Protein AF-A0A523TCB6-F1 (afdb_monomer_lite)

Foldseek 3Di:
DDDPPPDPDKWWQAKWKAAPQQKTADDPSQCVVLVHPDFDKWAFDPDQFGFIAPPPHHHIWGQDPNRMTHDDVSNVVLQVDDGTWMWIWIDDPGGTTIATEEEDEAEDCDWFWKWKDFRHHTYTYTYFYDPPVVNVVVVVVVVVVDDDPDDLLVVLPPDLDLVSLVVCVVVVNDDPCSVVSLVVLLCVLLVQQDPQLAHVQFLLRLLLSLVSVLVSPDACVDPSSVSSLVSNQPADDAPLQALADARHNVLSVLLVVLVVVQVVDPDDDRGWSDPDDVVLLVVLCVSPVVPPDDPQLSRCSSVVSSLVSCVSRPNCVPPSSVSNVQQCQFLPSGNCCVTRRSVPTDDPDDDDPVNVVVVVVQQVVCNRRVRDSDPVCVVVDSPDPQQTFDDWDDDPSIIMTTGHGPDDPPRD

pLDDT: mean 80.34, std 15.34, range [31.17, 98.25]

Radius of gyration: 29.37 Å; chains: 1; bounding box: 73×42×81 Å

Structure (mmCIF, N/CA/C/O backbone):
data_AF-A0A523TCB6-F1
#
_entry.id   AF-A0A523TCB6-F1
#
loop_
_atom_site.group_PDB
_atom_site.id
_atom_site.type_symbol
_atom_site.label_atom_id
_atom_site.label_alt_id
_atom_site.label_comp_id
_atom_site.label_asym_id
_atom_site.label_entity_id
_atom_site.label_seq_id
_atom_site.pdbx_PDB_ins_code
_atom_site.Cartn_x
_atom_site.Cartn_y
_atom_site.Cartn_z
_atom_site.occupancy
_atom_site.B_iso_or_equiv
_atom_site.auth_seq_id
_atom_site.auth_comp_id
_atom_site.auth_asym_id
_atom_site.auth_atom_id
_atom_site.pdbx_PDB_model_num
ATOM 1 N N . MET A 1 1 ? 29.777 -9.462 -5.651 1.00 33.03 1 MET A N 1
ATOM 2 C CA . MET A 1 1 ? 28.846 -9.167 -6.765 1.00 33.03 1 MET A CA 1
ATOM 3 C C . MET A 1 1 ? 27.921 -10.362 -6.953 1.00 33.03 1 MET A C 1
ATOM 5 O O . MET A 1 1 ? 28.385 -11.404 -7.393 1.00 33.03 1 MET A O 1
ATOM 9 N N . GLY A 1 2 ? 26.654 -10.264 -6.543 1.00 31.17 2 GLY A N 1
ATOM 10 C CA . GLY A 1 2 ? 25.704 -11.373 -6.681 1.00 31.17 2 GLY A CA 1
ATOM 11 C C . GLY A 1 2 ? 25.395 -11.647 -8.153 1.00 31.17 2 GLY A C 1
ATOM 12 O O . GLY A 1 2 ? 25.030 -10.721 -8.879 1.00 31.17 2 GLY A O 1
ATOM 13 N N . LYS A 1 3 ? 25.551 -12.901 -8.597 1.00 32.06 3 LYS A N 1
ATOM 14 C CA . LYS A 1 3 ? 25.082 -13.360 -9.911 1.00 32.06 3 LYS A CA 1
ATOM 15 C C . LYS A 1 3 ? 23.586 -13.045 -10.004 1.00 32.06 3 LYS A C 1
ATOM 17 O O . LYS A 1 3 ? 22.783 -13.670 -9.315 1.00 32.06 3 LYS A O 1
ATOM 22 N N . ARG A 1 4 ? 23.210 -12.048 -10.815 1.00 41.09 4 ARG A N 1
ATOM 23 C CA . ARG A 1 4 ? 21.805 -11.810 -11.169 1.00 41.09 4 ARG A CA 1
ATOM 24 C C . ARG A 1 4 ? 21.294 -13.102 -11.790 1.00 41.09 4 ARG A C 1
ATOM 26 O O . ARG A 1 4 ? 21.827 -13.528 -12.810 1.00 41.09 4 ARG A O 1
ATOM 33 N N . ILE A 1 5 ? 20.290 -13.716 -11.168 1.00 38.19 5 ILE A N 1
ATOM 34 C CA . ILE A 1 5 ? 19.489 -14.758 -11.806 1.00 38.19 5 ILE A CA 1
ATOM 35 C C . ILE A 1 5 ? 19.061 -14.168 -13.150 1.00 38.19 5 ILE A C 1
ATOM 37 O O . ILE A 1 5 ? 18.393 -13.130 -13.181 1.00 38.19 5 ILE A O 1
ATOM 41 N N . ILE A 1 6 ? 19.524 -14.760 -14.251 1.00 47.12 6 ILE A N 1
ATOM 42 C CA . ILE A 1 6 ? 19.037 -14.411 -15.580 1.00 47.12 6 ILE A CA 1
ATOM 43 C C . ILE A 1 6 ? 17.585 -14.866 -15.572 1.00 47.12 6 ILE A C 1
ATOM 45 O O . ILE A 1 6 ? 17.283 -16.043 -15.745 1.00 47.12 6 ILE A O 1
ATOM 49 N N . SER A 1 7 ? 16.689 -13.933 -15.265 1.00 58.53 7 SER A N 1
ATOM 50 C CA . SER A 1 7 ? 15.270 -14.090 -15.528 1.00 58.53 7 SER A CA 1
ATOM 51 C C . SER A 1 7 ? 15.149 -14.576 -16.972 1.00 58.53 7 SER A C 1
ATOM 53 O O . SER A 1 7 ? 15.644 -13.908 -17.880 1.00 58.53 7 SER A O 1
ATOM 55 N N . THR A 1 8 ? 14.502 -15.720 -17.190 1.00 80.06 8 THR A N 1
ATOM 56 C CA . THR A 1 8 ? 14.211 -16.252 -18.535 1.00 80.06 8 THR A CA 1
ATOM 57 C C . THR A 1 8 ? 13.394 -15.270 -19.379 1.00 80.06 8 THR A C 1
ATOM 59 O O . THR A 1 8 ? 13.322 -15.395 -20.598 1.00 80.06 8 THR A O 1
ATOM 62 N N . ILE A 1 9 ? 12.798 -14.264 -18.738 1.00 89.69 9 ILE A N 1
ATOM 63 C CA . ILE A 1 9 ? 12.055 -13.180 -19.361 1.00 89.69 9 ILE A CA 1
ATOM 64 C C . ILE A 1 9 ? 13.012 -12.021 -19.699 1.00 89.69 9 ILE A C 1
ATOM 66 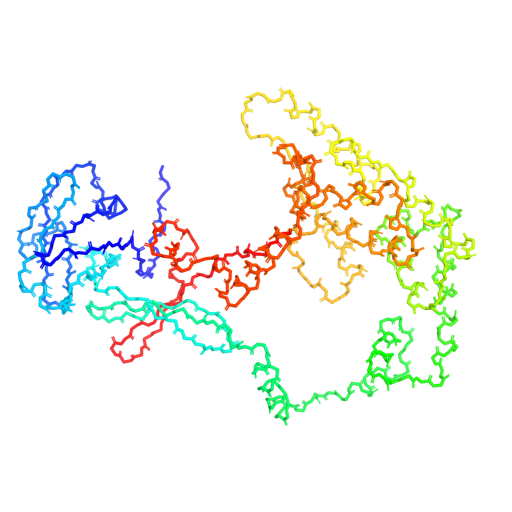O O . ILE A 1 9 ? 13.638 -11.468 -18.787 1.00 89.69 9 ILE A O 1
ATOM 70 N N . PRO A 1 10 ? 13.102 -11.606 -20.978 1.00 91.81 10 PRO A N 1
ATOM 71 C CA . PRO A 1 10 ? 13.858 -10.430 -21.404 1.00 91.81 10 PRO A CA 1
ATOM 72 C C . PRO A 1 10 ? 13.468 -9.170 -20.634 1.00 91.81 10 PRO A C 1
ATOM 74 O O . PRO A 1 10 ? 12.295 -8.798 -20.634 1.00 91.81 10 PRO A O 1
ATOM 77 N N . GLN A 1 11 ? 14.439 -8.491 -20.022 1.00 92.06 11 GLN A N 1
ATOM 78 C CA . GLN A 1 11 ? 14.220 -7.263 -19.252 1.00 92.06 11 GLN A CA 1
ATOM 79 C C . GLN A 1 11 ? 14.565 -6.005 -20.057 1.00 92.06 11 GLN A C 1
ATOM 81 O O . GLN A 1 11 ? 15.458 -6.018 -20.906 1.00 92.06 11 GLN A O 1
ATOM 86 N N . VAL A 1 12 ? 13.887 -4.894 -19.753 1.00 91.12 12 VAL A N 1
ATOM 87 C CA . VAL A 1 12 ? 14.255 -3.564 -20.259 1.00 91.12 12 VAL A CA 1
ATOM 88 C C . VAL A 1 12 ? 15.440 -3.048 -19.438 1.00 91.12 12 VAL A C 1
ATOM 90 O O . VAL A 1 12 ? 15.314 -2.805 -18.242 1.00 91.12 12 VAL A O 1
ATOM 93 N N . LEU A 1 13 ? 16.599 -2.865 -20.069 1.00 88.56 13 LEU A N 1
ATOM 94 C CA . LEU A 1 13 ? 17.822 -2.361 -19.428 1.00 88.56 13 LEU A CA 1
ATOM 95 C C . LEU A 1 13 ? 17.817 -0.832 -19.266 1.00 88.56 13 LEU A C 1
ATOM 97 O O . LEU A 1 13 ? 18.594 -0.273 -18.488 1.00 88.56 13 LEU A O 1
ATOM 101 N N . GLY A 1 14 ? 16.961 -0.153 -20.026 1.00 88.00 14 GLY A N 1
ATOM 102 C CA . GLY A 1 14 ? 16.728 1.283 -19.966 1.00 88.00 14 GLY A CA 1
ATOM 103 C C . GLY A 1 14 ? 16.179 1.815 -21.284 1.00 88.00 14 GLY A C 1
ATOM 104 O O . GLY A 1 14 ? 15.978 1.063 -22.235 1.00 88.00 14 GLY A O 1
ATOM 105 N N . TYR A 1 15 ? 15.971 3.123 -21.346 1.00 88.94 15 TYR A N 1
ATOM 106 C CA . TYR A 1 15 ? 15.574 3.832 -22.557 1.00 88.94 15 TYR A CA 1
ATOM 107 C C . TYR A 1 15 ? 16.334 5.157 -22.665 1.00 88.94 15 TYR A C 1
ATOM 109 O O . TYR A 1 15 ? 16.896 5.666 -21.688 1.00 88.94 15 TYR A O 1
ATOM 117 N N . THR A 1 16 ? 16.388 5.716 -23.863 1.00 90.06 16 THR A N 1
ATOM 118 C CA . THR A 1 16 ? 16.982 7.024 -24.143 1.00 90.06 16 THR A CA 1
ATOM 119 C C . THR A 1 16 ? 16.274 7.662 -25.325 1.00 90.06 16 THR A C 1
ATOM 121 O O . THR A 1 16 ? 15.690 6.965 -26.150 1.00 90.06 16 THR A O 1
ATOM 124 N N . SER A 1 17 ? 16.352 8.981 -25.434 1.00 90.88 17 SER A N 1
ATOM 125 C CA . SER A 1 17 ? 15.972 9.659 -26.668 1.00 90.88 17 SER A CA 1
ATOM 126 C C . SER A 1 17 ? 17.083 9.507 -27.706 1.00 90.88 17 SER A C 1
ATOM 128 O O . SER A 1 17 ? 18.267 9.452 -27.351 1.00 90.88 17 SER A O 1
ATOM 130 N N . ILE A 1 18 ? 16.688 9.433 -28.973 1.00 91.19 18 ILE A N 1
ATOM 131 C CA . ILE A 1 18 ? 17.582 9.448 -30.130 1.00 91.19 18 ILE A CA 1
ATOM 132 C C . ILE A 1 18 ? 17.396 10.758 -30.902 1.00 91.19 18 ILE A C 1
ATOM 134 O O . ILE A 1 18 ? 16.274 11.257 -31.043 1.00 91.19 18 ILE A O 1
ATOM 138 N N . SER A 1 19 ? 18.503 11.345 -31.359 1.00 91.31 19 SER A N 1
ATOM 139 C CA . SER A 1 19 ? 18.480 12.548 -32.193 1.00 91.31 19 SER A CA 1
ATOM 140 C C . SER A 1 19 ? 17.991 12.235 -33.618 1.00 91.31 19 SER A C 1
ATOM 142 O O . SER A 1 19 ? 17.995 11.066 -34.020 1.00 91.31 19 SER A O 1
ATOM 144 N N . PRO A 1 20 ? 17.598 13.248 -34.415 1.00 87.75 20 PRO A N 1
ATOM 145 C CA . PRO A 1 20 ? 17.244 13.058 -35.828 1.00 87.75 20 PRO A CA 1
ATOM 146 C C . PRO A 1 20 ? 18.348 12.371 -36.657 1.00 87.75 20 PRO A C 1
ATOM 148 O O . PRO A 1 20 ? 18.071 11.572 -37.551 1.00 87.75 20 PRO A O 1
ATOM 151 N N . GLU A 1 21 ? 19.615 12.604 -36.313 1.00 90.19 21 GLU A N 1
ATOM 152 C CA . GLU A 1 21 ? 20.785 12.005 -36.968 1.00 90.19 21 GLU A CA 1
ATOM 153 C C . GLU A 1 21 ? 21.036 10.550 -36.532 1.00 90.19 21 GLU A C 1
ATOM 155 O O . GLU A 1 21 ? 21.986 9.923 -36.990 1.00 90.19 21 GLU A O 1
ATOM 160 N N . GLY A 1 22 ? 20.202 9.986 -35.650 1.00 91.50 22 GLY A N 1
ATOM 161 C CA . GLY A 1 22 ? 20.390 8.637 -35.113 1.00 91.50 22 GLY A CA 1
ATOM 162 C C . GLY A 1 22 ? 21.366 8.562 -33.946 1.00 91.50 22 GLY A C 1
ATOM 163 O O . GLY A 1 22 ? 21.805 7.465 -33.599 1.00 91.50 22 GLY A O 1
ATOM 164 N N . LYS A 1 23 ? 21.732 9.701 -33.350 1.00 93.81 23 LYS A N 1
ATOM 165 C CA . LYS A 1 23 ? 22.704 9.757 -32.260 1.00 93.81 23 LYS A CA 1
ATOM 166 C C . LYS A 1 23 ? 22.016 9.548 -30.913 1.00 93.81 23 LYS A C 1
ATOM 168 O O . LYS A 1 23 ? 21.053 10.240 -30.582 1.00 93.81 23 LYS A O 1
ATOM 173 N N . PHE A 1 24 ? 22.522 8.620 -30.106 1.00 93.38 24 PHE A N 1
ATOM 174 C CA . PHE A 1 24 ? 22.008 8.349 -28.760 1.00 93.38 24 PHE A CA 1
ATOM 175 C C . PHE A 1 24 ? 23.120 7.925 -27.799 1.00 93.38 24 PHE A C 1
ATOM 177 O O . PHE A 1 24 ? 24.187 7.471 -28.212 1.00 93.38 24 PHE A O 1
ATOM 184 N N . LYS A 1 25 ? 22.871 8.084 -26.498 1.00 92.56 25 LYS A N 1
ATOM 185 C CA . LYS A 1 25 ? 23.820 7.719 -25.443 1.00 92.56 25 LYS A CA 1
ATOM 186 C C . LYS A 1 25 ? 23.478 6.344 -24.878 1.00 92.56 25 LYS A C 1
ATOM 188 O O . LYS A 1 25 ? 22.365 6.138 -24.386 1.00 92.56 25 LYS A O 1
ATOM 193 N N . LEU A 1 26 ? 24.437 5.422 -24.888 1.00 90.50 26 LEU A N 1
ATOM 194 C CA . LEU A 1 26 ? 24.302 4.144 -24.196 1.00 90.50 26 LEU A CA 1
ATOM 195 C C . LEU A 1 26 ? 24.239 4.364 -22.684 1.00 90.50 26 LEU A C 1
ATOM 197 O O . LEU A 1 26 ? 25.014 5.121 -22.094 1.00 90.50 26 LEU A O 1
ATOM 201 N N . LYS A 1 27 ? 23.296 3.681 -22.034 1.00 88.25 27 LYS A N 1
ATOM 202 C CA . LYS A 1 27 ? 23.156 3.725 -20.578 1.00 88.25 27 LYS A CA 1
ATOM 203 C C . LYS A 1 27 ? 24.218 2.845 -19.920 1.00 88.25 27 LYS A C 1
ATOM 205 O O . LYS A 1 27 ? 24.549 1.777 -20.429 1.00 88.25 27 LYS A O 1
ATOM 210 N N . LYS A 1 28 ? 24.675 3.240 -18.727 1.00 87.44 28 LYS A N 1
ATOM 211 C CA . LYS A 1 28 ? 25.612 2.448 -17.909 1.00 87.44 28 LYS A CA 1
ATOM 212 C C . LYS A 1 28 ? 25.103 1.022 -17.657 1.00 87.44 28 LYS A C 1
ATOM 214 O O . LYS A 1 28 ? 25.888 0.089 -17.643 1.00 87.44 28 LYS A O 1
ATOM 219 N N . THR A 1 29 ? 23.790 0.835 -17.527 1.00 86.56 29 THR A N 1
ATOM 220 C CA . THR A 1 29 ? 23.154 -0.486 -17.386 1.00 86.56 29 THR A CA 1
ATOM 221 C C . THR A 1 29 ? 23.371 -1.397 -18.595 1.00 86.56 29 THR A C 1
ATOM 223 O O . THR A 1 29 ? 23.552 -2.595 -18.406 1.00 86.56 29 THR A O 1
ATOM 226 N N . VAL A 1 30 ? 23.391 -0.844 -19.812 1.00 89.44 30 VAL A N 1
ATOM 227 C CA . VAL A 1 30 ? 23.678 -1.583 -21.053 1.00 89.44 30 VAL A CA 1
ATOM 228 C C . VAL A 1 30 ? 25.160 -1.946 -21.133 1.00 89.44 30 VAL A C 1
ATOM 230 O O . VAL A 1 30 ? 25.495 -3.079 -21.450 1.00 89.44 30 VAL A O 1
ATOM 233 N N . LEU A 1 31 ? 26.054 -1.023 -20.770 1.00 88.38 31 LEU A N 1
ATOM 234 C CA . LEU A 1 31 ? 27.498 -1.295 -20.722 1.00 88.38 31 LEU A CA 1
ATOM 235 C C . LEU A 1 31 ? 27.831 -2.385 -19.698 1.00 88.38 3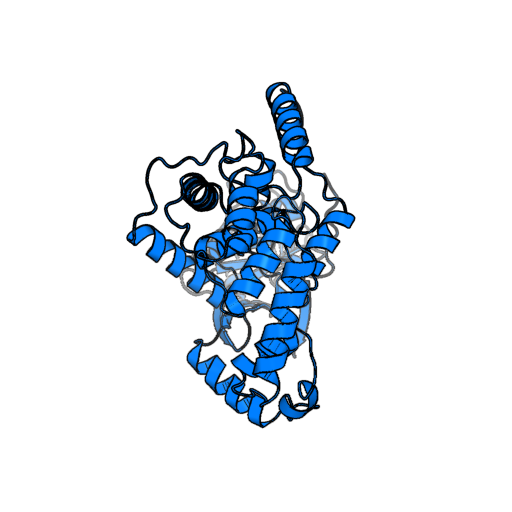1 LEU A C 1
ATOM 237 O O . LEU A 1 31 ? 28.520 -3.349 -20.017 1.00 88.38 31 LEU A O 1
ATOM 241 N N . ASN A 1 32 ? 27.251 -2.284 -18.499 1.00 88.00 32 ASN A N 1
ATOM 242 C CA . ASN A 1 32 ? 27.378 -3.303 -17.463 1.00 88.00 32 ASN A CA 1
ATOM 243 C C . ASN A 1 32 ? 26.829 -4.660 -17.925 1.00 88.00 32 ASN A C 1
ATOM 245 O O . ASN A 1 32 ? 27.355 -5.690 -17.516 1.00 88.00 32 ASN A O 1
ATOM 249 N N . TYR A 1 33 ? 25.777 -4.676 -18.755 1.00 88.38 33 TYR A N 1
ATOM 250 C CA . TYR A 1 33 ? 25.232 -5.912 -19.318 1.00 88.38 33 TYR A CA 1
ATOM 251 C C . TYR A 1 33 ? 26.236 -6.617 -20.239 1.00 88.38 33 TYR A C 1
ATOM 253 O O . TYR A 1 33 ? 26.362 -7.835 -20.179 1.00 88.38 33 TYR A O 1
ATOM 261 N N . PHE A 1 34 ? 27.000 -5.854 -21.023 1.00 87.94 34 PHE A N 1
ATOM 262 C CA . PHE A 1 34 ? 28.107 -6.381 -21.823 1.00 87.94 34 PHE A CA 1
ATOM 263 C C . PHE A 1 34 ? 29.382 -6.673 -21.011 1.00 87.94 34 PHE A C 1
ATOM 265 O O . PHE A 1 34 ? 30.342 -7.204 -21.561 1.00 87.94 34 PHE A O 1
ATOM 272 N N . GLY A 1 35 ? 29.413 -6.345 -19.713 1.00 85.00 35 GLY A N 1
ATOM 273 C CA . GLY A 1 35 ? 30.605 -6.496 -18.872 1.00 85.00 35 GLY A CA 1
ATOM 274 C C . GLY A 1 35 ? 31.699 -5.464 -19.163 1.00 85.00 35 GLY A C 1
ATOM 275 O O . GLY A 1 35 ? 32.868 -5.713 -18.881 1.00 85.00 35 GLY A O 1
ATOM 276 N N . PHE A 1 36 ? 31.343 -4.318 -19.746 1.00 81.62 36 PHE A N 1
ATOM 277 C CA . PHE A 1 36 ? 32.303 -3.291 -20.141 1.00 81.62 36 PHE A CA 1
ATOM 278 C C . PHE A 1 36 ? 32.562 -2.274 -19.034 1.00 81.62 36 PHE A C 1
ATOM 280 O O . PHE A 1 36 ? 31.624 -1.711 -18.467 1.00 81.62 36 PHE A O 1
ATOM 287 N N . ASN A 1 37 ? 33.844 -1.974 -18.819 1.00 66.69 37 ASN A N 1
ATOM 288 C CA . ASN A 1 37 ? 34.292 -0.827 -18.027 1.00 66.69 37 ASN A CA 1
ATOM 289 C C . ASN A 1 37 ? 34.747 0.352 -18.913 1.00 66.69 37 ASN A C 1
ATOM 291 O O . ASN A 1 37 ? 34.739 1.486 -18.443 1.00 66.69 37 ASN A O 1
ATOM 295 N N . GLU A 1 38 ? 35.076 0.108 -20.191 1.00 64.06 38 GLU A N 1
ATOM 296 C CA . GLU A 1 38 ? 35.568 1.105 -21.157 1.00 64.06 38 GLU A CA 1
ATOM 297 C C . GLU A 1 38 ? 35.067 0.836 -22.592 1.00 64.06 38 GLU A C 1
ATOM 299 O O . GLU A 1 38 ? 34.414 -0.174 -22.863 1.00 64.06 38 GLU A O 1
ATOM 304 N N . VAL A 1 39 ? 35.345 1.778 -23.503 1.00 57.06 39 VAL A N 1
ATOM 305 C CA . VAL A 1 39 ? 34.859 1.825 -24.892 1.00 57.06 39 VAL A CA 1
ATOM 306 C C . VAL A 1 39 ? 35.381 0.632 -25.705 1.00 57.06 39 VAL A C 1
ATOM 308 O O . VAL A 1 39 ? 36.575 0.525 -25.966 1.00 57.06 39 VAL A O 1
ATOM 311 N N . GLN A 1 40 ? 34.475 -0.240 -26.156 1.00 73.75 40 GLN A N 1
ATOM 312 C CA . GLN A 1 40 ? 34.773 -1.352 -27.066 1.00 73.75 40 GLN A CA 1
ATOM 313 C C . GLN A 1 40 ? 34.027 -1.217 -28.397 1.00 73.75 40 GLN A C 1
ATOM 315 O O . GLN A 1 40 ? 33.056 -0.467 -28.524 1.00 73.75 40 GLN A O 1
ATOM 320 N N . ILE A 1 41 ? 34.490 -1.973 -29.394 1.00 83.81 41 ILE A N 1
ATOM 321 C CA . ILE A 1 41 ? 33.798 -2.149 -30.672 1.00 83.81 41 ILE A CA 1
ATOM 322 C C . ILE A 1 41 ? 32.519 -2.953 -30.429 1.00 83.81 41 ILE A C 1
ATOM 324 O O . ILE A 1 41 ? 32.567 -4.039 -29.853 1.00 83.81 41 ILE A O 1
ATOM 328 N N . LEU A 1 42 ? 31.397 -2.440 -30.922 1.00 92.38 42 LEU A N 1
ATOM 329 C CA . LEU A 1 42 ? 30.125 -3.152 -30.967 1.00 92.38 42 LEU A CA 1
ATOM 330 C C . LEU A 1 42 ? 29.773 -3.475 -32.417 1.00 92.38 42 LEU A C 1
ATOM 332 O O . LEU A 1 42 ? 30.272 -2.838 -33.342 1.00 92.38 42 LEU A O 1
ATOM 336 N N . TYR A 1 43 ? 28.899 -4.449 -32.611 1.00 94.69 43 TYR A N 1
ATOM 337 C CA . TYR A 1 43 ? 28.332 -4.784 -33.909 1.00 94.69 43 TYR A CA 1
ATOM 338 C C . TYR A 1 43 ? 26.813 -4.676 -33.839 1.00 94.69 43 TYR A C 1
ATOM 340 O O . TYR A 1 43 ? 26.211 -4.924 -32.790 1.00 94.69 43 TYR A O 1
ATOM 348 N N . LEU A 1 44 ? 26.207 -4.262 -34.945 1.00 95.75 44 LEU A N 1
ATOM 349 C CA . LEU A 1 44 ? 24.767 -4.171 -35.105 1.00 95.75 44 LEU A CA 1
ATOM 350 C C . LEU A 1 44 ? 24.321 -5.168 -36.167 1.00 95.75 44 LEU A C 1
ATOM 352 O O . LEU A 1 44 ? 24.521 -4.952 -37.366 1.00 95.75 44 LEU A O 1
ATOM 356 N N . ASP A 1 45 ? 23.681 -6.240 -35.718 1.00 94.75 45 ASP A N 1
ATOM 357 C CA . ASP A 1 45 ? 22.892 -7.080 -36.605 1.00 94.75 45 ASP A CA 1
ATOM 358 C C . ASP A 1 45 ? 21.535 -6.410 -36.825 1.00 94.75 45 ASP A C 1
ATOM 360 O O . ASP A 1 45 ? 20.925 -5.877 -35.897 1.00 94.75 45 ASP A O 1
ATOM 364 N N . THR A 1 46 ? 21.089 -6.392 -38.075 1.00 92.50 46 THR A N 1
ATOM 365 C CA . THR A 1 46 ? 19.826 -5.773 -38.471 1.00 92.50 46 THR A CA 1
ATOM 366 C C . THR A 1 46 ? 18.883 -6.749 -39.154 1.00 92.50 46 THR A C 1
ATOM 368 O O . THR A 1 46 ? 17.822 -6.303 -39.580 1.00 92.50 46 THR A O 1
ATOM 371 N N . LYS A 1 47 ? 19.226 -8.038 -39.301 1.00 88.31 47 LYS A N 1
ATOM 372 C CA . LYS A 1 47 ? 18.431 -9.001 -40.083 1.00 88.31 47 LYS A CA 1
ATOM 373 C C . LYS A 1 47 ? 17.013 -9.158 -39.535 1.00 88.31 47 LYS A C 1
ATOM 375 O O . LYS A 1 47 ? 16.070 -8.706 -40.185 1.00 88.31 47 LYS A O 1
ATOM 380 N N . ASP A 1 48 ? 16.902 -9.714 -38.331 1.00 89.00 48 ASP A N 1
ATOM 381 C CA . ASP A 1 48 ? 15.617 -10.053 -37.713 1.00 89.00 48 ASP A CA 1
ATOM 382 C C . ASP A 1 48 ? 15.160 -8.983 -36.724 1.00 89.00 48 ASP A C 1
ATOM 384 O O . ASP A 1 48 ? 14.026 -8.535 -36.775 1.00 89.00 48 ASP A O 1
ATOM 388 N N . GLU A 1 49 ? 16.055 -8.508 -35.861 1.00 93.94 49 GLU A N 1
ATOM 389 C CA . GLU A 1 49 ? 15.845 -7.366 -34.969 1.00 93.94 49 GLU A CA 1
ATOM 390 C C . GLU A 1 49 ? 17.104 -6.489 -34.971 1.00 93.94 49 GLU A C 1
ATOM 392 O O . GLU A 1 49 ? 18.151 -6.902 -35.465 1.00 93.94 49 GLU A O 1
ATOM 397 N N . LEU A 1 50 ? 17.025 -5.265 -34.441 1.00 96.00 50 LEU A N 1
ATOM 398 C CA . LEU A 1 50 ? 18.216 -4.426 -34.279 1.00 96.00 50 LEU A CA 1
ATOM 399 C C . LEU A 1 50 ? 18.983 -4.862 -33.036 1.00 96.00 50 LEU A C 1
ATOM 401 O O . LEU A 1 50 ? 18.721 -4.378 -31.933 1.00 96.00 50 LEU A O 1
ATOM 405 N N . LEU A 1 51 ? 19.904 -5.801 -33.210 1.00 96.38 51 LEU A N 1
ATOM 406 C CA . LEU A 1 51 ? 20.634 -6.431 -32.124 1.00 96.38 51 LEU A CA 1
ATOM 407 C C . LEU A 1 51 ? 22.039 -5.843 -32.008 1.00 96.38 51 LEU A C 1
ATOM 409 O O . LEU A 1 51 ? 22.908 -6.080 -32.844 1.00 96.38 51 LEU A O 1
ATOM 413 N N . LEU A 1 52 ? 22.270 -5.107 -30.925 1.00 95.19 52 LEU A N 1
ATOM 414 C CA . LEU A 1 52 ? 23.596 -4.654 -30.535 1.00 95.19 52 LEU A CA 1
ATOM 415 C C . LEU A 1 52 ? 24.328 -5.802 -29.832 1.00 95.19 52 LEU A C 1
ATOM 417 O O . LEU A 1 52 ? 23.828 -6.344 -28.844 1.00 95.19 52 LEU A O 1
ATOM 421 N N . THR A 1 53 ? 25.503 -6.180 -30.319 1.00 93.38 53 THR A N 1
ATOM 422 C CA . THR A 1 53 ? 26.257 -7.331 -29.806 1.00 93.38 53 THR A CA 1
ATOM 423 C C . THR A 1 53 ? 27.763 -7.078 -29.808 1.00 93.38 53 THR A C 1
ATOM 425 O O . THR A 1 53 ? 28.267 -6.161 -30.454 1.00 93.38 53 THR A O 1
ATOM 428 N N . THR A 1 54 ? 28.490 -7.887 -29.045 1.00 90.81 54 THR A N 1
ATOM 429 C CA . THR A 1 54 ? 29.959 -7.927 -29.025 1.00 90.81 54 THR A CA 1
ATOM 430 C C . THR A 1 54 ? 30.515 -8.956 -30.008 1.00 90.81 54 THR A C 1
ATOM 432 O O . THR A 1 54 ? 31.690 -8.903 -30.372 1.00 90.81 54 THR A O 1
ATOM 435 N N . ASN A 1 55 ? 29.669 -9.879 -30.470 1.00 88.44 55 ASN A N 1
ATOM 436 C CA . ASN A 1 55 ? 30.023 -10.854 -31.489 1.00 88.44 55 ASN A CA 1
ATOM 437 C C . ASN A 1 55 ? 30.179 -10.149 -32.837 1.00 88.44 55 ASN A C 1
ATOM 439 O O . ASN A 1 55 ? 29.447 -9.209 -33.124 1.00 88.44 55 ASN A O 1
ATOM 443 N N . LYS A 1 56 ? 31.102 -10.616 -33.686 1.00 87.06 56 LYS A N 1
ATOM 444 C CA . LYS A 1 56 ? 31.350 -10.057 -35.028 1.00 87.06 56 LYS A CA 1
ATOM 445 C C . LYS A 1 56 ? 30.224 -10.410 -36.016 1.00 87.06 56 LYS A C 1
ATOM 447 O O . LYS A 1 56 ? 30.459 -11.071 -37.022 1.00 87.06 56 LYS A O 1
ATOM 452 N N . LEU A 1 57 ? 28.996 -10.019 -35.692 1.00 83.50 57 LEU A N 1
ATOM 453 C CA . LEU A 1 57 ? 27.781 -10.266 -36.458 1.00 83.50 57 LEU A CA 1
ATOM 454 C C . LEU A 1 57 ? 27.166 -8.921 -36.848 1.00 83.50 57 LEU A C 1
ATOM 456 O O . LEU A 1 57 ? 26.769 -8.147 -35.982 1.00 83.50 57 LEU A O 1
ATOM 460 N N . GLY A 1 58 ? 27.091 -8.656 -38.153 1.00 89.38 58 GLY A N 1
ATOM 461 C CA . GLY A 1 58 ? 26.531 -7.417 -38.692 1.00 89.38 58 GLY A CA 1
ATOM 462 C C . GLY A 1 58 ? 27.554 -6.294 -38.878 1.00 89.38 58 GLY A C 1
ATOM 463 O O . GLY A 1 58 ? 28.754 -6.531 -39.030 1.00 89.38 58 GLY A O 1
ATOM 464 N N . GLU A 1 59 ? 27.059 -5.060 -38.918 1.00 92.69 59 GLU A N 1
ATOM 465 C CA . GLU A 1 59 ? 27.860 -3.867 -39.197 1.00 92.69 59 GLU A CA 1
ATOM 466 C C . GLU A 1 59 ? 28.632 -3.425 -37.949 1.00 92.69 59 GLU A C 1
ATOM 468 O O . GLU A 1 59 ? 28.079 -3.345 -36.852 1.00 92.69 59 GLU A O 1
ATOM 473 N N . LYS A 1 60 ? 29.922 -3.122 -38.105 1.00 93.44 60 LYS A N 1
ATOM 474 C CA . LYS A 1 60 ? 30.766 -2.631 -37.012 1.00 93.44 60 LYS A CA 1
ATOM 475 C C . LYS A 1 60 ? 30.373 -1.197 -36.641 1.00 93.44 60 LYS A C 1
ATOM 477 O O . LYS A 1 60 ? 30.460 -0.301 -37.473 1.00 93.44 60 LYS A O 1
ATOM 482 N N . LEU A 1 61 ? 30.041 -0.963 -35.373 1.00 91.38 61 LEU A N 1
ATOM 483 C CA . LEU A 1 61 ? 29.744 0.357 -34.822 1.00 91.38 61 LEU A CA 1
ATOM 484 C C . LEU A 1 61 ? 30.880 0.868 -33.929 1.00 91.38 61 LEU A C 1
ATOM 486 O O . LEU A 1 61 ? 31.325 0.198 -32.992 1.00 91.38 61 LEU A O 1
ATOM 490 N N . SER A 1 62 ? 31.301 2.106 -34.183 1.00 84.38 62 SER A N 1
ATOM 491 C CA . SER A 1 62 ? 32.238 2.829 -33.322 1.00 84.38 62 SER A CA 1
ATOM 492 C C . SER A 1 62 ? 31.487 3.512 -32.181 1.00 84.38 62 SER A C 1
ATOM 494 O O . SER A 1 62 ? 30.666 4.401 -32.412 1.00 84.38 62 SER A O 1
ATOM 496 N N . VAL A 1 63 ? 31.789 3.123 -30.942 1.00 85.50 63 VAL A N 1
ATOM 497 C CA . VAL A 1 63 ? 31.319 3.833 -29.747 1.00 85.50 63 VAL A CA 1
ATOM 498 C C . VAL A 1 63 ? 32.167 5.096 -29.575 1.00 85.50 63 VAL A C 1
ATOM 500 O O . VAL A 1 63 ? 33.376 5.031 -29.370 1.00 85.50 63 VAL A O 1
ATOM 503 N N . LEU A 1 64 ? 31.531 6.257 -29.694 1.00 86.12 64 LEU A N 1
ATOM 504 C CA . LEU A 1 64 ? 32.151 7.572 -29.546 1.00 86.12 64 LEU A CA 1
ATOM 505 C C . LEU A 1 64 ? 32.428 7.893 -28.059 1.00 86.12 64 LEU A C 1
ATOM 507 O O . LEU A 1 64 ? 31.804 7.287 -27.175 1.00 86.12 64 LEU A O 1
ATOM 511 N N . PRO A 1 65 ? 33.289 8.892 -27.752 1.00 84.75 65 PRO A N 1
ATOM 512 C CA . PRO A 1 65 ? 33.521 9.353 -26.382 1.00 84.75 65 PRO A CA 1
ATOM 513 C C . PRO A 1 65 ? 32.214 9.632 -25.641 1.00 84.75 65 PRO A C 1
ATOM 515 O O . PRO A 1 65 ? 31.241 10.076 -26.246 1.00 84.75 65 PRO A O 1
ATOM 518 N N . ASN A 1 66 ? 32.181 9.397 -24.328 1.00 85.25 66 ASN A N 1
ATOM 519 C CA . ASN A 1 66 ? 30.971 9.496 -23.498 1.00 85.25 66 ASN A CA 1
ATOM 520 C C . ASN A 1 66 ? 29.847 8.502 -23.864 1.00 85.25 66 ASN A C 1
ATOM 522 O O . ASN A 1 66 ? 28.681 8.753 -23.542 1.00 85.25 66 ASN A O 1
ATOM 526 N N . ASN A 1 67 ? 30.198 7.361 -24.470 1.00 89.44 67 ASN A N 1
ATOM 527 C CA . ASN A 1 67 ? 29.299 6.247 -24.796 1.00 89.44 67 ASN A CA 1
ATOM 528 C C . ASN A 1 67 ? 28.199 6.612 -25.803 1.00 89.44 67 ASN A C 1
ATOM 530 O O . ASN A 1 67 ? 27.068 6.129 -25.706 1.00 89.44 67 ASN A O 1
ATOM 534 N N . TRP A 1 68 ? 28.507 7.500 -26.746 1.00 91.94 68 TRP A N 1
ATOM 535 C CA . TRP A 1 68 ? 27.579 7.847 -27.817 1.00 91.94 68 TRP A CA 1
ATOM 536 C C . TRP A 1 68 ? 27.682 6.844 -28.967 1.00 91.94 68 TRP A C 1
ATOM 538 O O . TRP A 1 68 ? 28.767 6.398 -29.324 1.00 91.94 68 TRP A O 1
ATOM 548 N N . LEU A 1 69 ? 26.545 6.516 -29.568 1.00 93.56 69 LEU A N 1
ATOM 549 C CA . LEU A 1 69 ? 26.444 5.711 -30.779 1.00 93.56 69 LEU A CA 1
ATOM 550 C C . LEU A 1 69 ? 25.618 6.454 -31.822 1.00 93.56 69 LEU A C 1
ATOM 552 O O . LEU A 1 69 ? 24.756 7.266 -31.475 1.00 93.56 69 LEU A O 1
ATOM 556 N N . ILE A 1 70 ? 25.882 6.155 -33.091 1.00 93.88 70 ILE A N 1
ATOM 557 C CA . ILE A 1 70 ? 25.111 6.640 -34.235 1.00 93.88 70 ILE A CA 1
ATOM 558 C C . ILE A 1 70 ? 24.578 5.413 -34.972 1.00 93.88 70 ILE A C 1
ATOM 560 O O . ILE A 1 70 ? 25.357 4.535 -35.337 1.00 93.88 70 ILE A O 1
ATOM 564 N N . LEU A 1 71 ? 23.257 5.330 -35.152 1.00 93.31 71 LEU A N 1
ATOM 565 C CA . LEU A 1 71 ? 22.651 4.249 -35.933 1.00 93.31 71 LEU A CA 1
ATOM 566 C C . LEU A 1 71 ? 22.820 4.491 -37.442 1.00 93.31 71 LEU A C 1
ATOM 568 O O . LEU A 1 71 ? 22.552 5.607 -37.904 1.00 93.31 71 LEU A O 1
ATOM 572 N N . PRO A 1 72 ? 23.168 3.454 -38.227 1.00 93.19 72 PRO A N 1
ATOM 573 C CA . PRO A 1 72 ? 23.167 3.543 -39.684 1.00 93.19 72 PRO A CA 1
ATOM 574 C C . PRO A 1 72 ? 21.748 3.818 -40.196 1.00 93.19 72 PRO A C 1
ATOM 576 O O . PRO A 1 72 ? 20.757 3.534 -39.516 1.00 93.19 72 PRO A O 1
ATOM 579 N N . VAL A 1 73 ? 21.618 4.401 -41.394 1.00 90.44 73 VAL A N 1
ATOM 580 C CA . VAL A 1 73 ? 20.297 4.832 -41.900 1.00 90.44 73 VAL A CA 1
ATOM 581 C C . VAL A 1 73 ? 19.331 3.657 -42.087 1.00 90.44 73 VAL A C 1
ATOM 583 O O . VAL A 1 73 ? 18.171 3.784 -41.712 1.00 90.44 73 VAL A O 1
ATOM 586 N N . SER A 1 74 ? 19.825 2.483 -42.482 1.00 90.75 74 SER A N 1
ATOM 587 C CA . SER A 1 74 ? 19.030 1.249 -42.569 1.00 90.75 74 SER A CA 1
ATOM 588 C C . SER A 1 74 ? 18.377 0.855 -41.234 1.00 90.75 74 SER A C 1
ATOM 590 O O . SER A 1 74 ? 17.212 0.463 -41.185 1.00 90.75 74 SER A O 1
ATOM 592 N N . ALA A 1 75 ? 19.092 1.003 -40.115 1.00 92.31 75 ALA A N 1
ATOM 593 C CA . ALA A 1 75 ? 18.545 0.751 -38.784 1.00 92.31 75 ALA A CA 1
ATOM 594 C C . ALA A 1 75 ? 17.534 1.831 -38.367 1.00 92.31 75 ALA A C 1
ATOM 596 O O . ALA A 1 75 ? 16.530 1.534 -37.715 1.00 92.31 75 ALA A O 1
ATOM 597 N N . ARG A 1 76 ? 17.773 3.086 -38.770 1.00 90.81 76 ARG A N 1
ATOM 598 C CA . ARG A 1 76 ? 16.850 4.201 -38.520 1.00 90.81 76 ARG A CA 1
ATOM 599 C C . ARG A 1 76 ? 15.507 4.014 -39.225 1.00 90.81 76 ARG A C 1
ATOM 601 O O . ARG A 1 76 ? 14.468 4.261 -38.616 1.00 90.81 76 ARG A O 1
ATOM 608 N N . GLU A 1 77 ? 15.532 3.542 -40.466 1.00 90.12 77 GLU A N 1
ATOM 609 C CA . GLU A 1 77 ? 14.334 3.245 -41.256 1.00 90.12 77 GLU A CA 1
ATOM 610 C C . GLU A 1 77 ? 13.501 2.128 -40.618 1.00 90.12 77 GLU A C 1
ATOM 612 O O . GLU A 1 77 ? 12.291 2.285 -40.452 1.00 90.12 77 GLU A O 1
ATOM 617 N N . LYS A 1 78 ? 14.144 1.047 -40.147 1.00 91.38 78 LYS A N 1
ATOM 618 C CA . LYS A 1 78 ? 13.455 -0.059 -39.452 1.00 91.38 78 LYS A CA 1
ATOM 619 C C . LYS A 1 78 ? 12.762 0.374 -38.159 1.00 91.38 78 LYS A C 1
ATOM 621 O O . LYS A 1 78 ? 11.693 -0.138 -37.836 1.00 91.38 78 LYS A O 1
ATOM 626 N N . LEU A 1 79 ? 13.333 1.337 -37.432 1.00 89.69 79 LEU A N 1
ATOM 627 C CA . LEU A 1 79 ? 12.710 1.911 -36.232 1.00 89.69 79 LEU A CA 1
ATOM 628 C C . LEU A 1 79 ? 11.630 2.950 -36.541 1.00 89.69 79 LEU A C 1
ATOM 630 O O . LEU A 1 79 ? 10.958 3.397 -35.611 1.00 89.69 79 LEU A O 1
ATOM 634 N N . GLN A 1 80 ? 11.443 3.326 -37.812 1.00 88.62 80 GLN A N 1
ATOM 635 C CA . GLN A 1 80 ? 10.444 4.301 -38.257 1.00 88.62 80 GLN A CA 1
ATOM 636 C C . GLN A 1 80 ? 10.471 5.579 -37.401 1.00 88.62 80 GLN A C 1
ATOM 638 O O . GLN A 1 80 ? 9.475 5.953 -36.769 1.00 88.62 80 GLN A O 1
ATOM 643 N N . PHE A 1 81 ? 11.643 6.206 -37.292 1.00 78.69 81 PHE A N 1
ATOM 644 C CA . PHE A 1 81 ? 11.821 7.375 -36.435 1.00 78.69 81 PHE A CA 1
ATOM 645 C C . PHE A 1 81 ? 11.023 8.595 -36.905 1.00 78.69 81 PHE A C 1
ATOM 647 O O . PHE A 1 81 ? 10.982 8.925 -38.086 1.00 78.69 81 PHE A O 1
ATOM 654 N N . LYS A 1 82 ? 10.467 9.321 -35.933 1.00 73.38 82 LYS A N 1
ATOM 655 C CA . LYS A 1 82 ? 10.047 10.725 -36.066 1.00 73.38 82 LYS A CA 1
ATOM 656 C C . LYS A 1 82 ? 11.035 11.621 -35.306 1.00 73.38 82 LYS A C 1
ATOM 658 O O . LYS A 1 82 ? 11.863 11.124 -34.533 1.00 73.38 82 LYS A O 1
ATOM 663 N N . SER A 1 83 ? 10.951 12.943 -35.474 1.00 73.06 83 SER A N 1
ATOM 664 C CA . SER A 1 83 ? 11.746 13.891 -34.678 1.00 73.06 83 SER A CA 1
ATOM 665 C C . SER A 1 83 ? 11.540 13.642 -33.173 1.00 73.06 83 SER A C 1
ATOM 667 O O . SER A 1 83 ? 10.406 13.692 -32.704 1.00 73.06 83 SER A O 1
ATOM 669 N N . ARG A 1 84 ? 12.632 13.401 -32.426 1.00 71.00 84 ARG A N 1
ATOM 670 C CA . ARG A 1 84 ? 12.656 13.089 -30.976 1.00 71.00 84 ARG A CA 1
ATOM 671 C C . ARG A 1 84 ? 11.934 11.789 -30.587 1.00 71.00 84 ARG A C 1
ATOM 673 O O . ARG A 1 84 ? 11.016 11.786 -29.771 1.00 71.00 84 ARG A O 1
ATOM 680 N N . THR A 1 85 ? 12.396 10.667 -31.131 1.00 87.31 85 THR A N 1
ATOM 681 C CA . THR A 1 85 ? 11.903 9.335 -30.745 1.00 87.31 85 THR A CA 1
ATOM 682 C C . THR A 1 85 ? 12.619 8.817 -29.488 1.00 87.31 85 THR A C 1
ATOM 684 O O . THR A 1 85 ? 13.787 9.130 -29.253 1.00 87.31 85 THR A O 1
ATOM 687 N N . ASN A 1 86 ? 11.938 8.006 -28.675 1.00 91.56 86 ASN A N 1
ATOM 688 C CA . ASN A 1 86 ? 12.572 7.243 -27.602 1.00 91.56 86 ASN A CA 1
ATOM 689 C C . ASN A 1 86 ? 12.854 5.815 -28.068 1.00 91.56 86 ASN A C 1
ATOM 691 O O . ASN A 1 86 ? 12.060 5.217 -28.792 1.00 91.56 86 ASN A O 1
ATOM 695 N N . ILE A 1 87 ? 13.979 5.263 -27.633 1.00 93.69 87 ILE A N 1
ATOM 696 C CA . ILE A 1 87 ? 14.347 3.863 -27.834 1.00 93.69 87 ILE A CA 1
ATOM 697 C C . ILE A 1 87 ? 14.549 3.192 -26.481 1.00 93.69 87 ILE A C 1
ATOM 699 O O . ILE A 1 87 ? 15.024 3.828 -25.540 1.00 93.69 87 ILE A O 1
ATOM 703 N N . CYS A 1 88 ? 14.221 1.911 -26.384 1.00 93.38 88 CYS A N 1
ATOM 704 C CA . CYS A 1 88 ? 14.526 1.062 -25.244 1.00 93.38 88 CYS A CA 1
ATOM 705 C C . CYS A 1 88 ? 15.524 -0.034 -25.620 1.00 93.38 88 CYS A C 1
ATOM 707 O O . CYS A 1 88 ? 15.595 -0.480 -26.766 1.00 93.38 88 CYS A O 1
ATOM 709 N N . PHE A 1 89 ? 16.264 -0.478 -24.612 1.00 94.12 89 PHE A N 1
ATOM 710 C CA . PHE A 1 89 ? 17.260 -1.535 -24.694 1.00 94.12 89 PHE A CA 1
ATOM 711 C C . PHE A 1 89 ? 16.698 -2.791 -24.038 1.00 94.12 89 PHE A C 1
ATOM 713 O O . PHE A 1 89 ? 16.450 -2.783 -22.831 1.00 94.12 89 PHE A O 1
ATOM 720 N N . ILE A 1 90 ? 16.485 -3.857 -24.807 1.00 94.44 90 ILE A N 1
ATOM 721 C CA . ILE A 1 90 ? 15.919 -5.113 -24.308 1.00 94.44 90 ILE A CA 1
ATOM 722 C C . ILE A 1 90 ? 17.001 -6.182 -24.244 1.00 94.44 90 ILE A C 1
ATOM 724 O O . ILE A 1 90 ? 17.724 -6.420 -25.208 1.00 94.44 90 ILE A O 1
ATOM 728 N N . GLN A 1 91 ? 17.092 -6.853 -23.103 1.00 93.81 91 GLN A N 1
ATOM 729 C CA . GLN A 1 91 ? 18.009 -7.960 -22.890 1.00 93.81 91 GLN A CA 1
ATOM 730 C C . GLN A 1 91 ? 17.755 -9.112 -23.881 1.00 93.81 91 GLN A C 1
ATOM 732 O O . GLN A 1 91 ? 16.618 -9.559 -24.046 1.00 93.81 91 GLN A O 1
ATOM 737 N N . ARG A 1 92 ? 18.818 -9.641 -24.495 1.00 94.12 92 ARG A N 1
ATOM 738 C CA . ARG A 1 92 ? 18.819 -10.884 -25.283 1.00 94.12 92 ARG A CA 1
ATOM 739 C C . ARG A 1 92 ? 19.983 -11.768 -24.868 1.00 94.12 92 ARG A C 1
ATOM 741 O O . ARG A 1 92 ? 20.985 -11.268 -24.368 1.00 94.12 92 ARG A O 1
ATOM 748 N N . GLN A 1 93 ? 19.879 -13.072 -25.118 1.00 89.88 93 GLN A N 1
ATOM 749 C CA . GLN A 1 93 ? 20.938 -14.028 -24.773 1.00 89.88 93 GLN A CA 1
ATOM 750 C C . GLN A 1 93 ? 22.303 -13.633 -25.364 1.00 89.88 93 GLN A C 1
ATOM 752 O O . GLN A 1 93 ? 23.311 -13.746 -24.678 1.00 89.88 93 GLN A O 1
ATOM 757 N N . ASN A 1 94 ? 22.317 -13.093 -26.589 1.00 88.62 94 ASN A N 1
ATOM 758 C CA . ASN A 1 94 ? 23.540 -12.779 -27.339 1.00 88.62 94 ASN A CA 1
ATOM 759 C C . ASN A 1 94 ? 23.742 -11.276 -27.598 1.00 88.62 94 ASN A C 1
ATOM 761 O O . ASN A 1 94 ? 24.521 -10.896 -28.474 1.00 88.62 94 ASN A O 1
ATOM 765 N N . GLY A 1 95 ? 23.023 -10.406 -26.886 1.00 93.38 95 GLY A N 1
ATOM 766 C CA . GLY A 1 95 ? 23.122 -8.969 -27.112 1.00 93.38 95 GLY A CA 1
ATOM 767 C C . GLY A 1 95 ? 22.019 -8.154 -26.455 1.00 93.38 95 GLY A C 1
ATOM 768 O O . GLY A 1 95 ? 21.380 -8.575 -25.489 1.00 93.38 95 GLY A O 1
ATOM 769 N N . VAL A 1 96 ? 21.802 -6.963 -26.996 1.00 95.19 96 VAL A N 1
ATOM 770 C CA . VAL A 1 96 ? 20.784 -6.017 -26.551 1.00 95.19 96 VAL A CA 1
ATOM 771 C C . VAL A 1 96 ? 20.002 -5.543 -27.763 1.00 95.19 96 VAL A C 1
ATOM 773 O O . VAL A 1 96 ? 20.554 -4.893 -28.647 1.00 95.19 96 VAL A O 1
ATOM 776 N N . ALA A 1 97 ? 18.712 -5.859 -27.803 1.00 96.94 97 ALA A N 1
ATOM 777 C CA . ALA A 1 97 ? 17.838 -5.383 -28.860 1.00 96.94 97 ALA A CA 1
ATOM 778 C C . ALA A 1 97 ? 17.512 -3.899 -28.641 1.00 96.94 97 ALA A C 1
ATOM 780 O O . ALA A 1 97 ? 17.153 -3.484 -27.535 1.00 96.94 97 ALA A O 1
ATOM 781 N N . ILE A 1 98 ? 17.625 -3.104 -29.699 1.00 96.75 98 ILE A N 1
ATOM 782 C CA . ILE A 1 98 ? 17.243 -1.695 -29.737 1.00 96.75 98 ILE A CA 1
ATOM 783 C C . ILE A 1 98 ? 15.860 -1.612 -30.370 1.00 96.75 98 ILE A C 1
ATOM 785 O O . ILE A 1 98 ? 15.670 -2.003 -31.519 1.00 96.75 98 ILE A O 1
ATOM 789 N N . LYS A 1 99 ? 14.884 -1.097 -29.622 1.00 96.38 99 LYS A N 1
ATOM 790 C CA . LYS A 1 99 ? 13.498 -0.978 -30.091 1.00 96.38 99 LYS A CA 1
ATOM 791 C C . LYS A 1 99 ? 12.981 0.426 -29.864 1.00 96.38 99 LYS A C 1
ATOM 793 O O . LYS A 1 99 ? 13.355 1.064 -28.882 1.00 96.38 99 LYS A O 1
ATOM 798 N N . ARG A 1 100 ? 12.111 0.915 -30.743 1.00 95.06 100 ARG A N 1
ATOM 799 C CA . ARG A 1 100 ? 11.391 2.170 -30.517 1.00 95.06 100 ARG A CA 1
ATOM 800 C C . ARG A 1 100 ? 10.461 1.972 -29.325 1.00 95.06 100 ARG A C 1
ATOM 802 O O . ARG A 1 100 ? 9.810 0.937 -29.211 1.00 95.06 100 ARG A O 1
ATOM 809 N N . PHE A 1 101 ? 10.435 2.950 -28.433 1.00 92.56 101 PHE A N 1
ATOM 810 C CA . PHE A 1 101 ? 9.722 2.881 -27.170 1.00 92.56 101 PHE A CA 1
ATOM 811 C C . PHE A 1 101 ? 8.677 3.983 -27.075 1.00 92.56 101 PHE A C 1
ATOM 813 O O . PHE A 1 101 ? 8.990 5.166 -27.224 1.00 92.56 101 PHE A O 1
ATOM 820 N N . GLU A 1 102 ? 7.449 3.585 -26.777 1.00 91.19 102 GLU A N 1
ATOM 821 C CA . GLU A 1 102 ? 6.317 4.485 -26.592 1.00 91.19 102 GLU A CA 1
ATOM 822 C C . GLU A 1 102 ? 5.580 4.147 -25.302 1.00 91.19 102 GLU A C 1
ATOM 824 O O . GLU A 1 102 ? 5.547 2.992 -24.875 1.00 91.19 102 GLU A O 1
ATOM 829 N N . ILE A 1 103 ? 4.966 5.160 -24.695 1.00 87.88 103 ILE A N 1
ATOM 830 C CA . ILE A 1 103 ? 4.036 4.979 -23.584 1.00 87.88 103 ILE A CA 1
ATOM 831 C C . ILE A 1 103 ? 2.640 5.326 -24.081 1.00 87.88 103 ILE A C 1
ATOM 833 O O . ILE A 1 103 ? 2.432 6.398 -24.644 1.00 87.88 103 ILE A O 1
ATOM 837 N N . ALA A 1 104 ? 1.694 4.429 -23.833 1.00 88.25 104 ALA A N 1
ATOM 838 C CA . ALA A 1 104 ? 0.278 4.653 -24.061 1.00 88.25 104 ALA A CA 1
ATOM 839 C C . ALA A 1 104 ? -0.471 4.499 -22.735 1.00 88.25 104 ALA A C 1
ATOM 841 O O . ALA A 1 104 ? -0.212 3.560 -21.984 1.00 88.25 104 ALA A O 1
ATOM 842 N N . VAL A 1 105 ? -1.405 5.405 -22.456 1.00 83.00 105 VAL A N 1
ATOM 843 C CA . VAL A 1 105 ? -2.304 5.307 -21.299 1.00 83.00 105 VAL A CA 1
ATOM 844 C C . VAL A 1 105 ? -3.662 4.829 -21.797 1.00 83.00 105 VAL A C 1
ATOM 846 O O . VAL A 1 105 ? -4.150 5.322 -22.813 1.00 83.00 105 VAL A O 1
ATOM 849 N N . LYS A 1 106 ? -4.250 3.843 -21.118 1.00 84.00 106 LYS A N 1
ATOM 850 C CA . LYS A 1 106 ? -5.558 3.290 -21.476 1.00 84.00 106 LYS A CA 1
ATOM 851 C C . LYS A 1 106 ? -6.413 3.076 -20.235 1.00 84.00 106 LYS A C 1
ATOM 853 O O . LYS A 1 106 ? -5.968 2.468 -19.273 1.00 84.00 106 LYS A O 1
ATOM 858 N N . GLU A 1 107 ? -7.666 3.494 -20.278 1.00 78.12 107 GLU A N 1
ATOM 859 C CA . GLU A 1 107 ? -8.588 3.268 -19.165 1.00 78.12 107 GLU A CA 1
ATOM 860 C C . GLU A 1 107 ? -9.129 1.836 -19.179 1.00 78.12 107 GLU A C 1
ATOM 862 O O . GLU A 1 107 ? -9.458 1.281 -20.237 1.00 78.12 107 GLU A O 1
ATOM 867 N N . ARG A 1 108 ? -9.154 1.199 -18.002 1.00 77.12 108 ARG A N 1
ATOM 868 C CA . ARG A 1 108 ? -9.574 -0.191 -17.800 1.00 77.12 108 ARG A CA 1
ATOM 869 C C . ARG A 1 108 ? -10.151 -0.408 -16.400 1.00 77.12 108 ARG A C 1
ATOM 871 O O . ARG A 1 108 ? -9.993 0.395 -15.493 1.00 77.12 108 ARG A O 1
ATOM 878 N N . LYS A 1 109 ? -10.746 -1.588 -16.197 1.00 68.25 109 LYS A N 1
ATOM 879 C CA . LYS A 1 109 ? -11.301 -2.013 -14.900 1.00 68.25 109 LYS A CA 1
ATOM 880 C C . LYS A 1 109 ? -10.254 -2.192 -13.793 1.00 68.25 109 LYS A C 1
ATOM 882 O O . LYS A 1 109 ? -10.601 -2.184 -12.618 1.00 68.25 109 LYS A O 1
ATOM 887 N N . ARG A 1 110 ? -8.990 -2.452 -14.147 1.00 69.62 110 ARG A N 1
ATOM 888 C CA . ARG A 1 110 ? -7.903 -2.688 -13.187 1.00 69.62 110 ARG A CA 1
ATOM 889 C C . ARG A 1 110 ? -6.614 -2.060 -13.692 1.00 69.62 110 ARG A C 1
ATOM 891 O O . ARG A 1 110 ? -6.292 -2.265 -14.866 1.00 69.62 110 ARG A O 1
ATOM 898 N N . PRO A 1 111 ? -5.853 -1.372 -12.828 1.00 77.62 111 PRO A N 1
ATOM 899 C CA . PRO A 1 111 ? -4.584 -0.825 -13.231 1.00 77.62 111 PRO A CA 1
ATOM 900 C C . PRO A 1 111 ? -3.583 -1.954 -13.455 1.00 77.62 111 PRO A C 1
ATOM 902 O O . PRO A 1 111 ? -3.462 -2.882 -12.651 1.00 77.62 111 PRO A O 1
ATOM 905 N N . ARG A 1 112 ? -2.856 -1.878 -14.564 1.00 83.75 112 ARG A N 1
ATOM 906 C CA . ARG A 1 112 ? -1.719 -2.757 -14.852 1.00 83.75 112 ARG A CA 1
ATOM 907 C C . ARG A 1 112 ? -0.746 -2.053 -15.775 1.00 83.75 112 ARG A C 1
ATOM 909 O O . ARG A 1 112 ? -1.139 -1.218 -16.580 1.00 83.75 112 ARG A O 1
ATOM 916 N N . ILE A 1 113 ? 0.519 -2.438 -15.707 1.00 85.56 113 ILE A N 1
ATOM 917 C CA . ILE A 1 113 ? 1.533 -1.975 -16.651 1.00 85.56 113 ILE A CA 1
ATOM 918 C C . ILE A 1 113 ? 1.962 -3.173 -17.493 1.00 85.56 113 ILE A C 1
ATOM 920 O O . ILE A 1 113 ? 2.332 -4.222 -16.961 1.00 85.56 113 ILE A O 1
ATOM 924 N N . VAL A 1 114 ? 1.895 -3.026 -18.813 1.00 90.69 114 VAL A N 1
ATOM 925 C CA . VAL A 1 114 ? 2.234 -4.082 -19.771 1.00 90.69 114 VAL A CA 1
ATOM 926 C C . VAL A 1 114 ? 3.157 -3.511 -20.835 1.00 90.69 114 VAL A C 1
ATOM 928 O O . VAL A 1 114 ? 2.861 -2.473 -21.411 1.00 90.69 114 VAL A O 1
ATOM 931 N N . ASP A 1 115 ? 4.253 -4.197 -21.138 1.00 93.44 115 ASP A N 1
ATOM 932 C CA . ASP A 1 115 ? 5.031 -3.920 -22.343 1.00 93.44 115 ASP A CA 1
ATOM 933 C C . ASP A 1 115 ? 4.506 -4.812 -23.470 1.00 93.44 115 ASP A C 1
ATOM 935 O O . ASP A 1 115 ? 4.604 -6.034 -23.393 1.00 93.44 115 ASP A O 1
ATOM 939 N N . VAL A 1 116 ? 3.967 -4.215 -24.527 1.00 95.38 116 VAL A N 1
ATOM 940 C CA . VAL A 1 116 ? 3.610 -4.919 -25.761 1.00 95.38 116 VAL A CA 1
ATOM 941 C C . VAL A 1 116 ? 4.787 -4.808 -26.715 1.00 95.38 116 VAL A C 1
ATOM 943 O O . VAL A 1 116 ? 5.088 -3.729 -27.222 1.00 95.38 116 VAL A O 1
ATOM 946 N N . GLU A 1 117 ? 5.489 -5.913 -26.917 1.00 96.31 117 GLU A N 1
ATOM 947 C CA . GLU A 1 117 ? 6.698 -5.984 -27.726 1.00 96.31 117 GLU A CA 1
ATOM 948 C C . GLU A 1 117 ? 6.419 -6.632 -29.085 1.00 96.31 117 GLU A C 1
ATOM 950 O O . GLU A 1 117 ? 5.814 -7.697 -29.179 1.00 96.31 117 GLU A O 1
ATOM 955 N N . SER A 1 118 ? 6.920 -5.986 -30.131 1.00 95.19 118 SER A N 1
ATOM 956 C CA . SER A 1 118 ? 7.062 -6.504 -31.494 1.00 95.19 118 SER A CA 1
ATOM 957 C C . SER A 1 118 ? 8.548 -6.577 -31.850 1.00 95.19 118 SER A C 1
ATOM 959 O O . SER A 1 118 ? 9.408 -6.255 -31.027 1.00 95.19 118 SER A O 1
ATOM 961 N N . THR A 1 119 ? 8.880 -6.931 -33.087 1.00 94.75 119 THR A N 1
ATOM 962 C CA . THR A 1 119 ? 10.261 -6.978 -33.582 1.00 94.75 119 THR A CA 1
ATOM 963 C C . THR A 1 119 ? 11.026 -5.662 -33.384 1.00 94.75 119 THR A C 1
ATOM 965 O O . THR A 1 119 ? 12.128 -5.683 -32.839 1.00 94.75 119 THR A O 1
ATOM 968 N N . PHE A 1 120 ? 10.426 -4.513 -33.716 1.00 94.81 120 PHE A N 1
ATOM 969 C CA . PHE A 1 120 ? 11.108 -3.206 -33.697 1.00 94.81 120 PHE A CA 1
ATOM 970 C C . PHE A 1 120 ? 10.528 -2.198 -32.695 1.00 94.81 120 PHE A C 1
ATOM 972 O O . PHE A 1 120 ? 11.118 -1.138 -32.480 1.00 94.81 120 PHE A O 1
ATOM 979 N N . PHE A 1 121 ? 9.408 -2.524 -32.046 1.00 94.81 121 PHE A N 1
ATOM 980 C CA . PHE A 1 121 ? 8.677 -1.597 -31.179 1.00 94.81 121 PHE A CA 1
ATOM 981 C C . PHE A 1 121 ? 8.334 -2.228 -29.836 1.00 94.81 121 PHE A C 1
ATOM 983 O O . PHE A 1 121 ? 8.007 -3.412 -29.760 1.00 94.81 121 PHE A O 1
ATOM 990 N N . VAL A 1 122 ? 8.351 -1.410 -28.790 1.00 95.00 122 VAL A N 1
ATOM 991 C CA . VAL A 1 122 ? 7.778 -1.711 -27.482 1.00 95.00 122 VAL A CA 1
ATOM 992 C C . VAL A 1 122 ? 6.836 -0.575 -27.109 1.00 95.00 122 VAL A C 1
ATOM 994 O O . VAL A 1 122 ? 7.260 0.573 -26.973 1.00 95.00 122 VAL A O 1
ATOM 997 N N . THR A 1 123 ? 5.568 -0.904 -26.895 1.00 93.81 123 THR A N 1
ATOM 998 C CA . THR A 1 123 ? 4.588 0.025 -26.332 1.00 93.81 123 THR A CA 1
ATOM 999 C C . THR A 1 123 ? 4.327 -0.359 -24.886 1.00 93.81 123 THR A C 1
ATOM 1001 O O . THR A 1 123 ? 3.736 -1.403 -24.613 1.00 93.81 123 THR A O 1
ATOM 1004 N N . ARG A 1 124 ? 4.736 0.492 -23.947 1.00 91.25 124 ARG A N 1
ATOM 1005 C CA . ARG A 1 124 ? 4.339 0.374 -22.547 1.00 91.25 124 ARG A CA 1
ATOM 1006 C C . ARG A 1 124 ? 2.926 0.909 -22.381 1.00 91.25 124 ARG A C 1
ATOM 1008 O O . ARG A 1 124 ? 2.699 2.115 -22.416 1.00 91.25 124 ARG A O 1
ATOM 1015 N N . GLN A 1 125 ? 1.986 -0.001 -22.201 1.00 90.38 125 GLN A N 1
ATOM 1016 C CA . GLN A 1 125 ? 0.602 0.299 -21.887 1.00 90.38 125 GLN A CA 1
ATOM 1017 C C . GLN A 1 125 ? 0.457 0.443 -20.375 1.00 90.38 125 GLN A C 1
ATOM 1019 O O . GLN A 1 125 ? 0.691 -0.509 -19.629 1.00 90.38 125 GLN A O 1
ATOM 1024 N N . ILE A 1 126 ? 0.090 1.642 -19.933 1.00 85.19 126 ILE A N 1
ATOM 1025 C CA . ILE A 1 126 ? -0.304 1.910 -18.556 1.00 85.19 126 ILE A CA 1
ATOM 1026 C C . ILE A 1 126 ? -1.817 1.909 -18.531 1.00 85.19 126 ILE A C 1
ATOM 1028 O O . ILE A 1 126 ? -2.469 2.815 -19.051 1.00 85.19 126 ILE A O 1
ATOM 1032 N N . GLU A 1 127 ? -2.364 0.852 -17.963 1.00 85.88 127 GLU A N 1
ATOM 1033 C CA . GLU A 1 127 ? -3.784 0.749 -17.736 1.00 85.88 127 GLU A CA 1
ATOM 1034 C C . GLU A 1 127 ? -4.123 1.360 -16.379 1.00 85.88 127 GLU A C 1
ATOM 1036 O O . GLU A 1 127 ? -3.445 1.075 -15.390 1.00 85.88 127 GLU A O 1
ATOM 1041 N N . THR A 1 128 ? -5.133 2.222 -16.346 1.00 80.44 128 THR A N 1
ATOM 1042 C CA . THR A 1 128 ? -5.579 2.966 -15.156 1.00 80.44 128 THR A CA 1
ATOM 1043 C C . THR A 1 128 ? -6.995 2.561 -14.790 1.00 80.44 128 THR A C 1
ATOM 1045 O O . THR A 1 128 ? -7.709 2.040 -15.647 1.00 80.44 128 THR A O 1
ATOM 1048 N N . PHE A 1 129 ? -7.424 2.826 -13.554 1.00 71.25 129 PHE A N 1
ATOM 1049 C CA . PHE A 1 129 ? -8.847 2.722 -13.219 1.00 71.25 129 PHE A CA 1
ATOM 1050 C C . PHE A 1 129 ? -9.674 3.679 -14.092 1.00 71.25 129 PHE A C 1
ATOM 1052 O O . PHE A 1 129 ? -9.254 4.819 -14.331 1.00 71.25 129 PHE A O 1
ATOM 1059 N N . SER A 1 130 ? -10.834 3.207 -14.555 1.00 67.31 130 SER A N 1
ATOM 1060 C CA . SER A 1 130 ? -11.927 4.071 -15.012 1.00 67.31 130 SER A CA 1
ATOM 1061 C C . SER A 1 130 ? -12.403 4.954 -13.857 1.00 67.31 130 SER A C 1
ATOM 1063 O O . SER A 1 130 ? -12.135 4.650 -12.689 1.00 67.31 130 SER A O 1
ATOM 1065 N N . GLU A 1 131 ? -13.082 6.061 -14.155 1.00 64.50 131 GLU A N 1
ATOM 1066 C CA . GLU A 1 131 ? -13.586 6.930 -13.092 1.00 64.50 131 GLU A CA 1
ATOM 1067 C C . GLU A 1 131 ? -14.492 6.151 -12.132 1.00 64.50 131 GLU A C 1
ATOM 1069 O O . GLU A 1 131 ? -15.247 5.262 -12.536 1.00 64.50 131 GLU A O 1
ATOM 1074 N N . THR A 1 132 ? -14.401 6.469 -10.838 1.00 60.91 132 THR A N 1
ATOM 1075 C CA . THR A 1 132 ? -15.067 5.718 -9.764 1.00 60.91 132 THR A CA 1
ATOM 1076 C C . THR A 1 132 ? -16.566 5.555 -10.026 1.00 60.91 132 THR A C 1
ATOM 1078 O O . THR A 1 132 ? -17.120 4.489 -9.773 1.00 60.91 132 THR A O 1
ATOM 1081 N N . HIS A 1 133 ? -17.221 6.568 -10.604 1.00 58.28 133 HIS A N 1
ATOM 1082 C CA . HIS A 1 133 ? -18.643 6.517 -10.952 1.00 58.28 133 HIS A CA 1
ATOM 1083 C C . HIS A 1 133 ? -18.960 5.529 -12.084 1.00 58.28 133 HIS A C 1
ATOM 1085 O O . HIS A 1 133 ? -19.949 4.800 -11.994 1.00 58.28 133 HIS A O 1
ATOM 1091 N N . GLU A 1 134 ? -18.116 5.447 -13.113 1.00 63.53 134 GLU A N 1
ATOM 1092 C CA . GLU A 1 134 ? -18.267 4.467 -14.194 1.00 63.53 134 GLU A CA 1
ATOM 1093 C C . GLU A 1 134 ? -18.041 3.048 -13.674 1.00 63.53 134 GLU A C 1
ATOM 1095 O O . GLU A 1 134 ? -18.833 2.153 -13.961 1.00 63.53 134 GLU A O 1
ATOM 1100 N N . LEU A 1 135 ? -17.021 2.858 -12.828 1.00 61.31 135 LEU A N 1
ATOM 1101 C CA . LEU A 1 135 ? -16.747 1.569 -12.199 1.00 61.31 135 LEU A CA 1
ATOM 1102 C C . LEU A 1 135 ? -17.907 1.129 -11.296 1.00 61.31 135 LEU A C 1
ATOM 1104 O O . LEU A 1 135 ? -18.288 -0.035 -11.333 1.00 61.31 135 LEU A O 1
ATOM 1108 N N . ILE A 1 136 ? -18.503 2.040 -10.518 1.00 60.84 136 ILE A N 1
ATOM 1109 C CA . ILE A 1 136 ? -19.682 1.747 -9.688 1.00 60.84 136 ILE A CA 1
ATOM 1110 C C . ILE A 1 136 ? -20.865 1.321 -10.561 1.00 60.84 136 ILE A C 1
ATOM 1112 O O . ILE A 1 136 ? -21.523 0.331 -10.249 1.00 60.84 136 ILE A O 1
ATOM 1116 N N . ASN A 1 137 ? -21.144 2.039 -11.650 1.00 66.12 137 ASN A N 1
ATOM 1117 C CA . ASN A 1 137 ? -22.258 1.709 -12.539 1.00 66.12 137 ASN A CA 1
ATOM 1118 C C . ASN A 1 137 ? -22.038 0.371 -13.254 1.00 66.12 137 ASN A C 1
ATOM 1120 O O . ASN A 1 137 ? -22.947 -0.454 -13.317 1.00 66.12 137 ASN A O 1
ATOM 1124 N N . GLU A 1 138 ? -20.824 0.107 -13.731 1.00 65.75 138 GLU A N 1
ATOM 1125 C CA . GLU A 1 138 ? -20.472 -1.191 -14.299 1.00 65.75 138 GLU A CA 1
ATOM 1126 C C . GLU A 1 138 ? -20.533 -2.314 -13.264 1.00 65.75 138 GLU A C 1
ATOM 1128 O O . GLU A 1 138 ? -21.040 -3.384 -13.582 1.00 65.75 138 GLU A O 1
ATOM 1133 N N . LEU A 1 139 ? -20.066 -2.091 -12.031 1.00 64.38 139 LEU A N 1
ATOM 1134 C CA . LEU A 1 139 ? -20.164 -3.071 -10.947 1.00 64.38 139 LEU A CA 1
ATOM 1135 C C . LEU A 1 139 ? -21.620 -3.364 -10.597 1.00 64.38 139 LEU A C 1
ATOM 1137 O O . LEU A 1 139 ? -21.951 -4.527 -10.411 1.00 64.38 139 LEU A O 1
ATOM 1141 N N . LYS A 1 140 ? -22.500 -2.356 -10.575 1.00 67.19 140 LYS A N 1
ATOM 1142 C CA . LYS A 1 140 ? -23.950 -2.549 -10.413 1.00 67.19 140 LYS A CA 1
ATOM 1143 C C . LYS A 1 140 ? -24.537 -3.383 -11.559 1.00 67.19 140 LYS A C 1
ATOM 1145 O O . LYS A 1 140 ? -25.299 -4.316 -11.312 1.00 67.19 140 LYS A O 1
ATOM 1150 N N . ASN A 1 141 ? -24.137 -3.105 -12.801 1.00 72.31 141 ASN A N 1
ATOM 1151 C CA . ASN A 1 141 ? -24.586 -3.848 -13.984 1.00 72.31 141 ASN A CA 1
ATOM 1152 C C . ASN A 1 141 ? -24.040 -5.286 -14.033 1.00 72.31 141 ASN A C 1
ATOM 1154 O O . ASN A 1 141 ? -24.735 -6.202 -14.468 1.00 72.31 141 ASN A O 1
ATOM 1158 N N . ASP A 1 142 ? -22.799 -5.506 -13.598 1.00 67.00 142 ASP A N 1
ATOM 1159 C CA . ASP A 1 142 ? -22.205 -6.837 -13.492 1.00 67.00 142 ASP A CA 1
ATOM 1160 C C . ASP A 1 142 ? -22.792 -7.595 -12.288 1.00 67.00 142 ASP A C 1
ATOM 1162 O O . ASP A 1 142 ? -23.061 -8.785 -12.415 1.00 67.00 142 ASP A O 1
ATOM 1166 N N . GLN A 1 143 ? -23.098 -6.925 -11.169 1.00 61.69 143 GLN A N 1
ATOM 1167 C CA . GLN A 1 143 ? -23.813 -7.501 -10.021 1.00 61.69 143 GLN A CA 1
ATOM 1168 C C . GLN A 1 143 ? -25.192 -8.032 -10.420 1.00 61.69 143 GLN A C 1
ATOM 1170 O O . GLN A 1 143 ? -25.578 -9.090 -9.936 1.00 61.69 143 GLN A O 1
ATOM 1175 N N . ALA A 1 144 ? -25.889 -7.388 -11.363 1.00 63.34 144 ALA A N 1
ATOM 1176 C CA . ALA A 1 144 ? -27.152 -7.902 -11.901 1.00 63.34 144 ALA A CA 1
ATOM 1177 C C . ALA A 1 144 ? -27.025 -9.306 -12.538 1.00 63.34 144 ALA A C 1
ATOM 1179 O O . ALA A 1 144 ? -28.020 -10.013 -12.672 1.00 63.34 144 ALA A O 1
ATOM 1180 N N . LYS A 1 145 ? -25.809 -9.732 -12.915 1.00 69.88 145 LYS A N 1
ATOM 1181 C CA . LYS A 1 145 ? -25.522 -11.072 -13.457 1.00 69.88 145 LYS A CA 1
ATOM 1182 C C . LYS A 1 145 ? -25.130 -12.087 -12.381 1.00 69.88 145 LYS A C 1
ATOM 1184 O O . LYS A 1 145 ? -25.085 -13.283 -12.667 1.00 69.88 145 LYS A O 1
ATOM 1189 N N . TYR A 1 146 ? -24.807 -11.635 -11.171 1.00 61.44 146 TYR A N 1
ATOM 1190 C CA . TYR A 1 146 ? -24.395 -12.492 -10.067 1.00 61.44 146 TYR A CA 1
ATOM 1191 C C . TYR A 1 146 ? -25.542 -12.642 -9.072 1.00 61.44 146 TYR A C 1
ATOM 1193 O O . TYR A 1 146 ? -25.850 -11.735 -8.305 1.00 61.44 146 TYR A O 1
ATOM 1201 N N . ASN A 1 147 ? -26.127 -13.836 -9.022 1.00 63.38 147 ASN A N 1
ATOM 1202 C CA . ASN A 1 147 ? -26.972 -14.209 -7.898 1.00 63.38 147 ASN A CA 1
ATOM 1203 C C . ASN A 1 147 ? -26.070 -14.560 -6.713 1.00 63.38 147 ASN A C 1
ATOM 1205 O O . ASN A 1 147 ? -25.208 -15.438 -6.820 1.00 63.38 147 ASN A O 1
ATOM 1209 N N . LEU A 1 148 ? -26.258 -13.882 -5.578 1.00 60.31 148 LEU A N 1
ATOM 1210 C CA . LEU A 1 148 ? -25.629 -14.312 -4.334 1.00 60.31 148 LEU A CA 1
ATOM 1211 C C . LEU A 1 148 ? -26.066 -15.753 -4.053 1.00 60.31 148 LEU A C 1
ATOM 1213 O O . LEU A 1 148 ? -27.257 -16.057 -4.042 1.00 60.31 148 LEU A O 1
ATOM 1217 N N . LYS A 1 149 ? -25.096 -16.642 -3.808 1.00 63.78 149 LYS A N 1
ATOM 1218 C CA . LYS A 1 149 ? -25.364 -18.054 -3.481 1.00 63.78 149 LYS A CA 1
ATOM 1219 C C . LYS A 1 149 ? -26.269 -18.201 -2.251 1.00 63.78 149 LYS A C 1
ATOM 1221 O O . LYS A 1 149 ? -26.985 -19.189 -2.129 1.00 63.78 149 LYS A O 1
ATOM 1226 N N . TYR A 1 150 ? -26.237 -17.210 -1.364 1.00 64.62 150 TYR A N 1
ATOM 1227 C CA . TYR A 1 150 ? -27.097 -17.108 -0.196 1.00 64.62 150 TYR A CA 1
ATOM 1228 C C . TYR A 1 150 ? -27.702 -15.710 -0.148 1.00 64.62 150 TYR A C 1
ATOM 1230 O O . TYR A 1 150 ? -26.987 -14.721 -0.313 1.00 64.62 150 TYR A O 1
ATOM 1238 N N . ALA A 1 151 ? -29.002 -15.618 0.116 1.00 75.25 151 ALA A N 1
ATOM 1239 C CA . ALA A 1 151 ? -29.608 -14.344 0.461 1.00 75.25 151 ALA A CA 1
ATOM 1240 C C . ALA A 1 151 ? -28.973 -13.851 1.771 1.00 75.25 151 ALA A C 1
ATOM 1242 O O . ALA A 1 151 ? -29.017 -14.556 2.783 1.00 75.25 151 ALA A O 1
ATOM 1243 N N . ALA A 1 152 ? -28.364 -12.658 1.751 1.00 77.12 152 ALA A N 1
ATOM 1244 C CA . ALA A 1 152 ? -27.756 -12.056 2.942 1.00 77.12 152 ALA A CA 1
ATOM 1245 C C . ALA A 1 152 ? -28.759 -12.014 4.105 1.00 77.12 152 ALA A C 1
ATOM 1247 O O . ALA A 1 152 ? -28.408 -12.308 5.245 1.00 77.12 152 ALA A O 1
ATOM 1248 N N . THR A 1 153 ? -30.029 -11.775 3.772 1.00 77.81 153 THR A N 1
ATOM 1249 C CA . THR A 1 153 ? -31.154 -11.788 4.700 1.00 77.81 153 THR A CA 1
ATOM 1250 C C . THR A 1 153 ? -31.285 -13.105 5.454 1.00 77.81 153 THR A C 1
ATOM 1252 O O . THR A 1 153 ? -31.326 -13.125 6.680 1.00 77.81 153 THR A O 1
ATOM 1255 N N . SER A 1 154 ? -31.283 -14.226 4.737 1.00 83.06 154 SER A N 1
ATOM 1256 C CA . SER A 1 154 ? -31.384 -15.559 5.328 1.00 83.06 154 SER A CA 1
ATOM 1257 C C . SER A 1 154 ? -30.126 -15.957 6.096 1.00 83.06 154 SER A C 1
ATOM 1259 O O . SER A 1 154 ? -30.225 -16.663 7.093 1.00 83.06 154 SER A O 1
ATOM 1261 N N . PHE A 1 155 ? -28.944 -15.518 5.652 1.00 85.12 155 PHE A N 1
ATOM 1262 C CA . PHE A 1 155 ? -27.680 -15.887 6.291 1.00 85.12 155 PHE A CA 1
ATOM 1263 C C . PHE A 1 155 ? -27.471 -15.218 7.657 1.00 85.12 155 PHE A C 1
ATOM 1265 O O . PHE A 1 155 ? -26.842 -15.818 8.532 1.00 85.12 155 PHE A O 1
ATOM 1272 N N . TRP A 1 156 ? -27.954 -13.986 7.836 1.00 86.44 156 TRP A N 1
ATOM 1273 C CA . TRP A 1 156 ? -27.799 -13.225 9.083 1.00 86.44 156 TRP A CA 1
ATOM 1274 C C . TRP A 1 156 ? -28.974 -13.373 10.050 1.00 86.44 156 TRP A C 1
ATOM 1276 O O . TRP A 1 156 ? -28.852 -12.966 11.208 1.00 86.44 156 TRP A O 1
ATOM 1286 N N . LYS A 1 157 ? -30.076 -13.989 9.606 1.00 86.81 157 LYS A N 1
ATOM 1287 C CA . LYS A 1 157 ? -31.284 -14.157 10.414 1.00 86.81 157 LYS A CA 1
ATOM 1288 C C . LYS A 1 157 ? -31.015 -14.937 11.703 1.00 86.81 157 LYS A C 1
ATOM 1290 O O .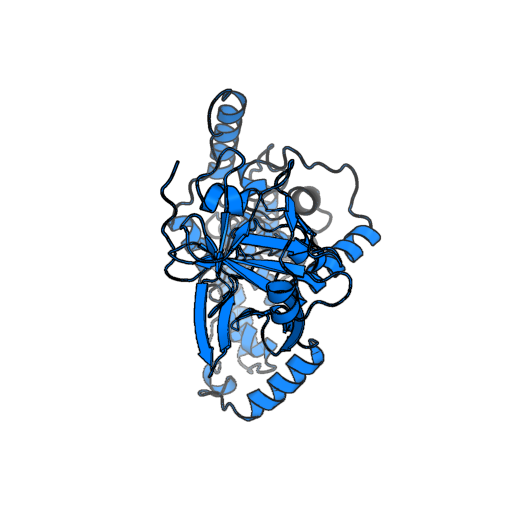 LYS A 1 157 ? -30.394 -16.001 11.657 1.00 86.81 157 LYS A O 1
ATOM 1295 N N . GLY A 1 158 ? -31.477 -14.419 12.843 1.00 87.69 158 GLY A N 1
ATOM 1296 C CA . GLY A 1 158 ? -31.404 -15.085 14.152 1.00 87.69 158 GLY A CA 1
ATOM 1297 C C . GLY A 1 158 ? -29.996 -15.280 14.737 1.00 87.69 158 GLY A C 1
ATOM 1298 O O . GLY A 1 158 ? -29.847 -15.861 15.812 1.00 87.69 158 GLY A O 1
ATOM 1299 N N . LYS A 1 159 ? -28.935 -14.810 14.066 1.00 91.38 159 LYS A N 1
ATOM 1300 C CA . LYS A 1 159 ? -27.574 -14.852 14.619 1.00 91.38 159 LYS A CA 1
ATOM 1301 C C . LYS A 1 159 ? -27.402 -13.796 15.709 1.00 91.38 159 LYS A C 1
ATOM 1303 O O . LYS A 1 159 ? -27.773 -12.641 15.513 1.00 91.38 159 LYS A O 1
ATOM 1308 N N . LYS A 1 160 ? -26.776 -14.180 16.821 1.00 92.75 160 LYS A N 1
ATOM 1309 C CA . LYS A 1 160 ? -26.651 -13.348 18.029 1.00 92.75 160 LYS A CA 1
ATOM 1310 C C . LYS A 1 160 ? -25.277 -12.685 18.238 1.00 92.75 160 LYS A C 1
ATOM 1312 O O . LYS A 1 160 ? -25.031 -12.118 19.289 1.00 92.75 160 LYS A O 1
ATOM 1317 N N . SER A 1 161 ? -24.340 -12.759 17.290 1.00 91.19 161 SER A N 1
ATOM 1318 C CA . SER A 1 161 ? -23.047 -12.071 17.468 1.00 91.19 161 SER A CA 1
ATOM 1319 C C . SER A 1 161 ? -23.162 -10.567 17.200 1.00 91.19 161 SER A C 1
ATOM 1321 O O . SER A 1 161 ? -23.983 -10.154 16.380 1.00 91.19 161 SER A O 1
ATOM 1323 N N . PHE A 1 162 ? -22.285 -9.759 17.808 1.00 89.69 162 PHE A N 1
ATOM 1324 C CA . PHE A 1 162 ? -22.188 -8.321 17.517 1.00 89.69 162 PHE A CA 1
ATOM 1325 C C . PHE A 1 162 ? -21.997 -8.041 16.024 1.00 89.69 162 PHE A C 1
ATOM 1327 O O . PHE A 1 162 ? -22.720 -7.227 15.461 1.00 89.69 162 PHE A O 1
ATOM 1334 N N . SER A 1 163 ? -21.109 -8.780 15.345 1.00 86.94 163 SER A N 1
ATOM 1335 C CA . SER A 1 163 ? -20.918 -8.651 13.894 1.00 86.94 163 SER A CA 1
ATOM 1336 C C . SER A 1 163 ? -22.210 -8.918 13.115 1.00 86.94 163 SER A C 1
ATOM 1338 O O . SER A 1 163 ? -22.498 -8.222 12.146 1.00 86.94 163 SER A O 1
ATOM 1340 N N . SER A 1 164 ? -23.017 -9.895 13.549 1.00 88.31 164 SER A N 1
ATOM 1341 C CA . SER A 1 164 ? -24.303 -10.196 12.907 1.00 88.31 164 SER A CA 1
ATOM 1342 C C . SER A 1 164 ? -25.316 -9.077 13.128 1.00 88.31 164 SER A C 1
ATOM 1344 O O . SER A 1 164 ? -25.955 -8.647 12.171 1.00 88.31 164 SER A O 1
ATOM 1346 N N . TRP A 1 165 ? -25.423 -8.577 14.363 1.00 92.19 165 TRP A N 1
ATOM 1347 C CA . TRP A 1 165 ? -26.267 -7.432 14.703 1.00 92.19 165 TRP A CA 1
ATOM 1348 C C . TRP A 1 165 ? -25.869 -6.190 13.888 1.00 92.19 165 TRP A C 1
ATOM 1350 O O . TRP A 1 165 ? -26.705 -5.624 13.188 1.00 92.19 165 TRP A O 1
ATOM 1360 N N . LYS A 1 166 ? -24.578 -5.835 13.860 1.00 89.06 166 LYS A N 1
ATOM 1361 C CA . LYS A 1 166 ? -24.047 -4.693 13.098 1.00 89.06 166 LYS A CA 1
ATOM 1362 C C . LYS A 1 166 ? -24.360 -4.801 11.607 1.00 89.06 166 LYS A C 1
ATOM 1364 O O . LYS A 1 166 ? -24.802 -3.832 10.996 1.00 89.06 166 LYS A O 1
ATOM 1369 N N . ILE A 1 167 ? -24.156 -5.976 11.008 1.00 85.19 167 ILE A N 1
ATOM 1370 C CA . ILE A 1 167 ? -24.461 -6.196 9.588 1.00 85.19 167 ILE A CA 1
ATOM 1371 C C . ILE A 1 167 ? -25.964 -6.067 9.322 1.00 85.19 167 ILE A C 1
ATOM 1373 O O . ILE A 1 167 ? -26.340 -5.474 8.312 1.00 85.19 167 ILE A O 1
ATOM 1377 N N . ARG A 1 168 ? -26.830 -6.556 10.222 1.00 88.25 168 ARG A N 1
ATOM 1378 C CA . ARG A 1 168 ? -28.280 -6.339 10.102 1.00 88.25 168 ARG A CA 1
ATOM 1379 C C . ARG A 1 168 ? -28.634 -4.852 10.130 1.00 88.25 168 ARG A C 1
ATOM 1381 O O . ARG A 1 168 ? -29.393 -4.415 9.271 1.00 88.25 168 ARG A O 1
ATOM 1388 N N . GLN A 1 169 ? -28.040 -4.063 11.025 1.00 88.56 169 GLN A N 1
ATOM 1389 C CA . GLN A 1 169 ? -28.268 -2.612 11.056 1.00 88.56 169 GLN A CA 1
ATOM 1390 C C . GLN A 1 169 ? -27.818 -1.935 9.750 1.00 88.56 169 GLN A C 1
ATOM 1392 O O . GLN A 1 169 ? -28.588 -1.203 9.131 1.00 88.56 169 GLN A O 1
ATOM 1397 N N . LEU A 1 170 ? -26.612 -2.249 9.261 1.00 84.12 170 LEU A N 1
ATOM 1398 C CA . LEU A 1 170 ? -26.066 -1.678 8.019 1.00 84.12 170 LEU A CA 1
ATOM 1399 C C . LEU A 1 170 ? -26.884 -2.026 6.768 1.00 84.12 170 LEU A C 1
ATOM 1401 O O . LEU A 1 170 ? -26.932 -1.243 5.821 1.00 84.12 170 LEU A O 1
ATOM 1405 N N . LEU A 1 171 ? -27.510 -3.203 6.746 1.00 84.25 171 LEU A N 1
ATOM 1406 C CA . LEU A 1 171 ? -28.335 -3.663 5.628 1.00 84.25 171 LEU A CA 1
ATOM 1407 C C . LEU A 1 171 ? -29.814 -3.263 5.763 1.00 84.25 171 LEU A C 1
ATOM 1409 O O . LEU A 1 171 ? -30.617 -3.683 4.932 1.00 84.25 171 LEU A O 1
ATOM 1413 N N . ASN A 1 172 ? -30.175 -2.465 6.776 1.00 86.56 172 ASN A N 1
ATOM 1414 C CA . ASN A 1 172 ? -31.559 -2.114 7.109 1.00 86.56 172 ASN A CA 1
ATOM 1415 C C . ASN A 1 172 ? -32.451 -3.359 7.279 1.00 86.56 172 ASN A C 1
ATOM 1417 O O . ASN A 1 172 ? -33.516 -3.507 6.681 1.00 86.56 172 ASN A O 1
ATOM 1421 N N . MET A 1 173 ? -31.931 -4.296 8.061 1.00 88.81 173 MET A N 1
ATOM 1422 C CA . MET A 1 173 ? -32.406 -5.662 8.246 1.00 88.81 173 MET A CA 1
ATOM 1423 C C . MET A 1 173 ? -32.662 -5.985 9.725 1.00 88.81 173 MET A C 1
ATOM 1425 O O . MET A 1 173 ? -32.531 -7.137 10.138 1.00 88.81 173 MET A O 1
ATOM 1429 N N . ALA A 1 174 ? -32.967 -4.962 10.524 1.00 86.56 174 ALA A N 1
ATOM 1430 C CA . ALA A 1 174 ? -33.193 -5.105 11.955 1.00 86.56 174 ALA A CA 1
ATOM 1431 C C . ALA A 1 174 ? -34.339 -6.089 12.255 1.00 86.56 174 ALA A C 1
ATOM 1433 O O . ALA A 1 174 ? -35.356 -6.114 11.558 1.00 86.56 174 ALA A O 1
ATOM 1434 N N . GLU A 1 175 ? -34.161 -6.904 13.292 1.00 87.44 175 GLU A N 1
ATOM 1435 C CA . GLU A 1 175 ? -35.168 -7.843 13.796 1.00 87.44 175 GLU A CA 1
ATOM 1436 C C . GLU A 1 175 ? -35.849 -7.290 15.055 1.00 87.44 175 GLU A C 1
ATOM 1438 O O . GLU A 1 175 ? -35.248 -6.526 15.805 1.00 87.44 175 GLU A O 1
ATOM 1443 N N . GLU A 1 176 ? -37.078 -7.727 15.345 1.00 85.44 176 GLU A N 1
ATOM 1444 C CA . GLU A 1 176 ? -37.783 -7.355 16.589 1.00 85.44 176 GLU A CA 1
ATOM 1445 C C . GLU A 1 176 ? -36.982 -7.741 17.845 1.00 85.44 176 GLU A C 1
ATOM 1447 O O . GLU A 1 176 ? -37.011 -7.045 18.856 1.00 85.44 176 GLU A O 1
ATOM 1452 N N . THR A 1 177 ? -36.202 -8.823 17.768 1.00 88.12 177 THR A N 1
ATOM 1453 C CA . THR A 1 177 ? -35.338 -9.293 18.857 1.00 88.12 177 THR A CA 1
ATOM 1454 C C . THR A 1 177 ? -34.030 -8.508 18.990 1.00 88.12 177 THR A C 1
ATOM 1456 O O . THR A 1 177 ? -33.264 -8.773 19.915 1.00 88.12 177 THR A O 1
ATOM 1459 N N . ASP A 1 178 ? -33.724 -7.570 18.083 1.00 89.94 178 ASP A N 1
ATOM 1460 C CA . ASP A 1 178 ? -32.454 -6.836 18.124 1.00 89.94 178 ASP A CA 1
ATOM 1461 C C . ASP A 1 178 ? -32.352 -5.901 19.336 1.00 89.94 178 ASP A C 1
ATOM 1463 O O . ASP A 1 178 ? -31.240 -5.651 19.794 1.00 89.94 178 ASP A O 1
ATOM 1467 N N . GLU A 1 179 ? -33.467 -5.429 19.903 1.00 90.69 179 GLU A N 1
ATOM 1468 C CA . GLU A 1 179 ? -33.437 -4.641 21.144 1.00 90.69 179 GLU A CA 1
ATOM 1469 C C . GLU A 1 179 ? -32.985 -5.474 22.349 1.00 90.69 179 GLU A C 1
ATOM 1471 O O . GLU A 1 179 ? -32.171 -5.025 23.158 1.00 90.69 179 GLU A O 1
ATOM 1476 N N . GLU A 1 180 ? -33.505 -6.697 22.475 1.00 93.88 180 GLU A N 1
ATOM 1477 C CA . GLU A 1 180 ? -33.092 -7.629 23.524 1.00 93.88 180 GLU A CA 1
ATOM 1478 C C . GLU A 1 180 ? -31.638 -8.050 23.311 1.00 93.88 180 GLU A C 1
ATOM 1480 O O . GLU A 1 180 ? -30.832 -7.985 24.240 1.00 93.88 180 GLU A O 1
ATOM 1485 N N . LEU A 1 181 ? -31.274 -8.372 22.067 1.00 94.31 181 LEU A N 1
ATOM 1486 C CA . LEU A 1 181 ? -29.905 -8.711 21.709 1.00 94.31 181 LEU A CA 1
ATOM 1487 C C . LEU A 1 181 ? -28.930 -7.563 22.001 1.00 94.31 181 LEU A C 1
ATOM 1489 O O . LEU A 1 181 ? -27.834 -7.813 22.485 1.00 94.31 181 LEU A O 1
ATOM 1493 N N . LEU A 1 182 ? -29.307 -6.307 21.750 1.00 95.12 182 LEU A N 1
ATOM 1494 C CA . LEU A 1 182 ? -28.476 -5.145 22.074 1.00 95.12 182 LEU A CA 1
ATOM 1495 C C . LEU A 1 182 ? -28.164 -5.095 23.576 1.00 95.12 182 LEU A C 1
ATOM 1497 O O . LEU A 1 182 ? -27.009 -4.898 23.954 1.00 95.12 182 LEU A O 1
ATOM 1501 N N . ARG A 1 183 ? -29.161 -5.344 24.436 1.00 96.31 183 ARG A N 1
ATOM 1502 C CA . ARG A 1 183 ? -28.960 -5.414 25.895 1.00 96.31 183 ARG A CA 1
ATOM 1503 C C . ARG A 1 183 ? -28.08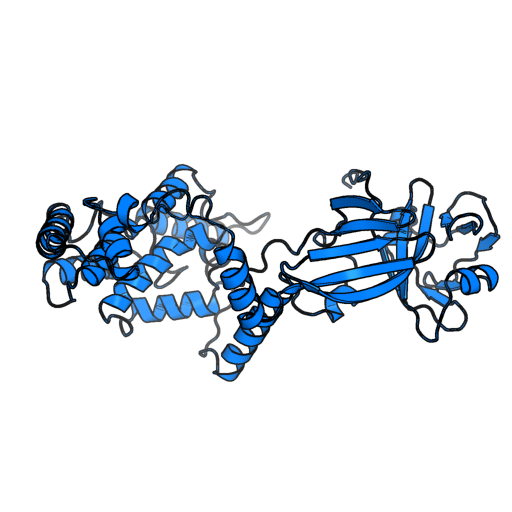2 -6.602 26.291 1.00 96.31 183 ARG A C 1
ATOM 1505 O O . ARG A 1 183 ? -27.170 -6.417 27.096 1.00 96.31 183 ARG A O 1
ATOM 1512 N N . GLU A 1 184 ? -28.312 -7.782 25.703 1.00 96.75 184 GLU A N 1
ATOM 1513 C CA . GLU A 1 184 ? -27.469 -8.973 25.903 1.00 96.75 184 GLU A CA 1
ATOM 1514 C C . GLU A 1 184 ? -26.005 -8.667 25.543 1.00 96.75 184 GLU A C 1
ATOM 1516 O O . GLU A 1 184 ? -25.099 -8.950 26.327 1.00 96.75 184 GLU A O 1
ATOM 1521 N N . LEU A 1 185 ? -25.767 -8.033 24.388 1.00 96.81 185 LEU A N 1
ATOM 1522 C CA . LEU A 1 185 ? -24.432 -7.694 23.903 1.00 96.81 185 LEU A CA 1
ATOM 1523 C C . LEU A 1 185 ? -23.735 -6.692 24.830 1.00 96.81 185 LEU A C 1
ATOM 1525 O O . LEU A 1 185 ? -22.577 -6.920 25.186 1.00 96.81 185 LEU A O 1
ATOM 1529 N N . ILE A 1 186 ? -24.419 -5.625 25.259 1.00 97.75 186 ILE A N 1
ATOM 1530 C CA . ILE A 1 186 ? -23.871 -4.661 26.228 1.00 97.75 186 ILE A CA 1
ATOM 1531 C C . ILE A 1 186 ? -23.481 -5.378 27.525 1.00 97.75 186 ILE A C 1
ATOM 1533 O O . ILE A 1 186 ? -22.347 -5.245 27.990 1.00 97.75 186 ILE A O 1
ATOM 1537 N N . GLN A 1 187 ? -24.393 -6.173 28.091 1.00 97.50 187 GLN A N 1
ATOM 1538 C CA . GLN A 1 187 ? -24.151 -6.883 29.344 1.00 97.50 187 GLN A CA 1
ATOM 1539 C C . GLN A 1 187 ? -22.979 -7.863 29.224 1.00 97.50 187 GLN A C 1
ATOM 1541 O O . GLN A 1 187 ? -22.139 -7.914 30.119 1.00 97.50 187 GLN A O 1
ATOM 1546 N N . GLU A 1 188 ? -22.882 -8.601 28.116 1.00 96.38 188 GLU A N 1
ATOM 1547 C CA . GLU A 1 188 ? -21.789 -9.539 27.849 1.00 96.38 188 GLU A CA 1
ATOM 1548 C C . GLU A 1 188 ? -20.415 -8.854 27.900 1.00 96.38 188 GLU A C 1
ATOM 1550 O O . GLU A 1 188 ? -19.459 -9.408 28.445 1.00 96.38 188 GLU A O 1
ATOM 1555 N N . ARG A 1 189 ? -20.312 -7.645 27.339 1.00 96.31 189 ARG A N 1
ATOM 1556 C CA . ARG A 1 189 ? -19.062 -6.873 27.292 1.00 96.31 189 ARG A CA 1
ATOM 1557 C C . ARG A 1 189 ? -18.730 -6.301 28.659 1.00 96.31 189 ARG A C 1
ATOM 1559 O O . ARG A 1 189 ? -17.623 -6.517 29.145 1.00 96.31 189 ARG A O 1
ATOM 1566 N N . LEU A 1 190 ? -19.693 -5.655 29.316 1.00 97.50 190 LEU A N 1
ATOM 1567 C CA . LEU A 1 190 ? -19.496 -5.085 30.652 1.00 97.50 190 LEU A CA 1
ATOM 1568 C C . LEU A 1 190 ? -19.168 -6.157 31.703 1.00 97.50 190 LEU A C 1
ATOM 1570 O O . LEU A 1 190 ? -18.331 -5.919 32.565 1.00 97.50 190 LEU A O 1
ATOM 1574 N N . ALA A 1 191 ? -19.752 -7.356 31.610 1.00 96.94 191 ALA A N 1
ATOM 1575 C CA . ALA A 1 191 ? -19.471 -8.459 32.534 1.00 96.94 191 ALA A CA 1
ATOM 1576 C C . ALA A 1 191 ? -18.026 -8.983 32.450 1.00 96.94 191 ALA A C 1
ATOM 1578 O O . ALA A 1 191 ? -17.545 -9.608 33.392 1.00 96.94 191 ALA A O 1
ATOM 1579 N N . LYS A 1 192 ? -17.338 -8.742 31.328 1.00 96.88 192 LYS A N 1
ATOM 1580 C CA . LYS A 1 192 ? -15.933 -9.121 31.108 1.00 96.88 192 LYS A CA 1
ATOM 1581 C C . LYS A 1 192 ? -14.953 -8.002 31.465 1.00 96.88 192 LYS A C 1
ATOM 1583 O O . LYS A 1 192 ? -13.748 -8.206 31.344 1.00 96.88 192 LYS A O 1
ATOM 1588 N N . GLN A 1 193 ? -15.449 -6.828 31.856 1.00 98.12 193 GLN A N 1
ATOM 1589 C CA . GLN A 1 193 ? -14.598 -5.709 32.228 1.00 98.12 193 GLN A CA 1
ATOM 1590 C C . GLN A 1 193 ? -13.918 -5.993 33.572 1.00 98.12 193 GLN A C 1
ATOM 1592 O O . GLN A 1 193 ? -14.572 -6.320 34.564 1.00 98.12 193 GLN A O 1
ATOM 1597 N N . SER A 1 194 ? -12.599 -5.841 33.613 1.00 97.50 194 SER A N 1
ATOM 1598 C CA . SER A 1 194 ? -11.820 -5.927 34.846 1.00 97.50 194 SER A CA 1
ATOM 1599 C C . SER A 1 194 ? -12.109 -4.740 35.768 1.00 97.50 194 SER A C 1
ATOM 1601 O O . SER A 1 194 ? -12.543 -3.673 35.334 1.00 97.50 194 SER A O 1
ATOM 1603 N N . SER A 1 195 ? -11.792 -4.874 37.058 1.00 96.81 195 SER A N 1
ATOM 1604 C CA . SER A 1 195 ? -12.007 -3.810 38.055 1.00 96.81 195 SER A CA 1
ATOM 1605 C C . SER A 1 195 ? -11.223 -2.520 37.779 1.00 96.81 195 SER A C 1
ATOM 1607 O O . SER A 1 195 ? -11.593 -1.463 38.279 1.00 96.81 195 SER A O 1
ATOM 1609 N N . ASN A 1 196 ? -10.146 -2.591 36.991 1.00 96.50 196 ASN A N 1
ATOM 1610 C CA . ASN A 1 196 ? -9.375 -1.432 36.530 1.00 96.50 196 ASN A CA 1
ATOM 1611 C C . ASN A 1 196 ? -9.965 -0.765 35.270 1.00 96.50 196 ASN A C 1
ATOM 1613 O O . ASN A 1 196 ? -9.367 0.168 34.748 1.00 96.50 196 ASN A O 1
ATOM 1617 N N . GLY A 1 197 ? -11.104 -1.250 34.764 1.00 96.94 197 GLY A N 1
ATOM 1618 C CA . GLY A 1 197 ? -11.776 -0.749 33.565 1.00 96.94 197 GLY A CA 1
ATOM 1619 C C . GLY A 1 197 ? -11.297 -1.358 32.246 1.00 96.94 197 GLY A C 1
ATOM 1620 O O . GLY A 1 197 ? -11.918 -1.113 31.214 1.00 96.94 197 GLY A O 1
ATOM 1621 N N . SER A 1 198 ? -10.225 -2.149 32.254 1.00 96.12 198 SER A N 1
ATOM 1622 C CA . SER A 1 198 ? -9.687 -2.774 31.043 1.00 96.12 198 SER A CA 1
ATOM 1623 C C . SER A 1 198 ? -10.426 -4.055 30.656 1.00 96.12 198 SER A C 1
ATOM 1625 O O . SER A 1 198 ? -11.120 -4.668 31.468 1.00 96.12 198 SER A O 1
ATOM 1627 N N . TRP A 1 199 ? -10.211 -4.493 29.418 1.00 95.00 199 TRP A N 1
ATOM 1628 C CA . TRP A 1 199 ? -10.480 -5.860 28.980 1.00 95.00 199 TRP A CA 1
ATOM 1629 C C . TRP A 1 199 ? -9.152 -6.553 28.695 1.00 95.00 199 TRP A C 1
ATOM 1631 O O . TRP A 1 199 ? -8.328 -6.032 27.939 1.00 95.00 199 TRP A O 1
ATOM 1641 N N . ASP A 1 200 ? -8.947 -7.711 29.324 1.00 90.94 200 ASP A N 1
ATOM 1642 C CA . ASP A 1 200 ? -7.735 -8.540 29.233 1.00 90.94 200 ASP A CA 1
ATOM 1643 C C . ASP A 1 200 ? -6.417 -7.816 29.578 1.00 90.94 200 ASP A C 1
ATOM 1645 O O . ASP A 1 200 ? -5.347 -8.308 29.238 1.00 90.94 200 ASP A O 1
ATOM 1649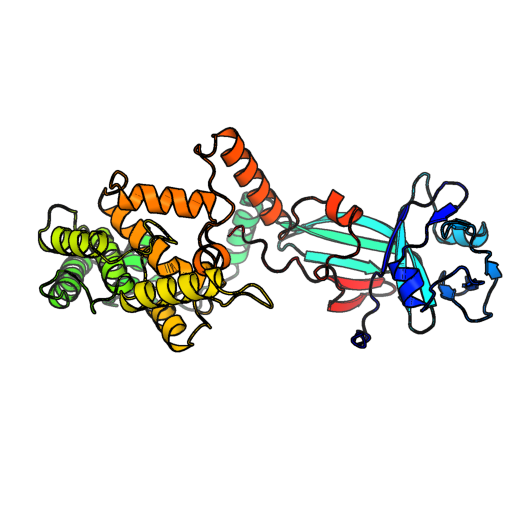 N N . GLU A 1 201 ? -6.471 -6.627 30.193 1.00 90.31 201 GLU A N 1
ATOM 1650 C CA . GLU A 1 201 ? -5.316 -5.732 30.397 1.00 90.31 201 GLU A CA 1
ATOM 1651 C C . GLU A 1 201 ? -4.597 -5.321 29.089 1.00 90.31 201 GLU A C 1
ATOM 1653 O O . GLU A 1 201 ? -3.484 -4.781 29.086 1.00 90.31 201 GLU A O 1
ATOM 1658 N N . LEU A 1 202 ? -5.270 -5.493 27.947 1.00 87.50 202 LEU A N 1
ATOM 1659 C CA . LEU A 1 202 ? -4.752 -5.171 26.620 1.00 87.50 202 LEU A CA 1
ATOM 1660 C C . LEU A 1 202 ? -5.378 -3.881 26.091 1.00 87.50 202 LEU A C 1
ATOM 1662 O O . LEU A 1 202 ? -6.601 -3.711 26.089 1.00 87.50 202 LEU A O 1
ATOM 1666 N N . ALA A 1 203 ? -4.535 -2.981 25.572 1.00 89.25 203 ALA A N 1
ATOM 1667 C CA . ALA A 1 203 ? -4.992 -1.728 24.965 1.00 89.25 203 ALA A CA 1
ATOM 1668 C C . ALA A 1 203 ? -5.975 -1.985 23.810 1.00 89.25 203 ALA A C 1
ATOM 1670 O O . ALA A 1 203 ? -7.025 -1.354 23.722 1.00 89.25 203 ALA A O 1
ATOM 1671 N N . THR A 1 204 ? -5.675 -2.976 22.967 1.00 86.31 204 THR A N 1
ATOM 1672 C CA . THR A 1 204 ? -6.506 -3.349 21.816 1.00 86.31 204 THR A CA 1
ATOM 1673 C C . THR A 1 204 ? -7.834 -3.979 22.214 1.00 86.31 204 THR A C 1
ATOM 1675 O O . THR A 1 204 ? -8.851 -3.637 21.620 1.00 86.31 204 THR A O 1
ATOM 1678 N N . SER A 1 205 ? -7.857 -4.872 23.212 1.00 89.69 205 SER A N 1
ATOM 1679 C CA . SER A 1 205 ? -9.111 -5.467 23.701 1.00 89.69 205 SER A CA 1
ATOM 1680 C C . SER A 1 205 ? -10.002 -4.402 24.335 1.00 89.69 205 SER A C 1
ATOM 1682 O O . SER A 1 205 ? -11.204 -4.369 24.081 1.00 89.69 205 SER A O 1
ATOM 1684 N N . THR A 1 206 ? -9.411 -3.498 25.116 1.00 94.56 206 THR A N 1
ATOM 1685 C CA . THR A 1 206 ? -10.139 -2.403 25.767 1.00 94.56 206 THR A CA 1
ATOM 1686 C C . THR A 1 206 ? -10.735 -1.443 24.741 1.00 94.56 206 THR A C 1
ATOM 1688 O O . THR A 1 206 ? -11.932 -1.175 24.779 1.00 94.56 206 THR A O 1
ATOM 1691 N N . ALA A 1 207 ? -9.939 -0.991 23.770 1.00 92.94 207 ALA A N 1
ATOM 1692 C CA . ALA A 1 207 ? -10.413 -0.103 22.713 1.00 92.94 207 ALA A CA 1
ATOM 1693 C C . ALA A 1 207 ? -11.454 -0.766 21.793 1.00 92.94 207 ALA A C 1
ATOM 1695 O O . ALA A 1 207 ? -12.449 -0.137 21.446 1.00 92.94 207 ALA A O 1
ATOM 1696 N N . LYS A 1 208 ? -11.292 -2.058 21.466 1.00 91.00 208 LYS A N 1
ATOM 1697 C CA . LYS A 1 208 ? -12.304 -2.828 20.724 1.00 91.00 208 LYS A CA 1
ATOM 1698 C C . LYS A 1 208 ? -13.646 -2.822 21.454 1.00 91.00 208 LYS A C 1
ATOM 1700 O O . LYS A 1 208 ? -14.655 -2.468 20.856 1.00 91.00 208 LYS A O 1
ATOM 1705 N N . ASN A 1 209 ? -13.662 -3.190 22.737 1.00 95.56 209 ASN A N 1
ATOM 1706 C CA . ASN A 1 209 ? -14.901 -3.214 23.517 1.00 95.56 209 ASN A CA 1
ATOM 1707 C C . ASN A 1 209 ? -15.510 -1.815 23.650 1.00 95.56 209 ASN A C 1
ATOM 1709 O O . ASN A 1 209 ? -16.719 -1.679 23.511 1.00 95.56 209 ASN A O 1
ATOM 1713 N N . LEU A 1 210 ? -14.695 -0.773 23.831 1.00 96.56 210 LEU A N 1
ATOM 1714 C CA . LEU A 1 210 ? -15.159 0.615 23.812 1.00 96.56 210 LEU A CA 1
ATOM 1715 C C . LEU A 1 210 ? -15.857 0.976 22.490 1.00 96.56 210 LEU A C 1
ATOM 1717 O O . LEU A 1 210 ? -16.972 1.492 22.533 1.00 96.56 210 LEU A O 1
ATOM 1721 N N . ASN A 1 211 ? -15.267 0.642 21.340 1.00 93.56 211 ASN A N 1
ATOM 1722 C CA . ASN A 1 211 ? -15.876 0.863 20.022 1.00 93.56 211 ASN A CA 1
ATOM 1723 C C . ASN A 1 211 ? -17.181 0.082 19.829 1.00 93.56 211 ASN A C 1
ATOM 1725 O O . ASN A 1 211 ? -18.146 0.612 19.277 1.00 93.56 211 ASN A O 1
ATOM 1729 N N . GLU A 1 212 ? -17.226 -1.183 20.257 1.00 93.81 212 GLU A N 1
ATOM 1730 C CA . GLU A 1 212 ? -18.453 -1.984 20.189 1.00 93.81 212 GLU A CA 1
ATOM 1731 C C . GLU A 1 212 ? -19.550 -1.389 21.080 1.00 93.81 212 GLU A C 1
ATOM 1733 O O . GLU A 1 212 ? -20.691 -1.268 20.644 1.00 93.81 212 GLU A O 1
ATOM 1738 N N . LEU A 1 213 ? -19.211 -0.973 22.304 1.00 97.12 213 LEU A N 1
ATOM 1739 C CA . LEU A 1 213 ? -20.155 -0.360 23.240 1.00 97.12 213 LEU A CA 1
ATOM 1740 C C . LEU A 1 213 ? -20.681 0.989 22.732 1.00 97.12 213 LEU A C 1
ATOM 1742 O O . LEU A 1 213 ? -21.871 1.256 22.890 1.00 97.12 213 LEU A O 1
ATOM 1746 N N . ALA A 1 214 ? -19.847 1.789 22.061 1.00 93.62 214 ALA A N 1
ATOM 1747 C CA . ALA A 1 214 ? -20.277 3.035 21.428 1.00 93.62 214 ALA A CA 1
ATOM 1748 C C . ALA A 1 214 ? -21.299 2.767 20.318 1.00 93.62 214 ALA A C 1
ATOM 1750 O O . ALA A 1 214 ? -22.375 3.362 20.291 1.00 93.62 214 ALA A O 1
ATOM 1751 N N . GLN A 1 215 ? -21.017 1.782 19.459 1.00 91.75 215 GLN A N 1
ATOM 1752 C CA . GLN A 1 215 ? -21.942 1.354 18.405 1.00 91.75 215 GLN A CA 1
ATOM 1753 C C . GLN A 1 215 ? -23.254 0.794 18.968 1.00 91.75 215 GLN A C 1
ATOM 1755 O O . GLN A 1 215 ? -24.298 0.960 18.347 1.00 91.75 215 GLN A O 1
ATOM 1760 N N . LEU A 1 216 ? -23.219 0.169 20.147 1.00 94.62 216 LEU A N 1
ATOM 1761 C CA . LEU A 1 216 ? -24.407 -0.286 20.879 1.00 94.62 216 LEU A CA 1
ATOM 1762 C C . LEU A 1 216 ? -25.134 0.854 21.627 1.00 94.62 216 LEU A C 1
ATOM 1764 O O . LEU A 1 216 ? -26.122 0.596 22.312 1.00 94.62 216 LEU A O 1
ATOM 1768 N N . GLY A 1 217 ? -24.680 2.105 21.498 1.00 94.56 217 GLY A N 1
ATOM 1769 C CA . GLY A 1 217 ? -25.334 3.297 22.044 1.00 94.56 217 GLY A CA 1
ATOM 1770 C C . GLY A 1 217 ? -24.877 3.709 23.446 1.00 94.56 217 GLY A C 1
ATOM 1771 O O . GLY A 1 217 ? -25.501 4.580 24.057 1.00 94.56 217 GLY A O 1
ATOM 1772 N N . MET A 1 218 ? -23.809 3.113 23.988 1.00 97.00 218 MET A N 1
ATOM 1773 C CA . MET A 1 218 ? -23.207 3.606 25.228 1.00 97.00 218 MET A CA 1
ATOM 1774 C C . MET A 1 218 ? -22.410 4.886 24.973 1.00 97.00 218 MET A C 1
ATOM 1776 O O . MET A 1 218 ? -21.752 5.038 23.952 1.00 97.00 218 MET A O 1
ATOM 1780 N N . THR A 1 219 ? -22.447 5.807 25.932 1.00 95.81 219 THR A N 1
ATOM 1781 C CA . THR A 1 219 ? -21.771 7.109 25.844 1.00 95.81 219 THR A CA 1
ATOM 1782 C C . THR A 1 219 ? -20.727 7.273 26.949 1.00 95.81 219 THR A C 1
ATOM 1784 O O . THR A 1 219 ? -20.617 6.453 27.863 1.00 95.81 219 THR A O 1
ATOM 1787 N N . SER A 1 220 ? -19.972 8.369 26.922 1.00 93.62 220 SER A N 1
ATOM 1788 C CA . SER A 1 220 ? -18.975 8.701 27.949 1.00 93.62 220 SER A CA 1
ATOM 1789 C C . SER A 1 220 ? -19.576 9.037 29.325 1.00 93.62 220 SER A C 1
ATOM 1791 O O . SER A 1 220 ? -18.837 9.224 30.289 1.00 93.62 220 SER A O 1
ATOM 1793 N N . ASN A 1 221 ? -20.906 9.068 29.466 1.00 95.88 221 ASN A N 1
ATOM 1794 C CA . ASN A 1 221 ? -21.585 9.311 30.744 1.00 95.88 221 ASN A CA 1
ATOM 1795 C C . ASN A 1 221 ? -21.643 8.073 31.654 1.00 95.88 221 ASN A C 1
ATOM 1797 O O . ASN A 1 221 ? -21.970 8.191 32.833 1.00 95.88 221 ASN A O 1
ATOM 1801 N N . TYR A 1 222 ? -21.351 6.884 31.124 1.00 97.06 222 TYR A N 1
ATOM 1802 C CA . TYR A 1 222 ? -21.398 5.648 31.899 1.00 97.06 222 TYR A CA 1
ATOM 1803 C C . TYR A 1 222 ? -20.087 5.449 32.685 1.00 97.06 222 TYR A C 1
ATOM 1805 O O . TYR A 1 222 ? -19.014 5.482 32.075 1.00 97.06 222 TYR A O 1
ATOM 1813 N N . PRO A 1 223 ? -20.127 5.174 34.008 1.00 97.56 223 PRO A N 1
ATOM 1814 C CA . PRO A 1 223 ? -18.916 5.015 34.823 1.00 97.56 223 PRO A CA 1
ATOM 1815 C C . PRO A 1 223 ? -17.953 3.939 34.305 1.00 97.56 223 PRO A C 1
ATOM 1817 O O . PRO A 1 223 ? -16.736 4.107 34.358 1.00 97.56 223 PRO A O 1
ATOM 1820 N N . GLN A 1 224 ? -18.483 2.848 33.749 1.00 97.69 224 GLN A N 1
ATOM 1821 C CA . GLN A 1 224 ? -17.702 1.762 33.153 1.00 97.69 224 GLN A CA 1
ATOM 1822 C C . GLN A 1 224 ? -16.868 2.247 31.962 1.00 97.69 224 GLN A C 1
ATOM 1824 O O . GLN A 1 224 ? -15.697 1.890 31.834 1.00 97.69 224 GLN A O 1
ATOM 1829 N N . ILE A 1 225 ? -17.456 3.104 31.125 1.00 98.25 225 ILE A N 1
ATOM 1830 C CA . ILE A 1 225 ? -16.806 3.702 29.956 1.00 98.25 225 ILE A CA 1
ATOM 1831 C C . ILE A 1 225 ? -15.733 4.694 30.403 1.00 98.25 225 ILE A C 1
ATOM 1833 O O . ILE A 1 225 ? -14.595 4.613 29.951 1.00 98.25 225 ILE A O 1
ATOM 1837 N N . GLN A 1 226 ? -16.054 5.570 31.358 1.00 98.06 226 GLN A N 1
ATOM 1838 C CA . GLN A 1 226 ? -15.089 6.518 31.924 1.00 98.06 226 GLN A CA 1
ATOM 1839 C C . GLN A 1 226 ? -13.878 5.807 32.532 1.00 98.06 226 GLN A C 1
ATOM 1841 O O . GLN A 1 226 ? -12.743 6.220 32.304 1.00 98.06 226 GLN A O 1
ATOM 1846 N N . THR A 1 227 ? -14.105 4.711 33.260 1.00 98.06 227 THR A N 1
ATOM 1847 C CA . THR A 1 227 ? -13.024 3.915 33.858 1.00 98.06 227 THR A CA 1
ATOM 1848 C C . THR A 1 227 ? -12.125 3.302 32.782 1.00 98.06 227 THR A C 1
ATOM 1850 O O . THR A 1 227 ? -10.904 3.387 32.885 1.00 98.06 227 THR A O 1
ATOM 1853 N N . ALA A 1 228 ? -12.705 2.749 31.713 1.00 98.06 228 ALA A N 1
ATOM 1854 C CA . ALA A 1 228 ? -11.949 2.187 30.594 1.00 98.06 228 ALA A CA 1
ATOM 1855 C C . ALA A 1 228 ? -11.134 3.236 29.824 1.00 98.06 228 ALA A C 1
ATOM 1857 O O . ALA A 1 228 ? -9.973 3.002 29.485 1.00 98.06 228 ALA A O 1
ATOM 1858 N N . ILE A 1 229 ? -11.727 4.404 29.564 1.00 98.00 229 ILE A N 1
ATOM 1859 C CA . ILE A 1 229 ? -11.054 5.514 28.884 1.00 98.00 229 ILE A CA 1
ATOM 1860 C C . ILE A 1 229 ? -9.907 6.041 29.739 1.00 98.00 229 ILE A C 1
ATOM 1862 O O . ILE A 1 229 ? -8.797 6.212 29.236 1.00 98.00 229 ILE A O 1
ATOM 1866 N N . LYS A 1 230 ? -10.146 6.241 31.039 1.00 97.81 230 LYS A N 1
ATOM 1867 C CA . LYS A 1 230 ? -9.104 6.629 31.991 1.00 97.81 230 LYS A CA 1
ATOM 1868 C C . LYS A 1 230 ? -7.947 5.631 31.961 1.00 97.81 230 LYS A C 1
ATOM 1870 O O . LYS A 1 230 ? -6.804 6.043 31.801 1.00 97.81 230 LYS A O 1
ATOM 1875 N N . TRP A 1 231 ? -8.249 4.334 32.020 1.00 96.94 231 TRP A N 1
ATOM 1876 C CA . TRP A 1 231 ? -7.234 3.287 31.945 1.00 96.94 231 TRP A CA 1
ATOM 1877 C C . TRP A 1 231 ? -6.406 3.355 30.654 1.00 96.94 231 TRP A C 1
ATOM 1879 O O . TRP A 1 231 ? -5.185 3.234 30.713 1.00 96.94 231 TRP A O 1
ATOM 1889 N N . LEU A 1 232 ? -7.034 3.593 29.493 1.00 95.62 232 LEU A N 1
ATOM 1890 C CA . LEU A 1 232 ? -6.309 3.777 28.229 1.00 95.62 232 LEU A CA 1
ATOM 1891 C C . LEU A 1 232 ? -5.395 5.005 28.273 1.00 95.62 232 LEU A C 1
ATOM 1893 O O . LEU A 1 232 ? -4.218 4.898 27.936 1.00 95.62 232 LEU A O 1
ATOM 1897 N N . LEU A 1 233 ? -5.920 6.156 28.699 1.00 95.81 233 LEU A N 1
ATOM 1898 C CA . LEU A 1 233 ? -5.183 7.421 28.734 1.00 95.81 233 LEU A CA 1
ATOM 1899 C C . LEU A 1 233 ? -4.002 7.395 29.713 1.00 95.81 233 LEU A C 1
ATOM 1901 O O . LEU A 1 233 ? -2.978 8.010 29.423 1.00 95.81 233 LEU A O 1
ATOM 1905 N N . GLU A 1 234 ? -4.113 6.654 30.816 1.00 94.94 234 GLU A N 1
ATOM 1906 C CA . GLU A 1 234 ? -3.077 6.520 31.851 1.00 94.94 234 GLU A CA 1
ATOM 1907 C C . GLU A 1 234 ? -2.019 5.447 31.540 1.00 94.94 234 GLU A C 1
ATOM 1909 O O . GLU A 1 234 ? -1.070 5.281 32.308 1.00 94.94 234 GLU A O 1
ATOM 1914 N N . ARG A 1 235 ? -2.133 4.720 30.417 1.00 91.31 235 ARG A N 1
ATOM 1915 C CA . ARG A 1 235 ? -1.136 3.706 30.036 1.00 91.31 235 ARG A CA 1
ATOM 1916 C C . ARG A 1 235 ? 0.262 4.291 29.877 1.00 91.31 235 ARG A C 1
ATOM 1918 O O . ARG A 1 235 ? 0.422 5.424 29.428 1.00 91.31 235 ARG A O 1
ATOM 1925 N N . SER A 1 236 ? 1.275 3.459 30.094 1.00 89.94 236 SER A N 1
ATOM 1926 C CA . SER A 1 236 ? 2.663 3.842 29.841 1.00 89.94 236 SER A CA 1
ATOM 1927 C C . SER A 1 236 ? 2.866 4.313 28.394 1.00 89.94 236 SER A C 1
ATOM 1929 O O . SER A 1 236 ? 2.307 3.751 27.446 1.00 89.94 236 SER A O 1
ATOM 1931 N N . GLU A 1 237 ? 3.685 5.346 28.220 1.00 87.19 237 GLU A N 1
ATOM 1932 C CA . GLU A 1 237 ? 4.112 5.859 26.919 1.00 87.19 237 GLU A CA 1
ATOM 1933 C C . GLU A 1 237 ? 5.637 5.858 26.805 1.00 87.19 237 GLU A C 1
ATOM 1935 O O . GLU A 1 237 ? 6.367 5.873 27.800 1.00 87.19 237 GLU A O 1
ATOM 1940 N N . SER A 1 238 ? 6.133 5.819 25.571 1.00 84.00 238 SER A N 1
ATOM 1941 C CA . SER A 1 238 ? 7.565 5.903 25.316 1.00 84.00 238 SER A CA 1
ATOM 1942 C C . SER A 1 238 ? 7.965 7.344 25.003 1.00 84.00 238 SER A C 1
ATOM 1944 O O . SER A 1 238 ? 7.391 7.927 24.084 1.00 84.00 238 SER A O 1
ATOM 1946 N N . PRO A 1 239 ? 9.007 7.899 25.649 1.00 81.88 239 PRO A N 1
ATOM 1947 C CA . PRO A 1 239 ? 9.549 9.211 25.287 1.00 81.88 239 PRO A CA 1
ATOM 1948 C C . PRO A 1 239 ? 9.987 9.308 23.816 1.00 81.88 239 PRO A C 1
ATOM 1950 O O . PRO A 1 239 ? 9.987 10.389 23.227 1.00 81.88 239 PRO A O 1
ATOM 1953 N N . ASP A 1 240 ? 10.352 8.173 23.211 1.00 79.62 240 ASP A N 1
ATOM 1954 C CA . ASP A 1 240 ? 10.767 8.081 21.810 1.00 79.62 240 ASP A CA 1
ATOM 1955 C C . ASP A 1 240 ? 9.582 7.992 20.832 1.00 79.62 240 ASP A C 1
ATOM 1957 O O . ASP A 1 240 ? 9.774 8.161 19.630 1.00 79.62 240 ASP A O 1
ATOM 1961 N N . ASN A 1 241 ? 8.368 7.735 21.326 1.00 80.38 241 ASN A N 1
ATOM 1962 C CA . ASN A 1 241 ? 7.116 7.697 20.567 1.00 80.38 241 ASN A CA 1
ATOM 1963 C C . ASN A 1 241 ? 5.985 8.310 21.414 1.00 80.38 241 ASN A C 1
ATOM 1965 O O . ASN A 1 241 ? 5.137 7.573 21.929 1.00 80.38 241 ASN A O 1
ATOM 1969 N N . PRO A 1 242 ? 6.001 9.641 21.605 1.00 84.06 242 PRO A N 1
ATOM 1970 C CA . PRO A 1 242 ? 5.090 10.315 22.523 1.00 84.06 242 PRO A CA 1
ATOM 1971 C C . PRO A 1 242 ? 3.629 10.121 22.100 1.00 84.06 242 PRO A C 1
ATOM 1973 O O . PRO A 1 242 ? 3.321 10.050 20.908 1.00 84.06 242 PRO A O 1
ATOM 1976 N N . GLY A 1 243 ? 2.732 9.978 23.078 1.00 86.62 243 GLY A N 1
ATOM 1977 C CA . GLY A 1 243 ? 1.304 9.756 22.855 1.00 86.62 243 GLY A CA 1
ATOM 1978 C C . GLY A 1 243 ? 0.922 8.360 22.347 1.00 86.62 243 GLY A C 1
ATOM 1979 O O . GLY A 1 243 ? -0.232 7.960 22.501 1.00 86.62 243 GLY A O 1
ATOM 1980 N N . MET A 1 244 ? 1.859 7.581 21.791 1.00 87.38 244 MET A N 1
ATOM 1981 C CA . MET A 1 244 ? 1.555 6.265 21.228 1.00 87.38 244 MET A CA 1
ATOM 1982 C C . MET A 1 244 ? 1.130 5.247 22.297 1.00 87.38 244 MET A C 1
ATOM 1984 O O . MET A 1 244 ? 1.628 5.216 23.425 1.00 87.38 244 MET A O 1
ATOM 1988 N N . PHE A 1 245 ? 0.220 4.364 21.903 1.00 87.00 245 PHE A N 1
ATOM 1989 C CA . PHE A 1 245 ? -0.248 3.212 22.651 1.00 87.00 245 PHE A CA 1
ATOM 1990 C C . PHE A 1 245 ? 0.517 1.959 22.234 1.00 87.00 245 PHE A C 1
ATOM 1992 O O . PHE A 1 245 ? 0.636 1.605 21.056 1.00 87.00 245 PHE A O 1
ATOM 1999 N N . PHE A 1 246 ? 1.023 1.257 23.238 1.00 81.69 246 PHE A N 1
ATOM 2000 C CA . PHE A 1 246 ? 1.663 -0.037 23.083 1.00 81.69 246 PHE A CA 1
ATOM 2001 C C . PHE A 1 246 ? 0.667 -1.122 23.475 1.00 81.69 246 PHE A C 1
ATOM 2003 O O . PHE A 1 246 ? -0.256 -0.891 24.253 1.00 81.69 246 PHE A O 1
ATOM 2010 N N . LEU A 1 247 ? 0.841 -2.316 22.909 1.00 77.38 247 LEU A N 1
ATOM 2011 C CA . LEU A 1 247 ? -0.039 -3.442 23.219 1.00 77.38 247 LEU A CA 1
ATOM 2012 C C . LEU A 1 247 ? 0.008 -3.789 24.718 1.00 77.38 247 LEU A C 1
ATOM 2014 O O . LEU A 1 247 ? -1.024 -4.103 25.307 1.00 77.38 247 LEU A O 1
ATOM 2018 N N . THR A 1 248 ? 1.204 -3.697 25.304 1.00 78.31 248 THR A N 1
ATOM 2019 C CA . THR A 1 248 ? 1.509 -3.961 26.711 1.00 78.31 248 THR A CA 1
ATOM 2020 C C . THR A 1 248 ? 2.547 -2.951 27.222 1.00 78.31 248 THR A C 1
ATOM 2022 O O . THR A 1 248 ? 3.227 -2.302 26.419 1.00 78.31 248 THR A O 1
ATOM 2025 N N . ASP A 1 249 ? 2.685 -2.810 28.541 1.00 82.44 249 ASP A N 1
ATOM 2026 C CA . ASP A 1 249 ? 3.621 -1.849 29.143 1.00 82.44 249 ASP A CA 1
ATOM 2027 C C . ASP A 1 249 ? 5.074 -2.349 29.075 1.00 82.44 249 ASP A C 1
ATOM 2029 O O . ASP A 1 249 ? 6.007 -1.556 28.947 1.00 82.44 249 ASP A O 1
ATOM 2033 N N . GLU A 1 250 ? 5.290 -3.666 29.035 1.00 82.62 250 GLU A N 1
ATOM 2034 C CA . GLU A 1 250 ? 6.615 -4.277 28.855 1.00 82.62 250 GLU A CA 1
ATOM 2035 C C . GLU A 1 250 ? 7.259 -3.848 27.534 1.00 82.62 250 GLU A C 1
ATOM 2037 O O . GLU A 1 250 ? 8.477 -3.697 27.439 1.00 82.62 250 GLU A O 1
ATOM 2042 N N . LEU A 1 251 ? 6.442 -3.602 26.509 1.00 80.19 251 LEU A N 1
ATOM 2043 C CA . LEU A 1 251 ? 6.912 -3.154 25.203 1.00 80.19 251 LEU A CA 1
ATOM 2044 C C . LEU A 1 251 ? 7.413 -1.711 25.225 1.00 80.19 251 LEU A C 1
ATOM 2046 O O . LEU A 1 251 ? 8.308 -1.370 24.450 1.00 80.19 251 LEU A O 1
ATOM 2050 N N . VAL A 1 252 ? 6.875 -0.873 26.114 1.00 84.44 252 VAL A N 1
ATOM 2051 C CA . VAL A 1 252 ? 7.399 0.478 26.350 1.00 84.44 252 VAL A CA 1
ATOM 2052 C C . VAL A 1 252 ? 8.812 0.372 26.925 1.00 84.44 252 VAL A C 1
ATOM 2054 O O . VAL A 1 252 ? 9.741 0.997 26.409 1.00 84.44 252 VAL A O 1
ATOM 2057 N N . ALA A 1 253 ? 9.001 -0.487 27.930 1.00 85.38 253 ALA A N 1
ATOM 2058 C CA . ALA A 1 253 ? 10.309 -0.730 28.536 1.00 85.38 253 ALA A CA 1
ATOM 2059 C C . ALA A 1 253 ? 11.315 -1.335 27.536 1.00 85.38 253 ALA A C 1
ATOM 2061 O O . ALA A 1 253 ? 12.459 -0.880 27.453 1.00 85.38 253 ALA A O 1
ATOM 2062 N N . GLU A 1 254 ? 10.894 -2.313 26.724 1.00 84.69 254 GLU A N 1
ATOM 2063 C CA . GLU A 1 254 ? 11.735 -2.898 25.673 1.00 84.69 254 GLU A CA 1
ATOM 2064 C C . GLU A 1 254 ? 12.168 -1.838 24.651 1.00 84.69 254 GLU A C 1
ATOM 2066 O O . GLU A 1 254 ? 13.335 -1.805 24.244 1.00 84.69 254 GLU A O 1
ATOM 2071 N N . GLN A 1 255 ? 11.256 -0.945 24.250 1.00 83.56 255 GLN A N 1
ATOM 2072 C CA . GLN A 1 255 ? 11.587 0.124 23.314 1.00 83.56 255 GLN A CA 1
ATOM 2073 C C . GLN A 1 255 ? 12.659 1.047 23.877 1.00 83.56 255 GLN A C 1
ATOM 2075 O O . GLN A 1 255 ? 13.656 1.301 23.199 1.00 83.56 255 GLN A O 1
ATOM 2080 N N . GLN A 1 256 ? 12.478 1.508 25.113 1.00 84.69 256 GLN A N 1
ATOM 2081 C CA . GLN A 1 256 ? 13.443 2.378 25.775 1.00 84.69 256 GLN A CA 1
ATOM 2082 C C . GLN A 1 256 ? 14.827 1.720 25.847 1.00 84.69 256 GLN A C 1
ATOM 2084 O O . GLN A 1 256 ? 15.840 2.375 25.603 1.00 84.69 256 GLN A O 1
ATOM 2089 N N . GLU A 1 257 ? 14.898 0.414 26.113 1.00 87.19 257 GLU A N 1
ATOM 2090 C CA . GLU A 1 257 ? 16.171 -0.311 26.145 1.00 87.19 257 GLU A CA 1
ATOM 2091 C C . GLU A 1 257 ? 16.817 -0.432 24.757 1.00 87.19 257 GLU A C 1
ATOM 2093 O O . GLU A 1 257 ? 18.024 -0.237 24.592 1.00 87.19 257 GLU A O 1
ATOM 2098 N N . VAL A 1 258 ? 16.029 -0.697 23.712 1.00 84.62 258 VAL A N 1
ATOM 2099 C CA . VAL A 1 258 ? 16.529 -0.672 22.328 1.00 84.62 258 VAL A CA 1
ATOM 2100 C C . VAL A 1 258 ? 17.057 0.713 21.955 1.00 84.62 258 VAL A C 1
ATOM 2102 O O . VAL A 1 258 ? 18.120 0.817 21.341 1.00 84.62 258 VAL A O 1
ATOM 2105 N N . MET A 1 259 ? 16.354 1.778 22.334 1.00 82.69 259 MET A N 1
ATOM 2106 C CA . MET A 1 259 ? 16.771 3.149 22.043 1.00 82.69 259 MET A CA 1
ATOM 2107 C C . MET A 1 259 ? 18.059 3.518 22.787 1.00 82.69 259 MET A C 1
ATOM 2109 O O . MET A 1 259 ? 18.991 4.036 22.167 1.00 82.69 259 MET A O 1
ATOM 2113 N N . LYS A 1 260 ? 18.201 3.124 24.059 1.00 85.94 260 LYS A N 1
ATOM 2114 C CA . LYS A 1 260 ? 19.460 3.256 24.815 1.00 85.94 260 LYS A CA 1
ATOM 2115 C C . LYS A 1 260 ? 20.626 2.529 24.140 1.00 85.94 260 LYS A C 1
ATOM 2117 O O . LYS A 1 260 ? 21.719 3.089 24.047 1.00 85.94 260 LYS A O 1
ATOM 2122 N N . ARG A 1 261 ? 20.412 1.304 23.642 1.00 85.62 261 ARG A N 1
ATOM 2123 C CA . ARG A 1 261 ? 21.441 0.546 22.903 1.00 85.62 261 ARG A CA 1
ATOM 2124 C C . ARG A 1 261 ? 21.831 1.231 21.599 1.00 85.62 261 ARG A C 1
ATOM 2126 O O . ARG A 1 261 ? 23.018 1.354 21.312 1.00 85.62 261 ARG A O 1
ATOM 2133 N N . ARG A 1 262 ? 20.857 1.751 20.850 1.00 83.06 262 ARG A N 1
ATOM 2134 C CA . ARG A 1 262 ? 21.097 2.473 19.591 1.00 83.06 262 ARG A CA 1
ATOM 2135 C C . ARG A 1 262 ? 21.956 3.711 19.748 1.00 83.06 262 ARG A C 1
ATOM 2137 O O . ARG A 1 262 ? 22.800 3.951 18.895 1.00 83.06 262 ARG A O 1
ATOM 2144 N N . VAL A 1 263 ? 21.739 4.497 20.802 1.00 82.19 263 VAL A N 1
ATOM 2145 C CA . VAL A 1 263 ? 22.550 5.696 21.070 1.00 82.19 263 VAL A CA 1
ATOM 2146 C C . VAL A 1 263 ? 24.027 5.325 21.255 1.00 82.19 263 VAL A C 1
ATOM 2148 O O . VAL A 1 263 ? 24.904 6.090 20.870 1.00 82.19 263 VAL A O 1
ATOM 2151 N N . LYS A 1 264 ? 24.306 4.130 21.788 1.00 85.94 264 LYS A N 1
ATOM 2152 C CA . LYS A 1 264 ? 25.664 3.617 22.017 1.00 85.94 264 LYS A CA 1
ATOM 2153 C C . LYS A 1 264 ? 26.277 2.910 20.800 1.00 85.94 264 LYS A C 1
ATOM 2155 O O . LYS A 1 264 ? 27.471 2.632 20.813 1.00 85.94 264 LYS A O 1
ATOM 2160 N N . GLN A 1 265 ? 25.494 2.597 19.765 1.00 83.44 265 GLN A N 1
ATOM 2161 C CA . GLN A 1 265 ? 25.977 1.910 18.565 1.00 83.44 265 GLN A CA 1
ATOM 2162 C C . GLN A 1 265 ? 26.561 2.904 17.556 1.00 83.44 265 GLN A C 1
ATOM 2164 O O . GLN A 1 265 ? 25.834 3.693 16.951 1.00 83.44 265 GLN A O 1
ATOM 2169 N N . THR A 1 266 ? 27.875 2.830 17.341 1.00 79.38 266 THR A N 1
ATOM 2170 C CA . THR A 1 266 ? 28.611 3.671 16.381 1.00 79.38 266 THR A CA 1
ATOM 2171 C C . THR A 1 266 ? 28.883 2.978 15.045 1.00 79.38 266 THR A C 1
ATOM 2173 O O . THR A 1 266 ? 29.111 3.657 14.046 1.00 79.38 266 THR A O 1
ATOM 2176 N N . GLU A 1 267 ? 28.821 1.643 14.995 1.00 77.62 267 GLU A N 1
ATOM 2177 C CA . GLU A 1 267 ? 29.137 0.839 13.811 1.00 77.62 267 GLU A CA 1
ATOM 2178 C C . GLU A 1 267 ? 28.062 -0.223 13.532 1.00 77.62 267 GLU A C 1
ATOM 2180 O O . GLU A 1 267 ? 27.460 -0.788 14.445 1.00 77.62 267 GLU A O 1
ATOM 2185 N N . GLY A 1 268 ? 27.843 -0.522 12.248 1.00 78.81 268 GLY A N 1
ATOM 2186 C CA . GLY A 1 268 ? 26.910 -1.557 11.796 1.00 78.81 268 GLY A CA 1
ATOM 2187 C C . GLY A 1 268 ? 25.435 -1.126 11.717 1.00 78.81 268 GLY A C 1
ATOM 2188 O O . GLY A 1 268 ? 25.089 0.041 11.917 1.00 78.81 268 GLY A O 1
ATOM 2189 N N . PRO A 1 269 ? 24.533 -2.055 11.342 1.00 74.38 269 PRO A N 1
ATOM 2190 C CA . PRO A 1 269 ? 23.101 -1.786 11.296 1.00 74.38 269 PRO A CA 1
ATOM 2191 C C . PRO A 1 269 ? 22.565 -1.527 12.706 1.00 74.38 269 PRO A C 1
ATOM 2193 O O . PRO A 1 269 ? 22.717 -2.380 13.576 1.00 74.38 269 PRO A O 1
ATOM 2196 N N . LYS A 1 270 ? 21.894 -0.386 12.909 1.00 74.81 270 LYS A N 1
ATOM 2197 C CA . LYS A 1 270 ? 21.254 -0.058 14.190 1.00 74.81 270 LYS A CA 1
ATOM 2198 C C . LYS A 1 270 ? 20.295 -1.169 14.623 1.00 74.81 270 LYS A C 1
ATOM 2200 O O . LYS A 1 270 ? 19.519 -1.669 13.795 1.00 74.81 270 LYS A O 1
ATOM 2205 N N . ASP A 1 271 ? 20.296 -1.472 15.921 1.00 75.44 271 ASP A N 1
ATOM 2206 C CA . ASP A 1 271 ? 19.323 -2.363 16.557 1.00 75.44 271 ASP A CA 1
ATOM 2207 C C . ASP A 1 271 ? 17.900 -1.954 16.180 1.00 75.44 271 ASP A C 1
ATOM 2209 O O . ASP A 1 271 ? 17.635 -0.809 15.817 1.00 75.44 271 ASP A O 1
ATOM 2213 N N . ARG A 1 272 ? 16.946 -2.879 16.215 1.00 71.06 272 ARG A N 1
ATOM 2214 C CA . ARG A 1 272 ? 15.554 -2.578 15.866 1.00 71.06 272 ARG A CA 1
ATOM 2215 C C . ARG A 1 272 ? 14.636 -2.935 17.004 1.00 71.06 272 ARG A C 1
ATOM 2217 O O . ARG A 1 272 ? 14.758 -4.018 17.569 1.00 71.06 272 ARG A O 1
ATOM 2224 N N . PHE A 1 273 ? 13.722 -2.018 17.307 1.00 70.44 273 PHE A N 1
ATOM 2225 C CA . PHE A 1 273 ? 12.636 -2.309 18.219 1.00 70.44 273 PHE A CA 1
ATOM 2226 C C . PHE A 1 273 ? 11.715 -3.296 17.502 1.00 70.44 273 PHE A C 1
ATOM 2228 O O . PHE A 1 273 ? 11.183 -2.970 16.443 1.00 70.44 273 PHE A O 1
ATOM 2235 N N . ARG A 1 274 ? 11.615 -4.510 18.061 1.00 66.00 274 ARG A N 1
ATOM 2236 C CA . ARG A 1 274 ? 10.847 -5.676 17.587 1.00 66.00 274 ARG A CA 1
ATOM 2237 C C . ARG A 1 274 ? 11.351 -6.379 16.310 1.00 66.00 274 ARG A C 1
ATOM 2239 O O . ARG A 1 274 ? 11.253 -5.882 15.190 1.00 66.00 274 ARG A O 1
ATOM 2246 N N . LYS A 1 275 ? 11.758 -7.650 16.462 1.00 57.00 275 LYS A N 1
ATOM 2247 C CA . LYS A 1 275 ? 11.698 -8.685 15.406 1.00 57.00 275 LYS A CA 1
ATOM 2248 C C . LYS A 1 275 ? 10.346 -9.402 15.545 1.00 57.00 275 LYS A C 1
ATOM 2250 O O . LYS A 1 275 ? 10.210 -10.259 16.405 1.00 57.00 275 LYS A O 1
ATOM 2255 N N . ARG A 1 276 ? 9.353 -9.017 14.734 1.00 56.91 276 ARG A N 1
ATOM 2256 C CA . ARG A 1 276 ? 7.931 -9.444 14.781 1.00 56.91 276 ARG A CA 1
ATOM 2257 C C . ARG A 1 276 ? 7.685 -10.894 15.276 1.00 56.91 276 ARG A C 1
ATOM 2259 O O . ARG A 1 276 ? 7.842 -11.831 14.483 1.00 56.91 276 ARG A O 1
ATOM 2266 N N . PRO A 1 277 ? 7.224 -11.111 16.520 1.00 57.19 277 PRO A N 1
ATOM 2267 C CA . PRO A 1 277 ? 6.748 -12.417 16.966 1.00 57.19 277 PRO A CA 1
ATOM 2268 C C . PRO A 1 277 ? 5.420 -12.762 16.274 1.00 57.19 277 PRO A C 1
ATOM 2270 O O . PRO A 1 277 ? 4.495 -11.953 16.228 1.00 57.19 277 PRO A O 1
ATOM 2273 N N . ARG A 1 278 ? 5.283 -13.980 15.732 1.00 59.19 278 ARG A N 1
ATOM 2274 C CA . ARG A 1 278 ? 4.040 -14.424 15.060 1.00 59.19 278 ARG A CA 1
ATOM 2275 C C . ARG A 1 278 ? 2.812 -14.439 15.983 1.00 59.19 278 ARG A C 1
ATOM 2277 O O . ARG A 1 278 ? 1.698 -14.392 15.476 1.00 59.19 278 ARG A O 1
ATOM 2284 N N . SER A 1 279 ? 3.002 -14.537 17.297 1.00 61.50 279 SER A N 1
ATOM 2285 C CA . SER A 1 279 ? 1.930 -14.523 18.302 1.00 61.50 279 SER A CA 1
ATOM 2286 C C . SER A 1 279 ? 1.198 -13.181 18.361 1.00 61.50 279 SER A C 1
ATOM 2288 O O . SER A 1 279 ? -0.024 -13.174 18.424 1.00 61.50 279 SER A O 1
ATOM 2290 N N . GLU A 1 280 ? 1.907 -12.057 18.242 1.00 57.62 280 GLU A N 1
ATOM 2291 C CA . GLU A 1 280 ? 1.296 -10.719 18.262 1.00 57.62 280 GLU A CA 1
ATOM 2292 C C . GLU A 1 280 ? 0.451 -10.454 17.009 1.00 57.62 280 GLU A C 1
ATOM 2294 O O . GLU A 1 280 ? -0.614 -9.847 17.083 1.00 57.62 280 GLU A O 1
ATOM 2299 N N . LEU A 1 281 ? 0.869 -10.984 15.854 1.00 58.69 281 LEU A N 1
ATOM 2300 C CA . LEU A 1 281 ? 0.087 -10.894 14.617 1.00 58.69 281 LEU A CA 1
ATOM 2301 C C . LEU A 1 281 ? -1.279 -11.583 14.729 1.00 58.69 281 LEU A C 1
ATOM 2303 O O . LEU A 1 281 ? -2.210 -11.164 14.047 1.00 58.69 281 LEU A O 1
ATOM 2307 N N . LYS A 1 282 ? -1.400 -12.611 15.582 1.00 61.62 282 LYS A N 1
ATOM 2308 C CA . LYS A 1 282 ? -2.669 -13.310 15.826 1.00 61.62 282 LYS A CA 1
ATOM 2309 C C . LYS A 1 282 ? -3.648 -12.487 16.667 1.00 61.62 282 LYS A C 1
ATOM 2311 O O . LYS A 1 282 ? -4.854 -12.663 16.521 1.00 61.62 282 LYS A O 1
ATOM 2316 N N . LEU A 1 283 ? -3.148 -11.588 17.518 1.00 60.09 283 LEU A N 1
ATOM 2317 C CA . LEU A 1 283 ? -3.993 -10.704 18.328 1.00 60.09 283 LEU A CA 1
ATOM 2318 C C . LEU A 1 283 ? -4.691 -9.653 17.455 1.00 60.09 283 LEU A C 1
ATOM 2320 O O . LEU A 1 283 ? -5.841 -9.327 17.701 1.00 60.09 283 LEU A O 1
ATOM 2324 N N . ILE A 1 284 ? -4.044 -9.199 16.379 1.00 56.50 284 ILE A N 1
ATOM 2325 C CA . ILE A 1 284 ? -4.619 -8.242 15.418 1.00 56.50 284 ILE A CA 1
ATOM 2326 C C . ILE A 1 284 ? -5.795 -8.863 14.650 1.00 56.50 284 ILE A C 1
ATOM 2328 O O . ILE A 1 284 ? -6.860 -8.262 14.568 1.00 56.50 284 ILE A O 1
ATOM 2332 N N . THR A 1 285 ? -5.642 -10.097 14.159 1.00 56.69 285 THR A N 1
ATOM 2333 C CA . THR A 1 285 ? -6.739 -10.848 13.515 1.00 56.69 285 THR A CA 1
ATOM 2334 C C . THR A 1 285 ? -7.915 -11.131 14.454 1.00 56.69 285 THR A C 1
ATOM 2336 O O . THR A 1 285 ? -9.022 -11.354 13.985 1.00 56.69 285 THR A O 1
ATOM 2339 N N . ALA A 1 286 ? -7.703 -11.120 15.776 1.00 59.84 286 ALA A N 1
ATOM 2340 C CA . ALA A 1 286 ? -8.782 -11.274 16.757 1.00 59.84 286 ALA A CA 1
ATOM 2341 C C . ALA A 1 286 ? -9.572 -9.970 16.991 1.00 59.84 286 ALA A C 1
ATOM 2343 O O . ALA A 1 286 ? -10.681 -9.996 17.536 1.00 59.84 286 ALA A O 1
ATOM 2344 N N . VAL A 1 287 ? -9.016 -8.821 16.594 1.00 59.59 287 VAL A N 1
ATOM 2345 C CA . VAL A 1 287 ? -9.701 -7.528 16.696 1.00 59.59 287 VAL A CA 1
ATOM 2346 C C . VAL A 1 287 ? -10.622 -7.294 15.500 1.00 59.59 287 VAL A C 1
ATOM 2348 O O . VAL A 1 287 ? -11.724 -6.797 15.707 1.00 59.59 287 VAL A O 1
ATOM 2351 N N . ASP A 1 288 ? -10.235 -7.738 14.301 1.00 57.41 288 ASP A N 1
ATOM 2352 C CA . ASP A 1 288 ? -11.083 -7.673 13.108 1.00 57.41 288 ASP A CA 1
ATOM 2353 C C . ASP A 1 288 ? -10.961 -8.943 12.245 1.00 57.41 288 ASP A C 1
ATOM 2355 O O . ASP A 1 288 ? -9.944 -9.196 11.591 1.00 57.41 288 ASP A O 1
ATOM 2359 N N . GLU A 1 289 ? -12.035 -9.738 12.243 1.00 54.12 289 GLU A N 1
ATOM 2360 C CA . GLU A 1 289 ? -12.141 -11.011 11.519 1.00 54.12 289 GLU A CA 1
ATOM 2361 C C . GLU A 1 289 ? -12.151 -10.840 9.990 1.00 54.12 289 GLU A C 1
ATOM 2363 O O . GLU A 1 289 ? -11.940 -11.809 9.261 1.00 54.12 289 GLU A O 1
ATOM 2368 N N . LEU A 1 290 ? -12.380 -9.624 9.479 1.00 45.69 290 LEU A N 1
ATOM 2369 C CA . LEU A 1 290 ? -12.387 -9.345 8.041 1.00 45.69 290 LEU A CA 1
ATOM 2370 C C . LEU A 1 290 ? -10.971 -9.179 7.457 1.00 45.69 290 LEU A C 1
ATOM 2372 O O . LEU A 1 290 ? -10.822 -9.104 6.235 1.00 45.69 290 LEU A O 1
ATOM 2376 N N . TYR A 1 291 ? -9.924 -9.154 8.292 1.00 50.47 291 TYR A N 1
ATOM 2377 C CA . TYR A 1 291 ? -8.550 -8.861 7.868 1.00 50.47 291 TYR A CA 1
ATOM 2378 C C . TYR A 1 291 ? -7.604 -10.065 7.985 1.00 50.47 291 TYR A C 1
ATOM 2380 O O . TYR A 1 291 ? -6.860 -10.214 8.949 1.00 50.47 291 TYR A O 1
ATOM 2388 N N . ASP A 1 292 ? -7.531 -10.878 6.929 1.00 42.31 292 ASP A N 1
ATOM 2389 C CA . ASP A 1 292 ? -6.756 -12.135 6.910 1.00 42.31 292 ASP A CA 1
ATOM 2390 C C . ASP A 1 292 ? -5.225 -11.937 6.710 1.00 42.31 292 ASP A C 1
ATOM 2392 O O . ASP A 1 292 ? -4.427 -12.861 6.880 1.00 42.31 292 ASP A O 1
ATOM 2396 N N . ASN A 1 293 ? -4.752 -10.727 6.347 1.00 47.84 293 ASN A N 1
ATOM 2397 C CA . ASN A 1 293 ? -3.313 -10.473 6.126 1.00 47.84 293 ASN A CA 1
ATOM 2398 C C . ASN A 1 293 ? -2.886 -8.977 6.147 1.00 47.84 293 ASN A C 1
ATOM 2400 O O . ASN A 1 293 ? -2.485 -8.439 5.113 1.00 47.84 293 ASN A O 1
ATOM 2404 N N . PRO A 1 294 ? -2.925 -8.271 7.292 1.00 49.84 294 PRO A N 1
ATOM 2405 C CA . PRO A 1 294 ? -2.697 -6.809 7.318 1.00 49.84 294 PRO A CA 1
ATOM 2406 C C . PRO A 1 294 ? -1.244 -6.438 6.940 1.00 49.84 294 PRO A C 1
ATOM 2408 O O . PRO A 1 294 ? -0.358 -7.107 7.398 1.00 49.84 294 PRO A O 1
ATOM 2411 N N . CYS A 1 295 ? -0.862 -5.449 6.124 1.00 46.84 295 CYS A N 1
ATOM 2412 C CA . CYS A 1 295 ? 0.580 -5.140 5.879 1.00 46.84 295 CYS A CA 1
ATOM 2413 C C . CYS A 1 295 ? 1.169 -4.142 6.911 1.00 46.84 295 CYS A C 1
ATOM 2415 O O . CYS A 1 295 ? 0.609 -4.010 7.987 1.00 46.84 295 CYS A O 1
ATOM 2417 N N . GLY A 1 296 ? 2.336 -3.515 6.667 1.00 46.00 296 GLY A N 1
ATOM 2418 C CA . GLY A 1 296 ? 3.191 -2.777 7.637 1.00 46.00 296 GLY A CA 1
ATOM 2419 C C . GLY A 1 296 ? 2.541 -1.790 8.633 1.00 46.00 296 GLY A C 1
ATOM 2420 O O . GLY A 1 296 ? 3.138 -1.522 9.668 1.00 46.00 296 GLY A O 1
ATOM 2421 N N . GLN A 1 297 ? 1.301 -1.349 8.416 1.00 47.44 297 GLN A N 1
ATOM 2422 C CA . GLN A 1 297 ? 0.450 -0.688 9.425 1.00 47.44 297 GLN A CA 1
ATOM 2423 C C . GLN A 1 297 ? 0.181 -1.567 10.680 1.00 47.44 297 GLN A C 1
ATOM 2425 O O . GLN A 1 297 ? -0.272 -1.069 11.704 1.00 47.44 297 GLN A O 1
ATOM 2430 N N . ARG A 1 298 ? 0.538 -2.863 10.642 1.00 50.16 298 ARG A N 1
ATOM 2431 C CA . ARG A 1 298 ? 0.465 -3.893 11.706 1.00 50.16 298 ARG A CA 1
ATOM 2432 C C . ARG A 1 298 ? 0.976 -3.490 13.100 1.00 50.16 298 ARG A C 1
ATOM 2434 O O . ARG A 1 298 ? 0.468 -4.021 14.077 1.00 50.16 298 ARG A O 1
ATOM 2441 N N . ILE A 1 299 ? 1.969 -2.608 13.226 1.00 53.91 299 ILE A N 1
ATOM 2442 C CA . ILE A 1 299 ? 2.452 -2.174 14.553 1.00 53.91 299 ILE A CA 1
ATOM 2443 C C . ILE A 1 299 ? 1.703 -0.926 15.062 1.00 53.91 299 ILE A C 1
ATOM 2445 O O . ILE A 1 299 ? 1.642 -0.680 16.263 1.00 53.91 299 ILE A O 1
ATOM 2449 N N . MET A 1 300 ? 1.050 -0.196 14.155 1.00 66.56 300 MET A N 1
ATOM 2450 C CA . MET A 1 300 ? 0.270 1.007 14.453 1.00 66.56 300 MET A CA 1
ATOM 2451 C C . MET A 1 300 ? -1.197 0.718 14.761 1.00 66.56 300 MET A C 1
ATOM 2453 O O . MET A 1 300 ? -1.925 1.620 15.144 1.00 66.56 300 MET A O 1
ATOM 2457 N N . TRP A 1 301 ? -1.646 -0.529 14.629 1.00 69.31 301 TRP A N 1
ATOM 2458 C CA . TRP A 1 301 ? -3.026 -0.919 14.920 1.00 69.31 301 TRP A CA 1
ATOM 2459 C C . TRP A 1 301 ? -3.488 -0.608 16.349 1.00 69.31 301 TRP A C 1
ATOM 2461 O O . TRP A 1 301 ? -4.589 -0.079 16.488 1.00 69.31 301 TRP A O 1
ATOM 2471 N N . PRO A 1 302 ? -2.680 -0.848 17.405 1.00 79.25 302 PRO A N 1
ATOM 2472 C CA . PRO A 1 302 ? -3.038 -0.392 18.743 1.00 79.25 302 PRO A CA 1
ATOM 2473 C C . PRO A 1 302 ? -3.303 1.115 18.781 1.00 79.25 302 PRO A C 1
ATOM 2475 O O . PRO A 1 302 ? -4.305 1.532 19.342 1.00 79.25 302 PRO A O 1
ATOM 2478 N N . ASN A 1 303 ? -2.470 1.915 18.108 1.00 84.69 303 ASN A N 1
ATOM 2479 C CA . ASN A 1 303 ? -2.669 3.359 17.997 1.00 84.69 303 ASN A CA 1
ATOM 2480 C C . ASN A 1 303 ? -3.971 3.706 17.270 1.00 84.69 303 ASN A C 1
ATOM 2482 O O . ASN A 1 303 ? -4.736 4.514 17.775 1.00 84.69 303 ASN A O 1
ATOM 2486 N N . ALA A 1 304 ? -4.233 3.083 16.119 1.00 79.94 304 ALA A N 1
ATOM 2487 C CA . ALA A 1 304 ? -5.417 3.354 15.307 1.00 79.94 304 ALA A CA 1
ATOM 2488 C C . ALA A 1 304 ? -6.718 3.053 16.064 1.00 79.94 304 ALA A C 1
ATOM 2490 O O . ALA A 1 304 ? -7.581 3.915 16.158 1.00 79.94 304 ALA A O 1
ATOM 2491 N N . ILE A 1 305 ? -6.831 1.853 16.639 1.00 82.75 305 ILE A N 1
ATOM 2492 C CA . ILE A 1 305 ? -8.060 1.400 17.304 1.00 82.75 305 ILE A CA 1
ATOM 2493 C C . ILE A 1 305 ? -8.286 2.163 18.609 1.00 82.75 305 ILE A C 1
ATOM 2495 O O . ILE A 1 305 ? -9.418 2.516 18.925 1.00 82.75 305 ILE A O 1
ATOM 2499 N N . VAL A 1 306 ? -7.219 2.432 19.373 1.00 90.75 306 VAL A N 1
ATOM 2500 C CA . VAL A 1 306 ? -7.331 3.246 20.590 1.00 90.75 306 VAL A CA 1
ATOM 2501 C C . VAL A 1 306 ? -7.728 4.676 20.240 1.00 90.75 306 VAL A C 1
ATOM 2503 O O . VAL A 1 306 ? -8.597 5.231 20.902 1.00 90.75 306 VAL A O 1
ATOM 2506 N N . LEU A 1 307 ? -7.137 5.262 19.195 1.00 90.75 307 LEU A N 1
ATOM 2507 C CA . LEU A 1 307 ? -7.487 6.607 18.753 1.00 90.75 307 LEU A CA 1
ATOM 2508 C C . LEU A 1 307 ? -8.942 6.679 18.278 1.00 90.75 307 LEU A C 1
ATOM 2510 O O . LEU A 1 307 ? -9.659 7.569 18.713 1.00 90.75 307 LEU A O 1
ATOM 2514 N N . GLU A 1 308 ? -9.390 5.724 17.460 1.00 88.25 308 GLU A N 1
ATOM 2515 C CA . GLU A 1 308 ? -10.792 5.605 17.037 1.00 88.25 308 GLU A CA 1
ATOM 2516 C C . GLU A 1 308 ? -11.730 5.555 18.249 1.00 88.25 308 GLU A C 1
ATOM 2518 O O . GLU A 1 308 ? -12.654 6.358 18.331 1.00 88.25 308 GLU A O 1
ATOM 2523 N N . ALA A 1 309 ? -11.427 4.711 19.240 1.00 92.69 309 ALA A N 1
ATOM 2524 C CA . ALA A 1 309 ? -12.224 4.618 20.460 1.00 92.69 309 ALA A CA 1
ATOM 2525 C C . ALA A 1 309 ? -12.263 5.924 21.249 1.00 92.69 309 ALA A C 1
ATOM 2527 O O . ALA A 1 309 ? -13.329 6.355 21.671 1.00 92.69 309 ALA A O 1
ATOM 2528 N N . LEU A 1 310 ? -11.124 6.583 21.451 1.00 94.81 310 LEU A N 1
ATOM 2529 C CA . LEU A 1 310 ? -11.086 7.841 22.195 1.00 94.81 310 LEU A CA 1
ATOM 2530 C C . LEU A 1 310 ? -11.862 8.952 21.469 1.00 94.81 310 LEU A C 1
ATOM 2532 O O . LEU A 1 310 ? -12.584 9.712 22.115 1.00 94.81 310 LEU A O 1
ATOM 2536 N N . LEU A 1 311 ? -11.754 9.022 20.141 1.00 91.12 311 LEU A N 1
ATOM 2537 C CA . LEU A 1 311 ? -12.492 9.986 19.324 1.00 91.12 311 LEU A CA 1
ATOM 2538 C C . LEU A 1 311 ? -14.002 9.730 19.356 1.00 91.12 311 LEU A C 1
ATOM 2540 O O . LEU A 1 311 ? -14.766 10.677 19.513 1.00 91.12 311 LEU A O 1
ATOM 2544 N N . GLU A 1 312 ? -14.432 8.470 19.296 1.00 90.25 312 GLU A N 1
ATOM 2545 C CA . GLU A 1 312 ? -15.851 8.093 19.370 1.00 90.25 312 GLU A CA 1
ATOM 2546 C C . GLU A 1 312 ? -16.517 8.576 20.675 1.00 90.25 312 GLU A C 1
ATOM 2548 O O . GLU A 1 312 ? -17.700 8.910 20.701 1.00 90.25 312 GLU A O 1
ATOM 2553 N N . TYR A 1 313 ? -15.746 8.679 21.762 1.00 95.12 313 TYR A N 1
ATOM 2554 C CA . TYR A 1 313 ? -16.219 9.176 23.058 1.00 95.12 313 TYR A CA 1
ATOM 2555 C C . TYR A 1 313 ? -15.949 10.670 23.315 1.00 95.12 313 TYR A C 1
ATOM 2557 O O . TYR A 1 313 ? -16.179 11.133 24.436 1.00 95.12 313 TYR A O 1
ATOM 2565 N N . GLY A 1 314 ? -15.492 11.430 22.313 1.00 93.44 314 GLY A N 1
ATOM 2566 C CA . GLY A 1 314 ? -15.317 12.886 22.405 1.00 93.44 314 GLY A CA 1
ATOM 2567 C C . GLY A 1 314 ? -14.030 13.341 23.105 1.00 93.44 314 GLY A C 1
ATOM 2568 O O . GLY A 1 314 ? -14.015 14.372 23.779 1.00 93.44 314 GLY A O 1
ATOM 2569 N N . TYR A 1 315 ? -12.955 12.548 23.025 1.00 94.44 315 TYR A N 1
ATOM 2570 C CA . TYR A 1 315 ? -11.655 12.873 23.631 1.00 94.44 315 TYR A CA 1
ATOM 2571 C C . TYR A 1 315 ? -10.669 13.501 22.640 1.00 94.44 315 TYR A C 1
ATOM 2573 O O . TYR A 1 315 ? -9.461 13.473 22.880 1.00 94.44 315 TYR A O 1
ATOM 2581 N N . GLU A 1 316 ? -11.143 14.104 21.548 1.00 91.06 316 GLU A N 1
ATOM 2582 C CA . GLU A 1 316 ? -10.283 14.726 20.542 1.00 91.06 316 GLU A CA 1
ATOM 2583 C C . GLU A 1 316 ? -9.344 15.776 21.145 1.00 91.06 316 GLU A C 1
ATOM 2585 O O . GLU A 1 316 ? -8.184 15.822 20.763 1.00 91.06 316 GLU A O 1
ATOM 2590 N N . PHE A 1 317 ? -9.772 16.547 22.148 1.00 90.12 317 PHE A N 1
ATOM 2591 C CA . PHE A 1 317 ? -8.948 17.590 22.777 1.00 90.12 317 PHE A CA 1
ATOM 2592 C C . PHE A 1 317 ? -8.064 17.097 23.931 1.00 90.12 317 PHE A C 1
ATOM 2594 O O . PHE A 1 317 ? -7.404 17.904 24.587 1.00 90.12 317 PHE A O 1
ATOM 2601 N N . ASN A 1 318 ? -8.040 15.794 24.220 1.00 95.38 318 ASN A N 1
ATOM 2602 C CA . ASN A 1 318 ? -7.142 15.262 25.238 1.00 95.38 318 ASN A CA 1
ATOM 2603 C C . ASN A 1 318 ? -5.674 15.412 24.793 1.00 95.38 318 ASN A C 1
ATOM 2605 O O . ASN A 1 318 ? -5.335 15.112 23.651 1.00 95.38 318 ASN A O 1
ATOM 2609 N N . GLU A 1 319 ? -4.789 15.829 25.704 1.00 94.00 319 GLU A N 1
ATOM 2610 C CA . GLU A 1 319 ? -3.373 16.096 25.404 1.00 94.00 319 GLU A CA 1
ATOM 2611 C C . GLU A 1 319 ? -2.665 14.903 24.746 1.00 94.00 319 GLU A C 1
ATOM 2613 O O . GLU A 1 319 ? -1.951 15.065 23.753 1.00 94.00 319 GLU A O 1
ATOM 2618 N N . ARG A 1 320 ? -2.910 13.682 25.236 1.00 93.62 320 ARG A N 1
ATOM 2619 C CA . ARG A 1 320 ? -2.318 12.467 24.666 1.00 93.62 320 ARG A CA 1
ATOM 2620 C C . ARG A 1 320 ? -2.862 12.179 23.269 1.00 93.62 320 ARG A C 1
ATOM 2622 O O . ARG A 1 320 ? -2.100 11.787 22.388 1.00 93.62 320 ARG A O 1
ATOM 2629 N N . VAL A 1 321 ? -4.165 12.391 23.067 1.00 91.25 321 VAL A N 1
ATOM 2630 C CA . VAL A 1 321 ? -4.850 12.211 21.775 1.00 91.25 321 VAL A CA 1
ATOM 2631 C C . VAL A 1 321 ? -4.324 13.201 20.733 1.00 91.25 321 VAL A C 1
ATOM 2633 O O . VAL A 1 321 ? -3.999 12.811 19.615 1.00 91.25 321 VAL A O 1
ATOM 2636 N N . GLN A 1 322 ? -4.143 14.464 21.110 1.00 89.94 322 GLN A N 1
ATOM 2637 C CA . GLN A 1 322 ? -3.509 15.459 20.244 1.00 89.94 322 GLN A CA 1
ATOM 2638 C C . GLN A 1 322 ? -2.060 15.071 19.926 1.00 89.94 322 GLN A C 1
ATOM 2640 O O . GLN A 1 322 ? -1.667 15.033 18.762 1.00 89.94 322 GLN A O 1
ATOM 2645 N N . THR A 1 323 ? -1.297 14.651 20.938 1.00 88.19 323 THR A N 1
ATOM 2646 C CA . THR A 1 323 ? 0.104 14.239 20.774 1.00 88.19 323 THR A CA 1
ATOM 2647 C C . THR A 1 323 ? 0.262 13.058 19.815 1.00 88.19 323 THR A C 1
ATOM 2649 O O . THR A 1 323 ? 1.185 13.045 18.994 1.00 88.19 323 THR A O 1
ATOM 2652 N N . ILE A 1 324 ? -0.615 12.051 19.887 1.00 86.81 324 ILE A N 1
ATOM 2653 C CA . ILE A 1 324 ? -0.562 10.913 18.965 1.00 86.81 324 ILE A CA 1
ATOM 2654 C C . ILE A 1 324 ? -0.987 11.315 17.551 1.00 86.81 324 ILE A C 1
ATOM 2656 O O . ILE A 1 324 ? -0.312 10.914 16.607 1.00 86.81 324 ILE A O 1
ATOM 2660 N N . ILE A 1 325 ? -2.034 12.132 17.383 1.00 83.12 325 ILE A N 1
ATOM 2661 C CA . ILE A 1 325 ? -2.449 12.645 16.067 1.00 83.12 325 ILE A CA 1
ATOM 2662 C C . ILE A 1 325 ? -1.292 13.406 15.420 1.00 83.12 325 ILE A C 1
ATOM 2664 O O . ILE A 1 325 ? -0.940 13.118 14.274 1.00 83.12 325 ILE A O 1
ATOM 2668 N N . ASP A 1 326 ? -0.643 14.300 16.164 1.00 80.56 326 ASP A N 1
ATOM 2669 C CA . ASP A 1 326 ? 0.541 15.020 15.705 1.00 80.56 326 ASP A CA 1
ATOM 2670 C C . ASP A 1 326 ? 1.653 14.041 15.319 1.00 80.56 326 ASP A C 1
ATOM 2672 O O . ASP A 1 326 ? 2.170 14.057 14.199 1.00 80.56 326 ASP A O 1
ATOM 2676 N N . THR A 1 327 ? 1.989 13.113 16.214 1.00 76.81 327 THR A N 1
ATOM 2677 C CA . THR A 1 327 ? 3.065 12.143 15.984 1.00 76.81 327 THR A CA 1
ATOM 2678 C C . THR A 1 327 ? 2.815 11.284 14.742 1.00 76.81 327 THR A C 1
ATOM 2680 O O . THR A 1 327 ? 3.750 11.044 13.978 1.00 76.81 327 THR A O 1
ATOM 2683 N N . LEU A 1 328 ? 1.579 10.845 14.500 1.00 75.81 328 LEU A N 1
ATOM 2684 C CA . LEU A 1 328 ? 1.201 10.052 13.325 1.00 75.81 328 LEU A CA 1
ATOM 2685 C C . LEU A 1 328 ? 1.184 10.882 12.042 1.00 75.81 328 LEU A C 1
ATOM 2687 O O . LEU A 1 328 ? 1.604 10.395 10.992 1.00 75.81 328 LEU A O 1
ATOM 2691 N N . THR A 1 329 ? 0.762 12.141 12.138 1.00 71.50 329 THR A N 1
ATOM 2692 C CA . THR A 1 329 ? 0.746 13.080 11.012 1.00 71.50 329 THR A CA 1
ATOM 2693 C C . THR A 1 329 ? 2.160 13.342 10.491 1.00 71.50 329 THR A C 1
ATOM 2695 O O . THR A 1 329 ? 2.369 13.383 9.278 1.00 71.50 329 THR A O 1
ATOM 2698 N N . TYR A 1 330 ? 3.156 13.464 11.378 1.00 66.56 330 TYR A N 1
ATOM 2699 C CA . TYR A 1 330 ? 4.532 13.798 10.978 1.00 66.56 330 TYR A CA 1
ATOM 2700 C C . TYR A 1 330 ? 5.481 12.599 10.878 1.00 66.56 330 TYR A C 1
ATOM 2702 O O . TYR A 1 330 ? 6.336 12.551 9.995 1.00 66.56 330 TYR A O 1
ATOM 2710 N N . GLY A 1 331 ? 5.358 11.628 11.784 1.00 61.97 331 GLY A N 1
ATOM 2711 C CA . GLY A 1 331 ? 6.164 10.403 11.793 1.00 61.97 331 GLY A CA 1
ATOM 2712 C C . GLY A 1 331 ? 5.724 9.377 10.744 1.00 61.97 331 GLY A C 1
ATOM 2713 O O . GLY A 1 331 ? 6.457 8.419 10.476 1.00 61.97 331 GLY A O 1
ATOM 2714 N N . GLY A 1 332 ? 4.549 9.599 10.143 1.00 62.91 332 GLY A N 1
ATOM 2715 C CA . GLY A 1 332 ? 3.856 8.673 9.258 1.00 62.91 332 GLY A CA 1
ATOM 2716 C C . GLY A 1 332 ? 3.287 7.476 10.019 1.00 62.91 332 GLY A C 1
ATOM 2717 O O . GLY A 1 332 ? 3.799 7.067 11.062 1.00 62.91 332 GLY A O 1
ATOM 2718 N N . TRP A 1 333 ? 2.278 6.818 9.455 1.00 63.44 333 TRP A N 1
ATOM 2719 C CA . TRP A 1 333 ? 1.730 5.579 10.026 1.00 63.44 333 TRP A CA 1
ATOM 2720 C C . TRP A 1 333 ? 2.583 4.348 9.686 1.00 63.44 333 TRP A C 1
ATOM 2722 O O . TRP A 1 333 ? 2.147 3.197 9.800 1.00 63.44 333 TRP A O 1
ATOM 2732 N N . CYS A 1 334 ? 3.814 4.565 9.220 1.00 62.66 334 CYS A N 1
ATOM 2733 C CA . CYS A 1 334 ? 4.687 3.483 8.813 1.00 62.66 334 CYS A CA 1
ATOM 2734 C C . CYS A 1 334 ? 5.330 2.811 10.031 1.00 62.66 334 CYS A C 1
ATOM 2736 O O . CYS A 1 334 ? 5.759 3.454 10.989 1.00 62.66 334 CYS A O 1
ATOM 2738 N N . GLU A 1 335 ? 5.491 1.491 9.943 1.00 62.62 335 GLU A N 1
ATOM 2739 C CA . GLU A 1 335 ? 6.230 0.692 10.925 1.00 62.62 335 GLU A CA 1
ATOM 2740 C C . GLU A 1 335 ? 7.620 1.268 11.228 1.00 62.62 335 GLU A C 1
ATOM 2742 O O . GLU A 1 335 ? 8.100 1.175 12.353 1.00 62.62 335 GLU A O 1
ATOM 2747 N N . CYS A 1 336 ? 8.272 1.869 10.227 1.00 60.69 336 CYS A N 1
ATOM 2748 C CA . CYS A 1 336 ? 9.592 2.463 10.384 1.00 60.69 336 CYS A CA 1
ATOM 2749 C C . CYS A 1 336 ? 9.573 3.621 11.393 1.00 60.69 336 CYS A C 1
ATOM 2751 O O . CYS A 1 336 ? 10.479 3.688 12.217 1.00 60.69 336 CYS A O 1
ATOM 2753 N N . GLY A 1 337 ? 8.546 4.479 11.382 1.00 61.84 337 GLY A N 1
ATOM 2754 C CA . GLY A 1 337 ? 8.392 5.569 12.353 1.00 61.84 337 GLY A CA 1
ATOM 2755 C C . GLY A 1 337 ? 8.278 5.027 13.775 1.00 61.84 337 GLY A C 1
ATOM 2756 O O . GLY A 1 337 ? 9.041 5.412 14.654 1.00 61.84 337 GLY A O 1
ATOM 2757 N N . TYR A 1 338 ? 7.444 4.009 13.969 1.00 68.81 338 TYR A N 1
ATOM 2758 C CA . TYR A 1 338 ? 7.305 3.325 15.256 1.00 68.81 338 TYR A CA 1
ATOM 2759 C C . TYR A 1 338 ? 8.589 2.618 15.721 1.00 68.81 338 TYR A C 1
ATOM 2761 O O . TYR A 1 338 ? 8.955 2.654 16.897 1.00 68.81 338 TYR A O 1
ATOM 2769 N N . GLN A 1 339 ? 9.304 1.957 14.804 1.00 67.75 339 GLN A N 1
ATOM 2770 C CA . GLN A 1 339 ? 10.539 1.233 15.115 1.00 67.75 339 GLN A CA 1
ATOM 2771 C C . GLN A 1 339 ? 11.726 2.153 15.380 1.00 67.75 339 GLN A C 1
ATOM 2773 O O . GLN A 1 339 ? 12.677 1.729 16.044 1.00 67.75 339 GLN A O 1
ATOM 2778 N N . HIS A 1 340 ? 11.737 3.355 14.805 1.00 64.00 340 HIS A N 1
ATOM 2779 C CA . HIS A 1 340 ? 12.865 4.287 14.845 1.00 64.00 340 HIS A CA 1
ATOM 2780 C C . HIS A 1 340 ? 12.625 5.517 15.731 1.00 64.00 340 HIS A C 1
ATOM 2782 O O . HIS A 1 340 ? 13.580 6.245 16.013 1.00 64.00 340 HIS A O 1
ATOM 2788 N N . GLY A 1 341 ? 11.391 5.714 16.200 1.00 59.78 341 GLY A N 1
ATOM 2789 C CA . GLY A 1 341 ? 10.923 7.007 16.688 1.00 59.78 341 GLY A CA 1
ATOM 2790 C C . GLY A 1 341 ? 10.834 8.019 15.533 1.00 59.78 341 GLY A C 1
ATOM 2791 O O . GLY A 1 341 ? 11.449 7.816 14.479 1.00 59.78 341 GLY A O 1
ATOM 2792 N N . PRO A 1 342 ? 10.147 9.160 15.701 1.00 60.03 342 PRO A N 1
ATOM 2793 C CA . PRO A 1 342 ? 10.051 10.222 14.693 1.00 60.03 342 PRO A CA 1
ATOM 2794 C C . PRO A 1 342 ? 11.367 11.023 14.547 1.00 60.03 342 PRO A C 1
ATOM 2796 O O . PRO A 1 342 ? 11.360 12.222 14.258 1.00 60.03 342 PRO A O 1
ATOM 2799 N N . THR A 1 343 ? 12.518 10.378 14.772 1.00 52.16 343 THR A N 1
ATOM 2800 C CA . THR A 1 343 ? 13.866 10.958 14.838 1.00 52.16 343 THR A CA 1
ATOM 2801 C C . THR A 1 343 ? 14.351 11.398 13.451 1.00 52.16 343 THR A C 1
ATOM 2803 O O . THR A 1 343 ? 15.196 10.776 12.818 1.00 52.16 343 THR A O 1
ATOM 2806 N N . GLY A 1 344 ? 13.778 12.488 12.947 1.00 52.38 344 GLY A N 1
ATOM 2807 C CA . GLY A 1 344 ? 14.169 13.109 11.679 1.00 52.38 344 GLY A CA 1
ATOM 2808 C C . GLY A 1 344 ? 13.082 13.940 11.000 1.00 52.38 344 GLY A C 1
ATOM 2809 O O . GLY A 1 344 ? 13.388 14.628 10.033 1.00 52.38 344 GLY A O 1
ATOM 2810 N N . GLY A 1 345 ? 11.841 13.901 11.497 1.00 51.84 345 GLY A N 1
ATOM 2811 C CA . GLY A 1 345 ? 10.686 14.510 10.830 1.00 51.84 345 GLY A CA 1
ATOM 2812 C C . GLY A 1 345 ? 9.789 15.341 11.740 1.00 51.84 345 GLY A C 1
ATOM 2813 O O . GLY A 1 345 ? 8.589 15.389 11.504 1.00 51.84 345 GLY A O 1
ATOM 2814 N N . ARG A 1 346 ? 10.317 15.980 12.794 1.00 52.81 346 ARG A N 1
ATOM 2815 C CA . ARG A 1 346 ? 9.505 16.915 13.587 1.00 52.81 346 ARG A CA 1
ATOM 2816 C C . ARG A 1 346 ? 9.330 18.210 12.806 1.00 52.81 346 ARG A C 1
ATOM 2818 O O . ARG A 1 346 ? 10.237 19.038 12.755 1.00 52.81 346 ARG A O 1
ATOM 2825 N N . ARG A 1 347 ? 8.171 18.361 12.178 1.00 56.88 347 ARG A N 1
ATOM 2826 C CA . ARG A 1 347 ? 7.705 19.655 11.696 1.00 56.88 347 ARG A CA 1
ATOM 2827 C C . ARG A 1 347 ? 7.146 20.428 12.892 1.00 56.88 347 ARG A C 1
ATOM 2829 O O . ARG A 1 347 ? 6.544 19.833 13.776 1.00 56.88 347 ARG A O 1
ATOM 2836 N N . THR A 1 348 ? 7.395 21.731 12.946 1.00 57.94 348 THR A N 1
ATOM 2837 C CA . THR A 1 348 ? 6.937 22.597 14.046 1.00 57.94 348 THR A CA 1
ATOM 2838 C C . THR A 1 348 ? 5.504 23.090 13.865 1.00 57.94 348 THR A C 1
ATOM 2840 O O . THR A 1 348 ? 4.938 23.641 14.799 1.00 57.94 348 THR A O 1
ATOM 2843 N N . GLU A 1 349 ? 4.928 22.912 12.674 1.00 64.44 349 GLU A N 1
ATOM 2844 C CA . GLU A 1 349 ? 3.616 23.441 12.300 1.00 64.44 349 GLU A CA 1
ATOM 2845 C C . GLU A 1 349 ? 2.750 22.352 11.637 1.00 64.44 349 GLU A C 1
ATOM 2847 O O . GLU A 1 349 ? 3.298 21.562 10.851 1.00 64.44 349 GLU A O 1
ATOM 2852 N N . PRO A 1 350 ? 1.421 22.348 11.897 1.00 63.75 350 PRO A N 1
ATOM 2853 C CA . PRO A 1 350 ? 0.421 21.562 11.169 1.00 63.75 350 PRO A CA 1
ATOM 2854 C C . PRO A 1 350 ? 0.548 21.654 9.653 1.00 63.75 350 PRO A C 1
ATOM 2856 O O . PRO A 1 350 ? 1.015 22.655 9.104 1.00 63.75 350 PRO A O 1
ATOM 2859 N N . LEU A 1 351 ? 0.089 20.607 8.960 1.00 63.09 351 LEU A N 1
ATOM 2860 C CA . LEU A 1 351 ? -0.085 20.676 7.512 1.00 63.09 351 LEU A CA 1
ATOM 2861 C C . LEU A 1 351 ? -1.071 21.797 7.183 1.00 63.09 351 LEU A C 1
ATOM 2863 O O . LEU A 1 351 ? -2.179 21.852 7.716 1.00 63.09 351 LEU A O 1
ATOM 2867 N N . SER A 1 352 ? -0.679 22.681 6.272 1.00 80.88 352 SER A N 1
ATOM 2868 C CA . SER A 1 352 ? -1.616 23.647 5.711 1.00 80.88 352 SER A CA 1
ATOM 2869 C C . SER A 1 352 ? -2.665 22.926 4.860 1.00 80.88 352 SER A C 1
ATOM 2871 O O . SER A 1 352 ? -2.383 21.888 4.257 1.00 80.88 352 SER A O 1
ATOM 2873 N N . MET A 1 353 ? -3.858 23.510 4.722 1.00 79.44 353 MET A N 1
ATOM 2874 C CA . MET A 1 353 ? -4.904 22.958 3.844 1.00 79.44 353 MET A CA 1
ATOM 2875 C C . MET A 1 353 ? -4.398 22.687 2.424 1.00 79.44 353 MET A C 1
ATOM 2877 O O . MET A 1 353 ? -4.702 21.656 1.839 1.00 79.44 353 MET A O 1
ATOM 2881 N N . LYS A 1 354 ? -3.529 23.557 1.902 1.00 80.25 354 LYS A N 1
ATOM 2882 C CA . LYS A 1 354 ? -2.905 23.388 0.585 1.00 80.25 354 LYS A CA 1
ATOM 2883 C C . LYS A 1 354 ? -2.031 22.132 0.494 1.00 80.25 354 LYS A C 1
ATOM 2885 O O . LYS A 1 354 ? -1.925 21.518 -0.567 1.00 80.25 354 LYS A O 1
ATOM 2890 N N . GLU A 1 355 ? -1.360 21.770 1.580 1.00 76.06 355 GLU A N 1
ATOM 2891 C CA . GLU A 1 355 ? -0.538 20.562 1.638 1.00 76.06 355 GLU A CA 1
ATOM 2892 C C . GLU A 1 355 ? -1.392 19.310 1.759 1.00 76.06 355 GLU A C 1
ATOM 2894 O O . GLU A 1 355 ? -1.090 18.327 1.086 1.00 76.06 355 GLU A O 1
ATOM 2899 N N . ILE A 1 356 ? -2.475 19.373 2.537 1.00 70.31 356 ILE A N 1
ATOM 2900 C CA . ILE A 1 356 ? -3.477 18.305 2.618 1.00 70.31 356 ILE A CA 1
ATOM 2901 C C . ILE A 1 356 ? -4.080 18.061 1.231 1.00 70.31 356 ILE A C 1
ATOM 2903 O O . ILE A 1 356 ? -3.996 16.950 0.721 1.00 70.31 356 ILE A O 1
ATOM 2907 N N . GLU A 1 357 ? -4.564 19.103 0.554 1.00 75.19 357 GLU A N 1
ATOM 2908 C CA . GLU A 1 357 ? -5.109 19.008 -0.808 1.00 75.19 357 GLU A CA 1
ATOM 2909 C C . GLU A 1 357 ? -4.085 18.445 -1.806 1.00 75.19 357 GLU A C 1
ATOM 2911 O O . GLU A 1 357 ? -4.411 17.635 -2.677 1.00 75.19 357 GLU A O 1
ATOM 2916 N N . SER A 1 358 ? -2.819 18.860 -1.696 1.00 76.50 358 SER A N 1
ATOM 2917 C CA . SER A 1 358 ? -1.746 18.331 -2.540 1.00 76.50 358 SER A CA 1
ATOM 2918 C C . SER A 1 358 ? -1.490 16.849 -2.268 1.00 76.50 358 SER A C 1
ATOM 2920 O O . SER A 1 358 ? -1.266 16.089 -3.214 1.00 76.50 358 SER A O 1
ATOM 2922 N N . PHE A 1 359 ? -1.508 16.442 -1.000 1.00 73.44 359 PHE A N 1
ATOM 2923 C CA . PHE A 1 359 ? -1.348 15.056 -0.584 1.00 73.44 359 PHE A CA 1
ATOM 2924 C C . PHE A 1 359 ? -2.518 14.199 -1.076 1.00 73.44 359 PHE A C 1
ATOM 2926 O O . PHE A 1 359 ? -2.292 13.194 -1.745 1.00 73.44 359 PHE A O 1
ATOM 2933 N N . GLU A 1 360 ? -3.759 14.631 -0.859 1.00 72.81 360 GLU A N 1
ATOM 2934 C CA . GLU A 1 360 ? -4.962 13.952 -1.348 1.00 72.81 360 GLU A CA 1
ATOM 2935 C C . GLU A 1 360 ? -4.942 13.798 -2.869 1.00 72.81 360 GLU A C 1
ATOM 2937 O O . GLU A 1 360 ? -5.155 12.706 -3.397 1.00 72.81 360 GLU A O 1
ATOM 2942 N N . LYS A 1 361 ? -4.605 14.868 -3.597 1.00 78.75 361 LYS A N 1
ATOM 2943 C CA . LYS A 1 361 ? -4.484 14.833 -5.057 1.00 78.75 361 LYS A CA 1
ATOM 2944 C C . LYS A 1 361 ? -3.432 13.830 -5.517 1.00 78.75 361 LYS A C 1
ATOM 2946 O O . LYS A 1 361 ? -3.636 13.142 -6.520 1.00 78.75 361 LYS A O 1
ATOM 2951 N N . GLN A 1 362 ? -2.312 13.745 -4.805 1.00 76.62 362 GLN A N 1
ATOM 2952 C CA . GLN A 1 362 ? -1.272 12.765 -5.080 1.00 76.62 362 GLN A CA 1
ATOM 2953 C C . GLN A 1 362 ? -1.764 11.337 -4.797 1.00 76.62 362 GLN A C 1
ATOM 2955 O O . GLN A 1 362 ? -1.603 10.471 -5.655 1.00 76.62 362 GLN A O 1
ATOM 2960 N N . VAL A 1 363 ? -2.404 11.091 -3.653 1.00 70.94 363 VAL A N 1
ATOM 2961 C CA . VAL A 1 363 ? -2.942 9.773 -3.279 1.00 70.94 363 VAL A CA 1
ATOM 2962 C C . VAL A 1 363 ? -4.001 9.308 -4.280 1.00 70.94 363 VAL A C 1
ATOM 2964 O O . VAL A 1 363 ? -3.942 8.175 -4.755 1.00 70.94 363 VAL A O 1
ATOM 2967 N N . LEU A 1 364 ? -4.926 10.186 -4.676 1.00 71.38 364 LEU A N 1
ATOM 2968 C CA . LEU A 1 364 ? -5.931 9.897 -5.703 1.00 71.38 364 LEU A CA 1
ATOM 2969 C C . LEU A 1 364 ? -5.287 9.600 -7.061 1.00 71.38 364 LEU A C 1
ATOM 2971 O O . LEU A 1 364 ? -5.708 8.678 -7.767 1.00 71.38 364 LEU A O 1
ATOM 2975 N N . TYR A 1 365 ? -4.245 10.352 -7.429 1.00 77.94 365 TYR A N 1
ATOM 2976 C CA . TYR A 1 365 ? -3.486 10.088 -8.647 1.00 77.94 365 TYR A CA 1
ATOM 2977 C C . TYR A 1 365 ? -2.824 8.709 -8.591 1.00 77.94 365 TYR A C 1
ATOM 2979 O O . TYR A 1 365 ? -2.999 7.913 -9.513 1.00 77.94 365 TYR A O 1
ATOM 2987 N N . GLU A 1 366 ? -2.110 8.391 -7.516 1.00 73.12 366 GLU A N 1
ATOM 2988 C CA . GLU A 1 366 ? -1.476 7.087 -7.333 1.00 73.12 366 GLU A CA 1
ATOM 2989 C C . GLU A 1 366 ? -2.500 5.960 -7.369 1.00 73.12 366 GLU A C 1
ATOM 2991 O O . GLU A 1 366 ? -2.292 4.978 -8.079 1.00 73.12 366 GLU A O 1
ATOM 2996 N N . PHE A 1 367 ? -3.631 6.118 -6.682 1.00 69.12 367 PHE A N 1
ATOM 2997 C CA . PHE A 1 367 ? -4.722 5.155 -6.705 1.00 69.12 367 PHE A CA 1
ATOM 2998 C C . PHE A 1 367 ? -5.185 4.884 -8.142 1.00 69.12 367 PHE A C 1
ATOM 3000 O O . PHE A 1 367 ? -5.143 3.735 -8.588 1.00 69.12 367 PHE A O 1
ATOM 3007 N N . LYS A 1 368 ? -5.510 5.937 -8.911 1.00 71.62 368 LYS A N 1
ATOM 3008 C CA . LYS A 1 368 ? -5.931 5.825 -10.321 1.00 71.62 368 LYS A CA 1
ATOM 3009 C C . LYS A 1 368 ? -4.884 5.118 -11.190 1.00 71.62 368 LYS A C 1
ATOM 3011 O O . LYS A 1 368 ? -5.239 4.369 -12.104 1.00 71.62 368 LYS A O 1
ATOM 3016 N N . HIS A 1 369 ? -3.603 5.324 -10.892 1.00 73.25 369 HIS A N 1
ATOM 3017 C CA . HIS A 1 369 ? -2.476 4.859 -11.699 1.00 73.25 369 HIS A CA 1
ATOM 3018 C C . HIS A 1 369 ? -1.719 3.670 -11.089 1.00 73.25 369 HIS A C 1
ATOM 3020 O O . HIS A 1 369 ? -0.573 3.414 -11.459 1.00 73.25 369 HIS A O 1
ATOM 3026 N N . GLY A 1 370 ? -2.336 2.926 -10.165 1.00 67.94 370 GLY A N 1
ATOM 3027 C CA . GLY A 1 370 ? -1.753 1.711 -9.587 1.00 67.94 370 GLY A CA 1
ATOM 3028 C C . GLY A 1 370 ? -0.438 1.936 -8.825 1.00 67.94 370 GLY A C 1
ATOM 3029 O O . GLY A 1 370 ? 0.476 1.118 -8.923 1.00 67.94 370 GLY A O 1
ATOM 3030 N N . GLY A 1 371 ? -0.324 3.049 -8.100 1.00 70.19 371 GLY A N 1
ATOM 3031 C CA . GLY A 1 371 ? 0.846 3.430 -7.300 1.00 70.19 371 GLY A CA 1
ATOM 3032 C C . GLY A 1 371 ? 1.911 4.225 -8.062 1.00 70.19 371 GLY A C 1
ATOM 3033 O O . GLY A 1 371 ? 3.026 4.398 -7.578 1.00 70.19 371 GLY A O 1
ATOM 3034 N N . ILE A 1 372 ? 1.624 4.690 -9.282 1.00 73.44 372 ILE A N 1
ATOM 3035 C CA . ILE A 1 372 ? 2.543 5.571 -10.013 1.00 73.44 372 ILE A CA 1
ATOM 3036 C C . ILE A 1 372 ? 2.352 7.008 -9.518 1.00 73.44 372 ILE A C 1
ATOM 3038 O O . ILE A 1 372 ? 1.296 7.587 -9.730 1.00 73.44 372 ILE A O 1
ATOM 3042 N N . HIS A 1 373 ? 3.399 7.612 -8.949 1.00 70.38 373 HIS A N 1
ATOM 3043 C CA . HIS A 1 373 ? 3.382 9.015 -8.505 1.00 70.38 373 HIS A CA 1
ATOM 3044 C C . HIS A 1 373 ? 3.304 10.028 -9.659 1.00 70.38 373 HIS A C 1
ATOM 3046 O O . HIS A 1 373 ? 2.731 11.103 -9.520 1.00 70.38 373 HIS A O 1
ATOM 3052 N N . ASN A 1 374 ? 3.944 9.720 -10.794 1.00 74.88 374 ASN A N 1
ATOM 3053 C CA . ASN A 1 374 ? 3.990 10.584 -11.978 1.00 74.88 374 ASN A CA 1
ATOM 3054 C C . ASN A 1 374 ? 4.505 9.806 -13.201 1.00 74.88 374 ASN A C 1
ATOM 3056 O O . ASN A 1 374 ? 5.552 9.158 -13.138 1.00 74.88 374 ASN A O 1
ATOM 3060 N N . PHE A 1 375 ? 3.849 9.943 -14.353 1.00 71.75 375 PHE A N 1
ATOM 3061 C CA . PHE A 1 375 ? 4.308 9.349 -15.614 1.00 71.75 375 PHE A CA 1
ATOM 3062 C C . PHE A 1 375 ? 5.701 9.800 -16.067 1.00 71.75 375 PHE A C 1
ATOM 3064 O O . PHE A 1 375 ? 6.436 9.010 -16.660 1.00 71.75 375 PHE A O 1
ATOM 3071 N N . LYS A 1 376 ? 6.113 11.042 -15.773 1.00 70.12 376 LYS A N 1
ATOM 3072 C CA . LYS A 1 376 ? 7.470 11.510 -16.105 1.00 70.12 376 LYS A CA 1
ATOM 3073 C C . LYS A 1 376 ? 8.540 10.675 -15.403 1.00 70.12 376 LYS A C 1
ATOM 3075 O O . LYS A 1 376 ? 9.589 10.440 -15.989 1.00 70.12 376 LYS A O 1
ATOM 3080 N N . LEU A 1 377 ? 8.270 10.158 -14.201 1.00 65.75 377 LEU A N 1
ATOM 3081 C CA . LEU A 1 377 ? 9.216 9.301 -13.479 1.00 65.75 377 LEU A CA 1
ATOM 3082 C C . LEU A 1 377 ? 9.422 7.951 -14.179 1.00 65.75 377 LEU A C 1
ATOM 3084 O O . LEU A 1 377 ? 10.562 7.493 -14.261 1.00 65.75 377 LEU A O 1
ATOM 3088 N N . LEU A 1 378 ? 8.373 7.385 -14.794 1.00 64.62 378 LEU A N 1
ATOM 3089 C CA . LEU A 1 378 ? 8.486 6.185 -15.643 1.00 64.62 378 LEU A CA 1
ATOM 3090 C C . LEU A 1 378 ? 9.409 6.405 -16.850 1.00 64.62 378 LEU A C 1
ATOM 3092 O O . LEU A 1 378 ? 10.005 5.452 -17.346 1.00 64.62 378 LEU A O 1
ATOM 3096 N N . MET A 1 379 ? 9.516 7.660 -17.302 1.00 59.59 379 MET A N 1
ATOM 3097 C CA . MET A 1 379 ? 10.373 8.120 -18.397 1.00 59.59 379 MET A CA 1
ATOM 3098 C C . MET A 1 379 ? 11.703 8.710 -17.932 1.00 59.59 379 MET A C 1
ATOM 3100 O O . MET A 1 379 ? 12.537 9.037 -18.767 1.00 59.59 379 MET A O 1
ATOM 3104 N N . MET A 1 380 ? 11.986 8.822 -16.634 1.00 57.66 380 MET A N 1
ATOM 3105 C CA . MET A 1 380 ? 13.243 9.412 -16.150 1.00 57.66 380 MET A CA 1
ATOM 3106 C C . MET A 1 380 ? 14.129 8.440 -15.368 1.00 57.66 380 MET A C 1
ATOM 3108 O O . MET A 1 380 ? 15.340 8.655 -15.329 1.00 57.66 380 MET A O 1
ATOM 3112 N N . GLN A 1 381 ? 13.591 7.344 -14.819 1.00 56.00 381 GLN A N 1
ATOM 3113 C CA . GLN A 1 381 ? 14.371 6.415 -13.998 1.00 56.00 381 GLN A CA 1
ATOM 3114 C C . GLN A 1 381 ? 14.263 4.940 -14.439 1.00 56.00 381 GLN A C 1
ATOM 3116 O O . GLN A 1 381 ? 13.292 4.259 -14.116 1.00 56.00 381 GLN A O 1
ATOM 3121 N N . PRO A 1 382 ? 15.294 4.385 -15.108 1.00 46.91 382 PRO A N 1
ATOM 3122 C CA . PRO A 1 382 ? 15.301 3.000 -15.592 1.00 46.91 382 PRO A CA 1
ATOM 3123 C C . PRO A 1 382 ? 15.583 1.942 -14.505 1.00 46.91 382 PRO A C 1
ATOM 3125 O O . PRO A 1 382 ? 15.700 0.763 -14.822 1.00 46.91 382 PRO A O 1
ATOM 3128 N N . THR A 1 383 ? 15.741 2.334 -13.237 1.00 47.56 383 THR A N 1
ATOM 3129 C CA . THR A 1 383 ? 16.268 1.469 -12.162 1.00 47.56 383 THR A CA 1
ATOM 3130 C C . THR A 1 383 ? 15.277 1.145 -11.055 1.00 47.56 383 THR A C 1
ATOM 3132 O O . THR A 1 383 ? 15.687 0.636 -10.013 1.00 47.56 383 THR A O 1
ATOM 3135 N N . TRP A 1 384 ? 13.982 1.383 -11.251 1.00 52.84 384 TRP A N 1
ATOM 3136 C CA . TRP A 1 384 ? 13.010 0.852 -10.305 1.00 52.84 384 TRP A CA 1
ATOM 3137 C C . TRP A 1 384 ? 12.995 -0.670 -10.467 1.00 52.84 384 TRP A C 1
ATOM 3139 O O . TRP A 1 384 ? 12.491 -1.206 -11.452 1.00 52.84 384 TRP A O 1
ATOM 3149 N N . SER A 1 385 ? 13.525 -1.372 -9.463 1.00 54.06 385 SER A N 1
ATOM 3150 C CA . SER A 1 385 ? 13.388 -2.823 -9.233 1.00 54.06 385 SER A CA 1
ATOM 3151 C C . SER A 1 385 ? 11.929 -3.311 -9.277 1.00 54.06 385 SER A C 1
ATOM 3153 O O . SER A 1 385 ? 11.659 -4.513 -9.262 1.00 54.06 385 SER A O 1
ATOM 3155 N N . HIS A 1 386 ? 10.990 -2.370 -9.350 1.00 56.94 386 HIS A N 1
ATOM 3156 C CA . HIS A 1 386 ? 9.561 -2.561 -9.424 1.00 56.94 386 HIS A CA 1
ATOM 3157 C C . HIS A 1 386 ? 8.982 -2.596 -10.839 1.00 56.94 386 HIS A C 1
ATOM 3159 O O . HIS A 1 386 ? 7.822 -2.932 -10.924 1.00 56.94 386 HIS A O 1
ATOM 3165 N N . LEU A 1 387 ? 9.714 -2.312 -11.926 1.00 68.31 387 LEU A N 1
ATOM 3166 C CA . LEU A 1 387 ? 9.186 -2.398 -13.310 1.00 68.31 387 LEU A CA 1
ATOM 3167 C C . LEU A 1 387 ? 9.782 -3.572 -14.101 1.00 68.31 387 LEU A C 1
ATOM 3169 O O . LEU A 1 387 ? 9.987 -3.501 -15.313 1.00 68.31 387 LEU A O 1
ATOM 3173 N N . LEU A 1 388 ? 10.090 -4.659 -13.394 1.00 81.62 388 LEU A N 1
ATOM 3174 C CA . LEU A 1 388 ? 10.562 -5.898 -14.003 1.00 81.62 388 LEU A CA 1
ATOM 3175 C C . LEU A 1 388 ? 9.418 -6.581 -14.743 1.00 81.62 388 LEU A C 1
ATOM 3177 O O . LEU A 1 388 ? 8.303 -6.669 -14.227 1.00 81.62 388 LEU A O 1
ATOM 3181 N N . ARG A 1 389 ? 9.710 -7.116 -15.925 1.00 88.56 389 ARG A N 1
ATOM 3182 C CA . ARG A 1 389 ? 8.789 -8.003 -16.635 1.00 88.56 389 ARG A CA 1
ATOM 3183 C C . ARG A 1 389 ? 8.726 -9.326 -15.873 1.00 88.56 389 ARG A C 1
ATOM 3185 O O . ARG A 1 389 ? 9.758 -9.964 -15.672 1.00 88.56 389 ARG A O 1
ATOM 3192 N N . LEU A 1 390 ? 7.534 -9.701 -15.422 1.00 86.56 390 LEU A N 1
ATOM 3193 C CA . LEU A 1 390 ? 7.296 -10.850 -14.541 1.00 86.56 390 LEU A CA 1
ATOM 3194 C C . LEU A 1 390 ? 6.742 -12.066 -15.270 1.00 86.56 390 LEU A C 1
ATOM 3196 O O . LEU A 1 390 ? 6.978 -13.200 -14.866 1.00 86.56 390 LEU A O 1
ATOM 3200 N N . SER A 1 391 ? 5.971 -11.829 -16.320 1.00 88.94 391 SER A N 1
ATOM 3201 C CA . SER A 1 391 ? 5.349 -12.870 -17.126 1.00 88.94 391 SER A CA 1
ATOM 3202 C C . SER A 1 391 ? 5.243 -12.388 -18.562 1.00 88.94 391 SER A C 1
ATOM 3204 O O . SER A 1 391 ? 5.383 -11.191 -18.832 1.00 88.94 391 SER A O 1
ATOM 3206 N N . HIS A 1 392 ? 5.008 -13.316 -19.485 1.00 91.94 392 HIS A N 1
ATOM 3207 C CA . HIS A 1 392 ? 4.735 -12.969 -20.868 1.00 91.94 392 HIS A CA 1
ATOM 3208 C C . HIS A 1 392 ? 3.614 -13.818 -21.461 1.00 91.94 392 HIS A C 1
ATOM 3210 O O . HIS A 1 392 ? 3.372 -14.944 -21.027 1.00 91.94 392 HIS A O 1
ATOM 3216 N N . LYS A 1 393 ? 2.936 -13.270 -22.469 1.00 93.44 393 LYS A N 1
ATOM 3217 C CA . LYS A 1 393 ? 1.899 -13.932 -23.255 1.00 93.44 393 LYS A CA 1
ATOM 3218 C C . LYS A 1 393 ? 2.076 -13.575 -24.726 1.00 93.44 393 LYS A C 1
ATOM 3220 O O . LYS A 1 393 ? 2.104 -12.400 -25.081 1.00 93.44 393 LYS A O 1
ATOM 3225 N N . LYS A 1 394 ? 2.155 -14.587 -25.590 1.00 92.69 394 LYS A N 1
ATOM 3226 C CA . LYS A 1 394 ? 2.206 -14.393 -27.043 1.00 92.69 394 LYS A CA 1
ATOM 3227 C C . LYS A 1 394 ? 0.793 -14.196 -27.604 1.00 92.69 394 LYS A C 1
ATOM 3229 O O . LYS A 1 394 ? -0.123 -14.935 -27.243 1.00 92.69 394 LYS A O 1
ATOM 3234 N N . LYS A 1 395 ? 0.619 -13.204 -28.478 1.00 89.88 395 LYS A N 1
ATOM 3235 C CA . LYS A 1 395 ? -0.615 -12.904 -29.218 1.00 89.88 395 LYS A CA 1
ATOM 3236 C C . LYS A 1 395 ? -0.263 -12.610 -30.675 1.00 89.88 395 LYS A C 1
ATOM 3238 O O . LYS A 1 395 ? 0.093 -11.485 -31.016 1.00 89.88 395 LYS A O 1
ATOM 3243 N N . GLY A 1 396 ? -0.340 -13.633 -31.525 1.00 91.12 396 GLY A N 1
ATOM 3244 C CA . GLY A 1 396 ? 0.145 -13.534 -32.903 1.00 91.12 396 GLY A CA 1
ATOM 3245 C C . GLY A 1 396 ? 1.642 -13.208 -32.929 1.00 91.12 396 GLY A C 1
ATOM 3246 O O . GLY A 1 396 ? 2.442 -13.937 -32.337 1.00 91.12 396 GLY A O 1
ATOM 3247 N N . GLU A 1 397 ? 1.998 -12.100 -33.575 1.00 90.00 397 GLU A N 1
ATOM 3248 C CA . GLU A 1 397 ? 3.375 -11.588 -33.669 1.00 90.00 397 GLU A CA 1
ATOM 3249 C C . GLU A 1 397 ? 3.809 -10.744 -32.462 1.00 90.00 397 GLU A C 1
ATOM 3251 O O . GLU A 1 397 ? 4.993 -10.451 -32.300 1.00 90.00 397 GLU A O 1
ATOM 3256 N N . LEU A 1 398 ? 2.869 -10.360 -31.595 1.00 92.75 398 LEU A N 1
ATOM 3257 C CA . LEU A 1 398 ? 3.146 -9.539 -30.422 1.00 92.75 398 LEU A CA 1
ATOM 3258 C C . LEU A 1 398 ? 3.389 -10.406 -29.189 1.00 92.75 398 LEU A C 1
ATOM 3260 O O . LEU A 1 398 ? 2.761 -11.452 -28.991 1.00 92.75 398 LEU A O 1
ATOM 3264 N N 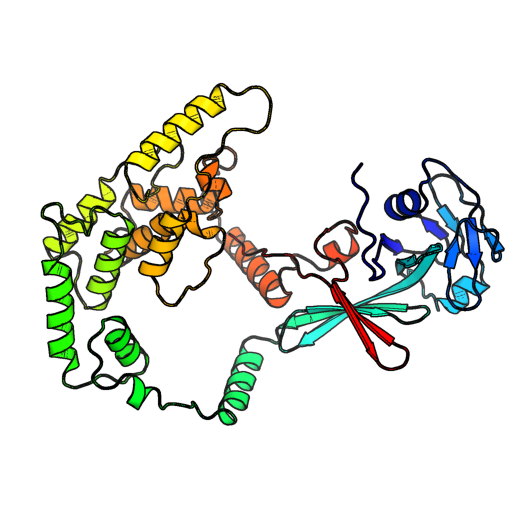. VAL A 1 399 ? 4.265 -9.930 -28.310 1.00 94.81 399 VAL A N 1
ATOM 3265 C CA . VAL A 1 399 ? 4.488 -10.512 -26.988 1.00 94.81 399 VAL A CA 1
ATOM 3266 C C . VAL A 1 399 ? 4.149 -9.469 -25.937 1.00 94.81 399 VAL A C 1
ATOM 3268 O O . VAL A 1 399 ? 4.779 -8.420 -25.849 1.00 94.81 399 VAL A O 1
ATOM 3271 N N . GLU A 1 400 ? 3.137 -9.752 -25.129 1.00 94.88 400 GLU A N 1
ATOM 3272 C CA . GLU A 1 400 ? 2.785 -8.929 -23.978 1.00 94.88 400 GLU A CA 1
ATOM 3273 C C . GLU A 1 400 ? 3.592 -9.386 -22.772 1.00 94.88 400 GLU A C 1
ATOM 3275 O O . GLU A 1 400 ? 3.532 -10.556 -22.409 1.00 94.88 400 GLU A O 1
ATOM 3280 N N . TYR A 1 401 ? 4.294 -8.471 -22.116 1.00 93.75 401 TYR A N 1
ATOM 3281 C CA . TYR A 1 401 ? 4.991 -8.711 -20.863 1.00 93.75 401 TYR A CA 1
ATOM 3282 C C . TYR A 1 401 ? 4.294 -7.950 -19.742 1.00 93.75 401 TYR A C 1
ATOM 3284 O O . TYR A 1 401 ? 4.228 -6.725 -19.788 1.00 93.75 401 TYR A O 1
ATOM 3292 N N . SER A 1 402 ? 3.782 -8.642 -18.723 1.00 89.19 402 SER A N 1
ATOM 3293 C CA . SER A 1 402 ? 3.249 -7.951 -17.541 1.00 89.19 402 SER A CA 1
ATOM 3294 C C . SER A 1 402 ? 4.397 -7.463 -16.674 1.00 89.19 402 SER A C 1
ATOM 3296 O O . SER A 1 402 ? 5.325 -8.222 -16.378 1.00 89.19 402 SER A O 1
ATOM 3298 N N . LEU A 1 403 ? 4.341 -6.198 -16.272 1.00 86.06 403 LEU A N 1
ATOM 3299 C CA . LEU A 1 403 ? 5.324 -5.616 -15.377 1.00 86.06 403 LEU A CA 1
ATOM 3300 C C . LEU A 1 403 ? 4.855 -5.759 -13.939 1.00 86.06 403 LEU A C 1
ATOM 3302 O O . LEU A 1 403 ? 3.660 -5.732 -13.636 1.00 86.06 403 LEU A O 1
ATOM 3306 N N . ARG A 1 404 ? 5.826 -5.894 -13.040 1.00 78.44 404 ARG A N 1
ATOM 3307 C CA . ARG A 1 404 ? 5.591 -5.689 -11.620 1.00 78.44 404 ARG A CA 1
ATOM 3308 C C . ARG A 1 404 ? 5.010 -4.278 -11.446 1.00 78.44 404 ARG A C 1
ATOM 3310 O O . ARG A 1 404 ? 5.467 -3.326 -12.073 1.00 78.44 404 ARG A O 1
ATOM 3317 N N . MET A 1 405 ? 3.953 -4.160 -10.654 1.00 72.25 405 MET A N 1
ATOM 3318 C CA . MET A 1 405 ? 3.496 -2.853 -10.186 1.00 72.25 405 MET A CA 1
ATOM 3319 C C . MET A 1 405 ? 4.410 -2.420 -9.032 1.00 72.25 405 MET A C 1
ATOM 3321 O O . MET A 1 405 ? 4.925 -3.301 -8.327 1.00 72.25 405 MET A O 1
ATOM 3325 N N . PRO A 1 406 ? 4.622 -1.111 -8.805 1.00 63.78 406 PRO A N 1
ATOM 3326 C CA . PRO A 1 406 ? 5.208 -0.622 -7.561 1.00 63.78 406 PRO A CA 1
ATOM 3327 C C . PRO A 1 406 ? 4.572 -1.360 -6.382 1.00 63.78 406 PRO A C 1
ATOM 3329 O O . PRO A 1 406 ? 3.356 -1.360 -6.211 1.00 63.78 406 PRO A O 1
ATOM 3332 N N . THR A 1 407 ? 5.380 -2.108 -5.629 1.00 49.91 407 THR A N 1
ATOM 3333 C CA . THR A 1 407 ? 4.875 -2.804 -4.446 1.00 49.91 407 THR A CA 1
ATOM 3334 C C . THR A 1 407 ? 4.500 -1.746 -3.432 1.00 49.91 407 THR A C 1
ATOM 3336 O O . THR A 1 407 ? 5.408 -1.114 -2.908 1.00 49.91 407 THR A O 1
ATOM 3339 N N . HIS A 1 408 ? 3.196 -1.583 -3.196 1.00 44.22 408 HIS A N 1
ATOM 3340 C CA . HIS A 1 408 ? 2.617 -0.767 -2.132 1.00 44.22 408 HIS A CA 1
ATOM 3341 C C . HIS A 1 408 ? 3.332 0.573 -1.912 1.00 44.22 408 HIS A C 1
ATOM 3343 O O . HIS A 1 408 ? 4.089 0.731 -0.961 1.00 44.22 408 HIS A O 1
ATOM 3349 N N . THR A 1 409 ? 2.997 1.577 -2.719 1.00 41.31 409 THR A N 1
ATOM 3350 C CA . THR A 1 409 ? 2.852 2.932 -2.173 1.00 41.31 409 THR A CA 1
ATOM 3351 C C . THR A 1 409 ? 1.428 3.046 -1.638 1.00 41.31 409 THR A C 1
ATOM 3353 O O . THR A 1 409 ? 0.609 3.825 -2.103 1.00 41.31 409 THR A O 1
ATOM 3356 N N . GLN A 1 410 ? 1.077 2.202 -0.663 1.00 37.09 410 GLN A N 1
ATOM 3357 C CA . GLN A 1 410 ? 0.129 2.719 0.312 1.00 37.09 410 GLN A CA 1
ATOM 3358 C C . GLN A 1 410 ? 0.902 3.858 0.964 1.00 37.09 410 GLN A C 1
ATOM 3360 O O . GLN A 1 410 ? 1.933 3.598 1.592 1.00 37.09 410 GLN A O 1
ATOM 3365 N N . GLY A 1 411 ? 0.488 5.103 0.699 1.00 37.03 411 GLY A N 1
ATOM 3366 C CA . GLY A 1 411 ? 0.822 6.201 1.597 1.00 37.03 411 GLY A CA 1
ATOM 3367 C C . GLY A 1 411 ? 0.537 5.663 2.989 1.00 37.03 411 GLY A C 1
ATOM 3368 O O . GLY A 1 411 ? -0.582 5.214 3.234 1.00 37.03 411 GLY A O 1
ATOM 3369 N N . CYS A 1 412 ? 1.603 5.477 3.767 1.00 32.88 412 CYS A N 1
ATOM 3370 C CA . CYS A 1 412 ? 1.499 4.792 5.041 1.00 32.88 412 CYS A CA 1
ATOM 3371 C C . CYS A 1 412 ? 0.627 5.626 5.950 1.00 32.88 412 CYS A C 1
ATOM 3373 O O . CYS A 1 412 ? 1.044 6.777 6.228 1.00 32.88 412 CYS A O 1
#

Secondary structure (DSSP, 8-state):
-------SSPPEEEEEEE-TTSEEEPPHHHHHHTT-SS---EEEE-SSS-EEESSS-SEEE--BGGGEEE--HHHHHHTT--TTEEEEEEEETTEEEEEEEEEEEEEESS-EEEEEE-SSEEEEEEEEEPPHHHHHHHHHHHHTT---SS-HHHHHTT--SHHHHHHHHHTT---TTHHHHHHHHHHHHHTT--TTS-STT-HHHHHHHHHHHHHTT--TTSHHHHHHHHHHHTS--BTTBTTPPPSSHHHHHHHHHHHHHHHH--SSSPP-S----HHHHHHHHHH-TT-SS--GGGGTHHHHHHHHHHHHTT-TT-HHHHHHHHHHHHH-SSHHHHHH-STT---SSPPPHHHHHHHHHHHHHHHHTTT-S-HHHHTT-TT-TTS-EEEEEEETTEEEEEEPP-S-----

Sequence (412 aa):
MGKRIISTIPQVLGYTSISPEGKFKLKKTVLNYFGFNEVQILYLDTKDELLLTTNKLGEKLSVLPNNWLILPVSAREKLQFKSRTNICFIQRQNGVAIKRFEIAVKERKRPRIVDVESTFFVTRQIETFSETHELINELKNDQAKYNLKYAATSFWKGKKSFSSWKIRQLLNMAEETDEELLRELIQERLAKQSSNGSWDELATSTAKNLNELAQLGMTSNYPQIQTAIKWLLERSESPDNPGMFFLTDELVAEQQEVMKRRVKQTEGPKDRFRKRPRSELKLITAVDELYDNPCGQRIMWPNAIVLEALLEYGYEFNERVQTIIDTLTYGGWCECGYQHGPTGGRRTEPLSMKEIESFEKQVLYEFKHGGIHNFKLLMMQPTWSHLLRLSHKKKGELVEYSLRMPTHTQGC